Protein AF-H0EHA7-F1 (afdb_monomer)

Sequence (390 aa):
MASLGIPSERLFATWRWGNFGKKFFTFNCVYEYNNILFDTLVSSEAPSAYGAATSLERQLLSRLQGCSECDGDEEKDRKLLDEVCSRTCEKIKELVLTVGTSKMETITRNMDSPADRKLLPSWMHPKTVNLQLLTKEGQLVVIEREDLPIHDKHEPFTDSEIMNMKLPRHKVSDLEVVDGLLYRSVYKVNIDGQTLIAKLAKKGKGLIMVEEIKKLTEIKSQKSAGSSITRVAELKGLICSPDGIVGILLTYIPSIGDDLGGMIQRSEEIRDRDMEGSTGSLPLVISQTRKDKWVKQITETVQELHARNIIWGGVSLRNVLIHETTDDAWVIDFSNGHPDAPYEGWVDVSLRGTKAGDLHGLQHIATELAGNGMEDGVLKSTETPGLSKL

Solvent-accessible surface area (backbone atoms only — not comparable to full-atom values): 22349 Å² total; per-residue (Å²): 132,83,77,84,74,82,59,64,76,48,79,49,77,47,78,46,74,46,102,79,75,47,76,45,67,34,39,37,48,31,41,47,56,76,80,29,34,37,42,29,38,36,41,73,76,56,63,87,93,40,64,54,95,80,30,62,48,43,56,55,44,51,56,45,48,56,46,74,71,59,84,53,87,47,74,68,50,45,53,51,37,51,51,53,38,50,54,49,53,52,50,50,52,53,48,50,49,71,52,30,45,70,54,55,51,52,53,55,73,73,43,76,77,62,73,82,61,44,36,38,53,47,69,64,59,47,56,66,46,42,31,33,48,42,28,52,99,91,38,77,44,58,46,80,36,87,86,55,81,82,80,70,50,48,51,57,36,85,51,77,70,67,72,69,48,97,59,52,76,42,51,41,83,64,30,34,43,78,42,78,70,84,40,104,50,30,28,36,26,36,46,99,87,42,70,29,27,40,42,42,25,45,54,95,34,42,69,44,45,51,53,27,52,52,52,39,49,52,56,54,56,43,36,77,72,81,53,64,77,63,56,55,66,48,69,64,28,39,29,29,53,100,85,30,40,28,32,35,31,30,52,58,76,64,42,59,72,70,26,45,40,61,51,50,53,55,36,49,64,44,60,65,43,64,78,64,82,68,90,87,73,87,75,66,75,79,49,67,72,57,43,53,52,32,47,50,43,48,49,51,40,51,50,54,32,48,76,70,75,43,61,56,26,31,55,48,50,71,30,25,34,36,28,60,86,80,68,43,41,26,51,47,63,54,38,42,28,42,88,92,34,80,84,85,80,46,42,60,80,92,32,62,48,32,66,68,17,39,54,50,14,50,52,47,55,44,52,65,62,68,46,95,82,71,72,93,72,78,86,70,83,81,76,84,83,81,88,75,87,132

InterPro domains:
  IPR011009 Protein kinase-like domain superfamily [SSF56112] (183-338)

Mean predicted aligned error: 11.72 Å

Secondary structure (DSS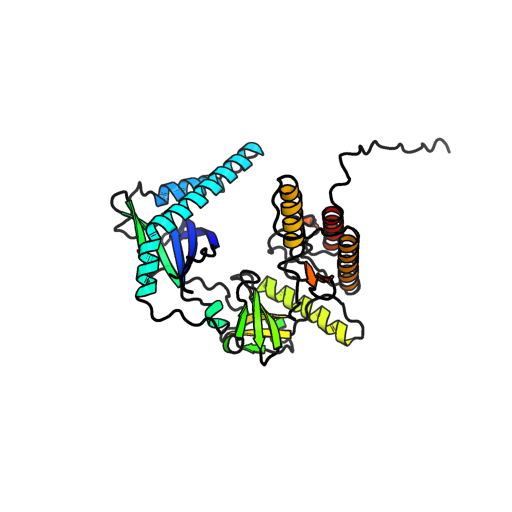P, 8-state):
----PPPPPEEEEEEEE-TTS-EEEEEEEEEEETTEEEEEEEES---TTT--TT-HHHHHHHHHHHHHS----SHHHHHHHHHHHHHHHHHHHHHHHHHHHHHHHHHHHHSSS-----BHHHHHS--EEEEEEEEETTEEEEEE-TTSPP--SS--B--HHHHHS---EEEGGG-EEEEEEEETTEEEEEETTEEEEEEEPPTT-HHHHHHHHHHHHHHHHHHTTT-PPPSB--EEEEEEETTEEEEEEEE---BSSS-HHHHHHHHHHHHHHGGG----S------HHHHHHHHHHHHHHHHHHHHTT------SGGGEEEBTTT--EEE----TTSTTSPP-SSS-GGGTTSHHHHHHHHHHHHHHHH-S-----------PPP----

Organism: Glarea lozoyensis (strain ATCC 74030 / MF5533) (NCBI:txid1104152)

Structure (mmCIF, N/CA/C/O backbone):
data_AF-H0EHA7-F1
#
_entry.id   AF-H0EHA7-F1
#
loop_
_atom_site.group_PDB
_atom_site.id
_atom_site.type_symbol
_atom_site.label_atom_id
_atom_site.label_alt_id
_atom_site.label_comp_id
_atom_site.label_asym_id
_atom_site.label_entity_id
_atom_site.label_seq_id
_atom_site.pdbx_PDB_ins_code
_atom_site.Cartn_x
_atom_site.Cartn_y
_atom_site.Cartn_z
_atom_site.occupancy
_atom_site.B_iso_or_equiv
_atom_site.auth_seq_id
_atom_site.auth_comp_id
_atom_site.auth_asym_id
_atom_site.auth_atom_id
_atom_site.pdbx_PDB_model_num
ATOM 1 N N . MET A 1 1 ? -7.874 16.966 -29.525 1.00 24.84 1 MET A N 1
ATOM 2 C CA . MET A 1 1 ? -6.490 16.849 -29.023 1.00 24.84 1 MET A CA 1
ATOM 3 C C . MET A 1 1 ? -6.589 16.330 -27.602 1.00 24.84 1 MET A C 1
ATOM 5 O O . MET A 1 1 ? -7.071 17.064 -26.752 1.00 24.84 1 MET A O 1
ATOM 9 N N . ALA A 1 2 ? -6.289 15.051 -27.374 1.00 25.88 2 ALA A N 1
ATOM 10 C CA . ALA A 1 2 ? -6.286 14.491 -26.024 1.00 25.88 2 ALA A CA 1
ATOM 11 C C . ALA A 1 2 ? -5.097 15.090 -25.263 1.00 25.88 2 ALA A C 1
ATOM 13 O O . ALA A 1 2 ? -3.983 15.081 -25.787 1.00 25.88 2 ALA A O 1
ATOM 14 N N . SER A 1 3 ? -5.337 15.673 -24.087 1.00 23.84 3 SER A N 1
ATOM 15 C CA . SER A 1 3 ? -4.255 16.177 -23.246 1.00 23.84 3 SER A CA 1
ATOM 16 C C . SER A 1 3 ? -3.355 15.010 -22.853 1.00 23.84 3 SER A C 1
ATOM 18 O O . SER A 1 3 ? -3.848 13.981 -22.394 1.00 23.84 3 SER A O 1
ATOM 20 N N . LEU A 1 4 ? -2.048 15.179 -23.052 1.00 35.94 4 LEU A N 1
ATOM 21 C CA . LEU A 1 4 ? -1.011 14.264 -22.588 1.00 35.94 4 LEU A CA 1
ATOM 22 C C . LEU A 1 4 ? -1.198 14.050 -21.079 1.00 35.94 4 LEU A C 1
ATOM 24 O O . LEU A 1 4 ? -0.942 14.957 -20.290 1.00 35.94 4 LEU A O 1
ATOM 28 N N . GLY A 1 5 ? -1.711 12.886 -20.679 1.00 33.84 5 GLY A N 1
ATOM 29 C CA . GLY A 1 5 ? -1.695 12.480 -19.278 1.00 33.84 5 GLY A CA 1
ATOM 30 C C . GLY A 1 5 ? -0.247 12.305 -18.824 1.00 33.84 5 GLY A C 1
ATOM 31 O O . GLY A 1 5 ? 0.583 11.815 -19.588 1.00 33.84 5 GLY A O 1
ATOM 32 N N . ILE A 1 6 ? 0.067 12.721 -17.598 1.00 37.78 6 ILE A N 1
ATOM 33 C CA . ILE A 1 6 ? 1.375 12.472 -16.982 1.00 37.78 6 ILE A CA 1
ATOM 34 C C . ILE A 1 6 ? 1.476 10.954 -16.738 1.00 37.78 6 ILE A C 1
ATOM 36 O O . ILE A 1 6 ? 0.617 10.417 -16.033 1.00 37.78 6 ILE A O 1
ATOM 40 N N . PRO A 1 7 ? 2.463 10.236 -17.307 1.00 41.34 7 PRO A N 1
ATOM 41 C CA . PRO A 1 7 ? 2.618 8.804 -17.068 1.00 41.34 7 PRO A CA 1
ATOM 42 C C . PRO A 1 7 ? 2.828 8.533 -15.575 1.00 41.34 7 PRO A C 1
ATOM 44 O O . PRO A 1 7 ? 3.716 9.124 -14.959 1.00 41.34 7 PRO A O 1
ATOM 47 N N . SER A 1 8 ? 2.052 7.625 -14.977 1.00 44.38 8 SER A N 1
ATOM 48 C CA . SER A 1 8 ? 2.350 7.167 -13.617 1.00 44.38 8 SER A CA 1
ATOM 49 C C . SER A 1 8 ? 3.568 6.247 -13.663 1.00 44.38 8 SER A C 1
ATOM 51 O O . SER A 1 8 ? 3.531 5.196 -14.307 1.00 44.38 8 SER A O 1
ATOM 53 N N . GLU A 1 9 ? 4.651 6.639 -13.001 1.00 52.91 9 GLU A N 1
ATOM 54 C CA . GLU A 1 9 ? 5.921 5.925 -13.062 1.00 52.91 9 GLU A CA 1
ATOM 55 C C . GLU A 1 9 ? 6.064 4.916 -11.915 1.00 52.91 9 GLU A C 1
ATOM 57 O O . GLU A 1 9 ? 5.768 5.194 -10.745 1.00 52.91 9 GLU A O 1
ATOM 62 N N . ARG A 1 10 ? 6.561 3.715 -12.233 1.00 56.94 10 ARG A N 1
ATOM 63 C CA . ARG A 1 10 ? 7.048 2.774 -11.218 1.00 56.94 10 ARG A CA 1
ATOM 64 C C . ARG A 1 10 ? 8.435 2.276 -11.609 1.00 56.94 10 ARG A C 1
ATOM 66 O O . ARG A 1 10 ? 8.589 1.581 -12.606 1.00 56.94 10 ARG A O 1
ATOM 73 N N . LEU A 1 11 ? 9.428 2.604 -10.788 1.00 52.50 11 LEU A N 1
ATOM 74 C CA . LEU A 1 11 ? 10.796 2.116 -10.944 1.00 52.50 11 LEU A CA 1
ATOM 75 C C . LEU A 1 11 ? 11.055 0.925 -10.039 1.00 52.50 11 LEU A C 1
ATOM 77 O O . LEU A 1 11 ? 10.596 0.900 -8.891 1.00 52.50 11 LEU A O 1
ATOM 81 N N . PHE A 1 12 ? 11.842 -0.018 -10.548 1.00 60.47 12 PHE A N 1
ATOM 82 C CA . PHE A 1 12 ? 12.370 -1.127 -9.768 1.00 60.47 12 PHE A CA 1
ATOM 83 C C . PHE A 1 12 ? 13.814 -1.398 -10.193 1.00 60.47 12 PHE A C 1
ATOM 85 O O . PHE A 1 12 ? 14.084 -1.649 -11.365 1.00 60.47 12 PHE A O 1
ATOM 92 N N . ALA A 1 13 ? 14.741 -1.373 -9.239 1.00 57.97 13 ALA A N 1
ATOM 93 C CA . ALA A 1 13 ? 16.113 -1.828 -9.434 1.00 57.97 13 ALA A CA 1
ATOM 94 C C . ALA A 1 13 ? 16.263 -3.197 -8.770 1.00 57.97 13 ALA A C 1
ATOM 96 O O . ALA A 1 13 ? 15.877 -3.365 -7.612 1.00 57.97 13 ALA A O 1
ATOM 97 N N . THR A 1 14 ? 16.777 -4.190 -9.496 1.00 61.75 14 THR A N 1
ATOM 98 C CA . THR A 1 14 ? 16.933 -5.544 -8.951 1.00 61.75 14 THR A CA 1
ATOM 99 C C . THR A 1 14 ? 18.177 -6.230 -9.489 1.00 61.75 14 THR A C 1
ATOM 101 O O . THR A 1 14 ? 18.573 -6.051 -10.642 1.00 61.75 14 THR A O 1
ATOM 104 N N . TRP A 1 15 ? 18.763 -7.081 -8.656 1.00 58.19 15 TRP A N 1
ATOM 105 C CA . TRP A 1 15 ? 19.765 -8.042 -9.088 1.00 58.19 15 TRP A CA 1
ATOM 106 C C . TRP A 1 15 ? 19.081 -9.289 -9.648 1.00 58.19 15 TRP A C 1
ATOM 108 O O . TRP A 1 15 ? 18.221 -9.866 -8.981 1.00 58.19 15 TRP A O 1
ATOM 118 N N . ARG A 1 16 ? 19.481 -9.730 -10.845 1.00 62.78 16 ARG A N 1
ATOM 119 C CA . ARG A 1 16 ? 18.976 -10.958 -11.477 1.00 62.78 16 ARG A CA 1
ATOM 120 C C . ARG A 1 16 ? 20.106 -11.955 -11.731 1.00 62.78 16 ARG A C 1
ATOM 122 O O . ARG A 1 16 ? 21.273 -11.581 -11.840 1.00 62.78 16 ARG A O 1
ATOM 129 N N . TRP A 1 17 ? 19.741 -13.234 -11.793 1.00 49.34 17 TRP A N 1
ATOM 130 C CA . TRP A 1 17 ? 20.636 -14.327 -12.175 1.00 49.34 17 TRP A CA 1
ATOM 131 C C . TRP A 1 17 ? 20.479 -14.616 -13.665 1.00 49.34 17 TRP A C 1
ATOM 133 O O . TRP A 1 17 ? 19.357 -14.759 -14.148 1.00 49.34 17 TRP A O 1
ATOM 143 N N . GLY A 1 18 ? 21.598 -14.706 -14.377 1.00 57.56 18 GLY A N 1
ATOM 144 C CA . GLY A 1 18 ? 21.631 -15.066 -15.791 1.00 57.56 18 GLY A CA 1
ATOM 145 C C . GLY A 1 18 ? 21.651 -16.553 -16.058 1.00 57.56 18 GLY A C 1
ATOM 146 O O . GLY A 1 18 ? 21.886 -17.366 -15.162 1.00 57.56 18 GLY A O 1
ATOM 147 N N . ASN A 1 19 ? 21.540 -16.886 -17.343 1.00 52.56 19 ASN A N 1
ATOM 148 C CA . ASN A 1 19 ? 21.548 -18.259 -17.863 1.00 52.56 19 ASN A CA 1
ATOM 149 C C . ASN A 1 19 ? 22.835 -19.051 -17.547 1.00 52.56 19 ASN A C 1
ATOM 151 O O . ASN A 1 19 ? 22.891 -20.254 -17.776 1.00 52.56 19 ASN A O 1
ATOM 155 N N . PHE A 1 20 ? 23.856 -18.400 -16.982 1.00 55.84 20 PHE A N 1
ATOM 156 C CA . PHE A 1 20 ? 25.130 -19.008 -16.585 1.00 55.84 20 PHE A CA 1
ATOM 157 C C . PHE A 1 20 ? 25.439 -18.862 -15.088 1.00 55.84 20 PHE A C 1
ATOM 159 O O . PHE A 1 20 ? 26.601 -18.935 -14.692 1.00 55.84 20 PHE A O 1
ATOM 166 N N . GLY A 1 21 ? 24.435 -18.570 -14.255 1.00 56.66 21 GLY A N 1
ATOM 167 C CA . GLY A 1 21 ? 24.635 -18.372 -12.815 1.00 56.66 21 GLY A CA 1
ATOM 168 C C . GLY A 1 21 ? 25.434 -17.111 -12.466 1.00 56.66 21 GLY A C 1
ATOM 169 O O . GLY A 1 21 ? 25.860 -16.947 -11.327 1.00 56.66 21 GLY A O 1
ATOM 170 N N . LYS A 1 22 ? 25.641 -16.198 -13.423 1.00 59.41 22 LYS A N 1
ATOM 171 C CA . LYS A 1 22 ? 26.217 -14.877 -13.153 1.00 59.41 22 LYS A CA 1
ATOM 172 C C . LYS A 1 22 ? 25.126 -13.942 -12.647 1.00 59.41 22 LYS A C 1
ATOM 174 O O . LYS A 1 22 ? 24.076 -13.824 -13.273 1.00 59.41 22 LYS A O 1
ATOM 179 N N . LYS A 1 23 ? 25.391 -13.269 -11.530 1.00 68.31 23 LYS A N 1
ATOM 180 C CA . LYS A 1 23 ? 24.539 -12.203 -11.002 1.00 68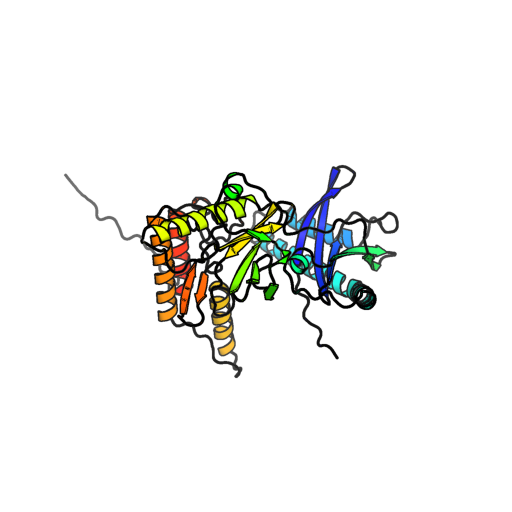.31 23 LYS A CA 1
ATOM 181 C C . LYS A 1 23 ? 24.836 -10.912 -11.768 1.00 68.31 23 LYS A C 1
ATOM 183 O O . LYS A 1 23 ? 25.998 -10.530 -11.878 1.00 68.31 23 LYS A O 1
ATOM 188 N N . PHE A 1 24 ? 23.812 -10.248 -12.291 1.00 70.38 24 PHE A N 1
ATOM 189 C CA . PHE A 1 24 ? 23.945 -8.938 -12.928 1.00 70.38 24 PHE A CA 1
ATOM 190 C C . PHE A 1 24 ? 22.871 -7.969 -12.441 1.00 70.38 24 PHE A C 1
ATOM 192 O O . PHE A 1 24 ? 21.782 -8.362 -12.012 1.00 70.38 24 PHE A O 1
ATOM 199 N N . PHE A 1 25 ? 23.216 -6.686 -12.471 1.00 76.00 25 PHE A N 1
ATOM 200 C CA . PHE A 1 25 ? 22.333 -5.603 -12.071 1.00 76.00 25 PHE A CA 1
ATOM 201 C C . PHE A 1 25 ? 21.381 -5.250 -13.219 1.00 76.00 25 PHE A C 1
ATOM 203 O O . PHE A 1 25 ? 21.807 -5.123 -14.369 1.00 76.00 25 PHE A O 1
ATOM 210 N N . THR A 1 26 ? 20.094 -5.096 -12.909 1.00 82.56 26 THR A N 1
ATOM 211 C CA . THR A 1 26 ? 19.059 -4.683 -13.865 1.00 82.56 26 THR A CA 1
ATOM 212 C C . THR A 1 26 ? 18.232 -3.539 -13.312 1.00 82.56 26 THR A C 1
ATOM 214 O O . THR A 1 26 ? 18.047 -3.410 -12.098 1.00 82.56 26 THR A O 1
ATOM 217 N N . PHE A 1 27 ? 17.689 -2.740 -14.221 1.00 83.38 27 PHE A N 1
ATOM 218 C CA . PHE A 1 27 ? 16.802 -1.636 -13.894 1.00 83.38 27 PHE A CA 1
ATOM 219 C C . PHE A 1 27 ? 15.559 -1.697 -14.783 1.00 83.38 27 PHE A C 1
ATOM 221 O O . PHE A 1 27 ? 15.679 -1.848 -15.995 1.00 83.38 27 PHE A O 1
ATOM 228 N N . ASN A 1 28 ? 14.372 -1.607 -14.190 1.00 84.81 28 ASN A N 1
ATOM 229 C CA . ASN A 1 28 ? 13.094 -1.636 -14.894 1.00 84.81 28 ASN A CA 1
ATOM 230 C C . ASN A 1 28 ? 12.417 -0.262 -14.791 1.00 84.81 28 ASN A C 1
ATOM 232 O O . ASN A 1 28 ? 12.152 0.229 -13.687 1.00 84.81 28 ASN A O 1
ATOM 236 N N . CYS A 1 29 ? 12.100 0.323 -15.946 1.00 83.88 29 CYS A N 1
ATOM 237 C CA . CYS A 1 29 ? 11.260 1.511 -16.078 1.00 83.88 29 CYS A CA 1
ATOM 238 C C . CYS A 1 29 ? 9.863 1.085 -16.526 1.00 83.88 29 CYS A C 1
ATOM 240 O O . CYS A 1 29 ? 9.699 0.644 -17.664 1.00 83.88 29 CYS A O 1
ATOM 242 N N . VAL A 1 30 ? 8.861 1.222 -15.653 1.00 82.56 30 VAL A N 1
ATOM 243 C CA . VAL A 1 30 ? 7.470 0.904 -15.994 1.00 82.56 30 VAL A CA 1
ATOM 244 C C . VAL A 1 30 ? 6.686 2.188 -16.224 1.00 82.56 30 VAL A C 1
ATOM 246 O O . VAL A 1 30 ? 6.508 2.980 -15.294 1.00 82.56 30 VAL A O 1
ATOM 249 N N . TYR A 1 31 ? 6.181 2.343 -17.446 1.00 81.88 31 TYR A N 1
ATOM 250 C CA . TYR A 1 31 ? 5.295 3.434 -17.848 1.00 81.88 31 TYR A CA 1
ATOM 251 C C . TYR A 1 31 ? 3.907 2.907 -18.181 1.00 81.88 31 TYR A C 1
ATOM 253 O O . TYR A 1 31 ? 3.753 1.782 -18.646 1.00 81.88 31 TYR A O 1
ATOM 261 N N . GLU A 1 32 ? 2.892 3.731 -17.960 1.00 78.12 32 GLU A N 1
ATOM 262 C CA . GLU A 1 32 ? 1.526 3.449 -18.380 1.00 78.12 32 GLU A CA 1
ATOM 263 C C . GLU A 1 32 ? 1.108 4.417 -19.486 1.00 78.12 32 GLU A C 1
ATOM 265 O O . GLU A 1 32 ? 1.244 5.630 -19.335 1.00 78.12 32 GLU A O 1
ATOM 270 N N . TYR A 1 33 ? 0.594 3.879 -20.592 1.00 76.31 33 TYR A N 1
ATOM 271 C CA . TYR A 1 33 ? 0.093 4.653 -21.726 1.00 76.31 33 TYR A CA 1
ATOM 272 C C . TYR A 1 33 ? -1.159 3.972 -22.297 1.00 76.31 33 TYR A C 1
ATOM 274 O O . TYR A 1 33 ? -1.122 2.788 -22.622 1.00 76.31 33 TYR A O 1
ATOM 282 N N . ASN A 1 34 ? -2.287 4.695 -22.365 1.00 74.94 34 ASN A N 1
ATOM 283 C CA . ASN A 1 34 ? -3.612 4.167 -22.741 1.00 74.94 34 ASN A CA 1
ATOM 284 C C . ASN A 1 34 ? -3.947 2.811 -22.079 1.00 74.94 34 ASN A C 1
ATOM 286 O O . ASN A 1 34 ? -4.263 1.842 -22.762 1.00 74.94 34 ASN A O 1
ATOM 290 N N . ASN A 1 35 ? -3.859 2.715 -20.747 1.00 73.94 35 ASN A N 1
ATOM 291 C CA . ASN A 1 35 ? -4.136 1.487 -19.979 1.00 73.94 35 ASN A CA 1
ATOM 292 C C . ASN A 1 35 ? -3.270 0.264 -20.352 1.00 73.94 35 ASN A C 1
ATOM 294 O O . ASN A 1 35 ? -3.591 -0.864 -19.956 1.00 73.94 35 ASN A O 1
ATOM 298 N N . ILE A 1 36 ? -2.162 0.465 -21.063 1.00 80.44 36 ILE A N 1
ATOM 299 C CA . ILE A 1 36 ? -1.143 -0.549 -21.331 1.00 80.44 36 ILE A CA 1
ATOM 300 C C . ILE A 1 36 ? 0.088 -0.197 -20.501 1.00 80.44 36 ILE A C 1
ATOM 302 O O . ILE A 1 36 ? 0.544 0.948 -20.502 1.00 80.44 36 ILE A O 1
ATOM 306 N N . LEU A 1 37 ? 0.622 -1.179 -19.778 1.00 83.94 37 LEU A N 1
ATOM 307 C CA . LEU A 1 37 ? 1.907 -1.040 -19.109 1.00 83.94 37 LEU A CA 1
ATOM 308 C C . LEU A 1 37 ? 3.033 -1.379 -20.083 1.00 83.94 37 LEU A C 1
ATOM 310 O O . LEU A 1 37 ? 2.993 -2.401 -20.759 1.00 83.94 37 LEU A O 1
ATOM 314 N N . PHE A 1 38 ? 4.062 -0.550 -20.109 1.00 87.06 38 PHE A N 1
ATOM 315 C CA . PHE A 1 38 ? 5.301 -0.784 -20.830 1.00 87.06 38 PHE A CA 1
ATOM 316 C C . PHE A 1 38 ? 6.408 -0.983 -19.800 1.00 87.06 38 PHE A C 1
ATOM 318 O O . PHE A 1 38 ? 6.834 -0.023 -19.159 1.00 87.06 38 PHE A O 1
ATOM 325 N N . ASP A 1 39 ? 6.838 -2.230 -19.612 1.00 87.75 39 ASP A N 1
ATOM 326 C CA . ASP A 1 39 ? 7.925 -2.591 -18.698 1.00 87.75 39 ASP A CA 1
ATOM 327 C C . ASP A 1 39 ? 9.233 -2.648 -19.488 1.00 87.75 39 ASP A C 1
ATOM 329 O O . ASP A 1 39 ? 9.481 -3.586 -20.246 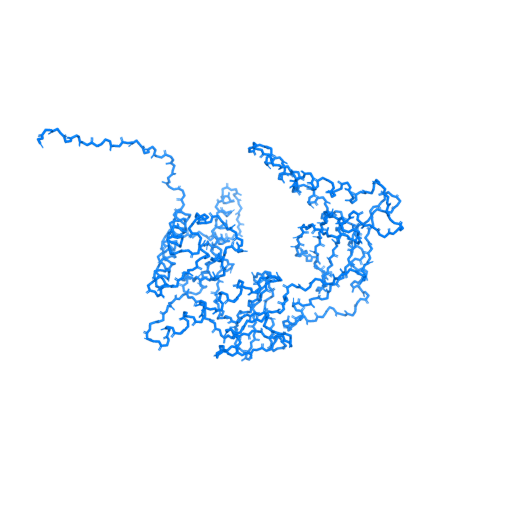1.00 87.75 39 ASP A O 1
ATOM 333 N N . THR A 1 40 ? 10.045 -1.598 -19.370 1.00 89.81 40 THR A N 1
ATOM 334 C CA . THR A 1 40 ? 11.304 -1.479 -20.107 1.00 89.81 40 THR A CA 1
ATOM 335 C C . THR A 1 40 ? 12.473 -1.929 -19.248 1.00 89.81 40 THR A C 1
ATOM 337 O O . THR A 1 40 ? 12.854 -1.258 -18.288 1.00 89.81 40 THR A O 1
ATOM 340 N N . LEU A 1 41 ? 13.080 -3.046 -19.639 1.00 90.31 41 LEU A N 1
ATOM 341 C CA . LEU A 1 41 ? 14.283 -3.590 -19.030 1.00 90.31 41 LEU A CA 1
ATOM 342 C C . LEU A 1 41 ? 15.536 -2.855 -19.526 1.00 90.31 41 LEU A C 1
ATOM 344 O O . LEU A 1 41 ? 15.784 -2.736 -20.725 1.00 90.31 41 LEU A O 1
ATOM 348 N N . VAL A 1 42 ? 16.388 -2.459 -18.590 1.00 89.69 42 VAL A N 1
ATOM 349 C CA . VAL A 1 42 ? 17.778 -2.065 -18.819 1.00 89.69 42 VAL A CA 1
ATOM 350 C C . VAL A 1 42 ? 18.648 -3.154 -18.202 1.00 89.69 42 VAL A C 1
ATOM 352 O O . VAL A 1 42 ? 18.609 -3.392 -16.992 1.00 89.69 42 VAL A O 1
ATOM 355 N N . SER A 1 43 ? 19.400 -3.862 -19.043 1.00 86.81 43 SER A N 1
ATOM 356 C CA . SER A 1 43 ? 20.226 -5.004 -18.638 1.00 86.81 43 SER A CA 1
ATOM 357 C C . SER A 1 43 ? 21.550 -5.008 -19.392 1.00 86.81 43 SER A C 1
ATOM 359 O O . SER A 1 43 ? 21.628 -4.547 -20.528 1.00 86.81 43 SER A O 1
ATOM 361 N N . SER A 1 44 ? 22.589 -5.560 -18.767 1.00 79.62 44 SER A N 1
ATOM 362 C CA . SER A 1 44 ? 23.873 -5.821 -19.420 1.00 79.62 44 SER A CA 1
ATOM 363 C C . SER A 1 44 ? 23.820 -7.030 -20.362 1.00 79.62 44 SER A C 1
ATOM 365 O O . SER A 1 44 ? 24.683 -7.167 -21.242 1.00 79.62 44 SER A O 1
ATOM 367 N N . GLU A 1 45 ? 22.809 -7.887 -20.202 1.00 81.69 45 GLU A N 1
ATOM 368 C CA . GLU A 1 45 ? 22.478 -8.950 -21.143 1.00 81.69 45 GLU A CA 1
ATOM 369 C C . GLU A 1 45 ? 21.652 -8.392 -22.301 1.00 81.69 45 GLU A C 1
ATOM 371 O O . GLU A 1 45 ? 20.571 -7.833 -22.116 1.00 81.69 45 GLU A O 1
ATOM 376 N N . ALA A 1 46 ? 22.157 -8.596 -23.511 1.00 77.88 46 ALA A N 1
ATOM 377 C CA . ALA A 1 46 ? 21.515 -8.188 -24.744 1.00 77.88 46 ALA A CA 1
ATOM 378 C C . ALA A 1 46 ? 21.408 -9.399 -25.681 1.00 77.88 46 ALA A C 1
ATOM 380 O O . ALA A 1 46 ? 22.287 -10.269 -25.645 1.00 77.88 46 ALA A O 1
ATOM 381 N N . PRO A 1 47 ? 20.381 -9.463 -26.546 1.00 79.31 47 PRO A N 1
ATOM 382 C CA . PRO A 1 47 ? 20.365 -10.422 -27.643 1.00 79.31 47 PRO A CA 1
ATOM 383 C C . PRO A 1 47 ? 21.643 -10.291 -28.485 1.00 79.31 47 PRO A C 1
ATOM 385 O O . PRO A 1 47 ? 22.223 -9.206 -28.582 1.00 79.31 47 PRO A O 1
ATOM 388 N N . SER A 1 48 ? 22.078 -11.381 -29.121 1.00 73.75 48 SER A N 1
ATOM 389 C CA . SER A 1 48 ? 23.379 -11.470 -29.811 1.00 73.75 48 SER A CA 1
ATOM 390 C C . SER A 1 48 ? 23.649 -10.344 -30.820 1.00 73.75 48 SER A C 1
ATOM 392 O O . SER A 1 48 ? 24.796 -9.942 -30.986 1.00 73.75 48 SER A O 1
ATOM 394 N N . ALA A 1 49 ? 22.606 -9.781 -31.436 1.00 72.31 49 ALA A N 1
ATOM 395 C CA . ALA A 1 49 ? 22.700 -8.672 -32.388 1.00 72.31 49 ALA A CA 1
ATOM 396 C C . ALA A 1 49 ? 23.020 -7.289 -31.768 1.00 72.31 49 ALA A C 1
ATOM 398 O O . ALA A 1 49 ? 23.264 -6.343 -32.512 1.00 72.31 49 ALA A O 1
ATOM 399 N N . TYR A 1 50 ? 23.012 -7.153 -30.437 1.00 73.81 50 TYR A N 1
ATOM 400 C CA . TYR A 1 50 ? 23.128 -5.867 -29.726 1.00 73.81 50 TYR A CA 1
ATOM 401 C C . TYR A 1 50 ? 24.264 -5.842 -28.680 1.00 73.81 50 TYR A C 1
ATOM 403 O O . TYR A 1 50 ? 24.575 -4.799 -28.112 1.00 73.81 50 TYR A O 1
ATOM 411 N N . GLY A 1 51 ? 24.908 -6.983 -28.409 1.00 63.47 51 GLY A N 1
ATOM 412 C CA . GLY A 1 51 ? 25.861 -7.160 -27.305 1.00 63.47 51 GLY A CA 1
ATOM 413 C C . GLY A 1 51 ? 27.254 -6.554 -27.522 1.00 63.47 51 GLY A C 1
ATOM 414 O O . GLY A 1 51 ? 28.234 -7.293 -27.591 1.00 63.47 51 GLY A O 1
ATOM 415 N N . ALA A 1 52 ? 27.376 -5.226 -27.575 1.00 63.16 52 ALA A N 1
ATOM 416 C CA . ALA A 1 52 ? 28.670 -4.539 -27.646 1.00 63.16 52 ALA A CA 1
ATOM 417 C C . ALA A 1 52 ? 29.313 -4.341 -26.257 1.00 63.16 52 ALA A C 1
ATOM 419 O O . ALA A 1 52 ? 28.639 -4.038 -25.272 1.00 63.16 52 ALA A O 1
ATOM 420 N N . ALA A 1 53 ? 30.643 -4.459 -26.160 1.00 63.34 53 ALA A N 1
ATOM 421 C CA . ALA A 1 53 ? 31.385 -4.225 -24.910 1.00 63.34 53 ALA A CA 1
ATOM 422 C C . ALA A 1 53 ? 31.226 -2.788 -24.365 1.00 63.34 53 ALA A C 1
ATOM 424 O O . ALA A 1 53 ? 31.303 -2.582 -23.159 1.00 63.34 53 ALA A O 1
ATOM 425 N N . THR A 1 54 ? 30.951 -1.817 -25.239 1.00 69.88 54 THR A N 1
ATOM 426 C CA . THR A 1 54 ? 30.857 -0.380 -24.932 1.00 69.88 54 THR A CA 1
ATOM 427 C C . THR A 1 54 ? 29.426 0.166 -24.953 1.00 69.88 54 THR A C 1
ATOM 429 O O . THR A 1 54 ? 29.234 1.379 -25.016 1.00 69.88 54 THR A O 1
ATOM 432 N N . SER A 1 55 ? 28.412 -0.699 -24.897 1.00 83.62 55 SER A N 1
ATOM 433 C CA . SER A 1 55 ? 27.002 -0.295 -24.959 1.00 83.62 55 SER A CA 1
ATOM 434 C C . SER A 1 55 ? 26.628 0.715 -23.861 1.00 83.62 55 SER A C 1
ATOM 436 O O . SER A 1 55 ? 27.038 0.554 -22.706 1.00 83.62 55 SER A O 1
ATOM 438 N N . LEU A 1 56 ? 25.819 1.717 -24.198 1.00 84.50 56 LEU A N 1
ATOM 439 C CA . LEU A 1 56 ? 25.419 2.808 -23.305 1.00 84.50 56 LEU A CA 1
ATOM 440 C C . LEU A 1 56 ? 24.633 2.308 -22.081 1.00 84.50 56 LEU A C 1
ATOM 442 O O . LEU A 1 56 ? 24.871 2.770 -20.968 1.00 84.50 56 LEU A O 1
ATOM 446 N N . GLU A 1 57 ? 23.769 1.306 -22.246 1.00 86.88 57 GLU A N 1
ATOM 447 C CA . GLU A 1 57 ? 23.020 0.666 -21.160 1.00 86.88 57 GLU A CA 1
ATOM 448 C C . GLU A 1 57 ? 23.939 0.014 -20.117 1.00 86.88 57 GLU A C 1
ATOM 450 O O . GLU A 1 57 ? 23.710 0.169 -18.918 1.00 86.88 57 GLU A O 1
ATOM 455 N N . ARG A 1 58 ? 25.039 -0.633 -20.533 1.00 85.69 58 ARG A N 1
ATOM 456 C CA . ARG A 1 58 ? 26.041 -1.183 -19.600 1.00 85.69 58 ARG A CA 1
ATOM 457 C C . ARG A 1 58 ? 26.762 -0.090 -18.824 1.00 85.69 58 ARG A C 1
ATOM 459 O O . ARG A 1 58 ? 27.029 -0.278 -17.642 1.00 85.69 58 ARG A O 1
ATOM 466 N N . GLN A 1 59 ? 27.062 1.042 -19.461 1.00 86.31 59 GLN A N 1
ATOM 467 C CA . GLN A 1 59 ? 27.699 2.175 -18.782 1.00 86.31 59 GLN A CA 1
ATOM 468 C C . GLN A 1 59 ? 26.769 2.774 -17.718 1.00 86.31 59 GLN A C 1
ATOM 470 O O . GLN A 1 59 ? 27.205 3.048 -16.602 1.00 86.31 59 GLN A O 1
ATOM 475 N N . LEU A 1 60 ? 25.477 2.917 -18.034 1.00 85.31 60 LEU A N 1
ATOM 476 C CA . LEU A 1 60 ? 24.457 3.379 -17.086 1.00 85.31 60 LEU A CA 1
ATOM 477 C C . LEU A 1 60 ? 24.312 2.413 -15.900 1.00 85.31 60 LEU A C 1
ATOM 479 O O . LEU A 1 60 ? 24.338 2.848 -14.750 1.00 85.31 60 LEU A O 1
ATOM 483 N N . LEU A 1 61 ? 24.238 1.103 -16.162 1.00 85.38 61 LEU A N 1
ATOM 484 C CA . LEU A 1 61 ? 24.144 0.088 -15.108 1.00 85.38 61 LEU A CA 1
ATOM 485 C C . LEU A 1 61 ? 25.412 0.002 -14.257 1.00 85.38 61 LEU A C 1
ATOM 487 O O . LEU A 1 61 ? 25.302 -0.152 -13.048 1.00 85.38 61 LEU A O 1
ATOM 491 N N . SER A 1 62 ? 26.602 0.155 -14.845 1.00 83.75 62 SER A N 1
ATOM 492 C CA . SER A 1 62 ? 27.863 0.173 -14.094 1.00 83.75 62 SER A CA 1
ATOM 493 C C . SER A 1 62 ? 27.924 1.340 -13.106 1.00 83.75 62 SER A C 1
ATOM 495 O O . SER A 1 62 ? 28.450 1.174 -12.008 1.00 83.75 62 SER A O 1
ATOM 497 N N . ARG A 1 63 ? 27.368 2.505 -13.468 1.00 82.50 63 ARG A N 1
ATOM 498 C CA . ARG A 1 63 ? 27.268 3.658 -12.560 1.00 82.50 63 ARG A CA 1
ATOM 499 C C . ARG A 1 63 ? 26.319 3.379 -11.398 1.00 82.50 63 ARG A C 1
ATOM 501 O O . ARG A 1 63 ? 26.667 3.682 -10.262 1.00 82.50 63 ARG A O 1
ATOM 508 N N . LEU A 1 64 ? 25.160 2.771 -11.664 1.00 79.56 64 LEU A N 1
ATOM 509 C CA . LEU A 1 64 ? 24.219 2.374 -10.609 1.00 79.56 64 LEU A CA 1
ATOM 510 C C . LEU A 1 64 ? 24.788 1.277 -9.703 1.00 79.56 64 LEU A C 1
ATOM 512 O O . LEU A 1 64 ? 24.645 1.358 -8.488 1.00 79.56 64 LEU A O 1
ATOM 516 N N . GLN A 1 65 ? 25.472 0.287 -10.276 1.00 77.94 65 GLN A N 1
ATOM 517 C CA . GLN A 1 65 ? 26.107 -0.787 -9.518 1.00 77.94 65 GLN A CA 1
ATOM 518 C C . GLN A 1 65 ? 27.164 -0.237 -8.555 1.00 77.94 65 GLN A C 1
ATOM 520 O O . GLN A 1 65 ? 27.136 -0.582 -7.376 1.00 77.94 65 GLN A O 1
ATOM 525 N N . GLY A 1 66 ? 28.020 0.682 -9.020 1.00 72.88 66 GLY A N 1
ATOM 526 C CA . GLY A 1 66 ? 28.993 1.360 -8.160 1.00 72.88 66 GLY A CA 1
ATOM 527 C C . GLY A 1 66 ? 28.340 2.135 -7.009 1.00 72.88 66 GLY A C 1
ATOM 528 O O . GLY A 1 66 ? 28.902 2.191 -5.924 1.00 72.88 66 GLY A O 1
ATOM 529 N N . CYS A 1 67 ? 27.121 2.655 -7.203 1.00 69.25 67 CYS A N 1
ATOM 530 C CA . CYS A 1 67 ? 26.349 3.270 -6.119 1.00 69.25 67 CYS A CA 1
ATOM 531 C C . CYS A 1 67 ? 25.806 2.254 -5.105 1.00 69.25 67 CYS A C 1
ATOM 533 O O . CYS A 1 67 ? 25.588 2.596 -3.953 1.00 69.25 67 CYS A O 1
ATOM 535 N N . SER A 1 68 ? 25.561 1.012 -5.522 1.00 63.00 68 SER A N 1
ATOM 536 C CA . SER A 1 68 ? 24.999 -0.031 -4.654 1.00 63.00 68 SER A CA 1
ATOM 537 C C . SER A 1 68 ? 26.040 -0.835 -3.867 1.00 63.00 68 SER A C 1
ATOM 539 O O . SER A 1 68 ? 25.670 -1.519 -2.920 1.00 63.00 68 SER A O 1
ATOM 541 N N . GLU A 1 69 ? 27.311 -0.787 -4.274 1.00 63.75 69 GLU A N 1
ATOM 542 C CA . GLU A 1 69 ? 28.423 -1.553 -3.680 1.00 63.75 69 GLU A CA 1
ATOM 543 C C . GLU A 1 69 ? 29.334 -0.697 -2.777 1.00 63.75 69 GLU A C 1
ATOM 545 O O . GLU A 1 69 ? 30.285 -1.213 -2.195 1.00 63.75 69 GLU A O 1
ATOM 550 N N . CYS A 1 70 ? 29.072 0.609 -2.663 1.00 58.16 70 CYS A N 1
ATOM 551 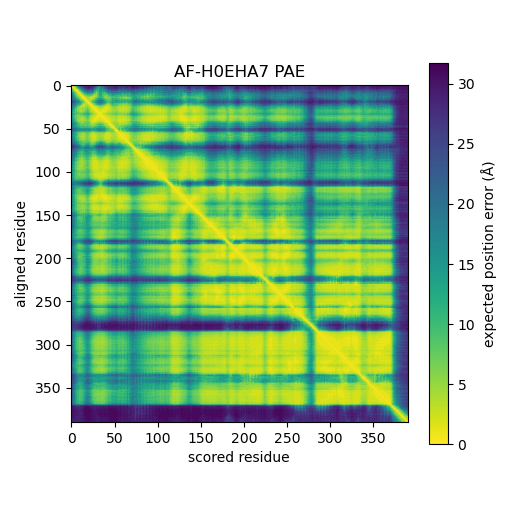C CA . CYS A 1 70 ? 29.868 1.522 -1.846 1.00 58.16 70 CYS A CA 1
ATOM 552 C C . CYS A 1 70 ? 29.328 1.616 -0.409 1.00 58.16 70 CYS A C 1
ATOM 554 O O . CYS A 1 70 ? 28.342 2.307 -0.154 1.00 58.16 70 CYS A O 1
ATOM 556 N N . ASP A 1 71 ? 30.044 1.007 0.536 1.00 54.00 71 ASP A N 1
ATOM 557 C CA . ASP A 1 71 ? 29.823 1.134 1.984 1.00 54.00 71 ASP A CA 1
ATOM 558 C C . ASP A 1 71 ? 30.494 2.411 2.531 1.00 54.00 71 ASP A C 1
ATOM 560 O O . ASP A 1 71 ? 31.402 2.356 3.355 1.00 54.00 71 ASP A O 1
ATOM 564 N N . GLY A 1 72 ? 30.121 3.585 2.013 1.00 54.81 72 GLY A N 1
ATOM 565 C CA . GLY A 1 72 ? 30.714 4.855 2.449 1.00 54.81 72 GLY A CA 1
ATOM 566 C C . GLY A 1 72 ? 30.506 5.103 3.951 1.00 54.81 72 GLY A C 1
ATOM 567 O O . GLY A 1 72 ? 29.382 5.374 4.390 1.00 54.81 72 GLY A O 1
ATOM 568 N N . ASP A 1 73 ? 31.587 5.038 4.735 1.00 55.84 73 ASP A N 1
ATOM 569 C CA . ASP A 1 73 ? 31.560 5.262 6.188 1.00 55.84 73 ASP A CA 1
ATOM 570 C C . ASP A 1 73 ? 31.201 6.721 6.536 1.00 55.84 73 ASP A C 1
ATOM 572 O O . ASP A 1 73 ? 30.525 6.988 7.538 1.00 55.84 73 ASP A O 1
ATOM 576 N N . GLU A 1 74 ? 31.559 7.677 5.670 1.00 65.50 74 GLU A N 1
ATOM 577 C CA . GLU A 1 74 ? 31.296 9.103 5.865 1.00 65.50 74 GLU A CA 1
ATOM 578 C C . GLU A 1 74 ? 29.941 9.555 5.282 1.00 65.50 74 GLU A C 1
ATOM 580 O O . GLU A 1 74 ? 29.582 9.284 4.137 1.00 65.50 74 GLU A O 1
ATOM 585 N N . GLU A 1 75 ? 29.193 10.342 6.063 1.00 62.72 75 GLU A N 1
ATOM 586 C CA . GLU A 1 75 ? 27.891 10.939 5.701 1.00 62.72 75 GLU A CA 1
ATOM 587 C C . GLU A 1 75 ? 27.919 11.704 4.365 1.00 62.72 75 GLU A C 1
ATOM 589 O O . GLU A 1 75 ? 26.935 11.748 3.623 1.00 62.72 75 GLU A O 1
ATOM 594 N N . LYS A 1 76 ? 29.063 12.314 4.047 1.00 60.62 76 LYS A N 1
ATOM 595 C CA . LYS A 1 76 ? 29.271 13.101 2.830 1.00 60.62 76 LYS A CA 1
ATOM 596 C C . LYS A 1 76 ? 29.353 12.218 1.583 1.00 60.62 76 LYS A C 1
ATOM 598 O O . LYS A 1 76 ? 28.785 12.580 0.553 1.00 60.62 76 LYS A O 1
ATOM 603 N N . ASP A 1 77 ? 29.985 11.055 1.709 1.00 61.50 77 ASP A N 1
ATOM 604 C CA . ASP A 1 77 ? 30.102 10.073 0.634 1.00 61.50 77 ASP A CA 1
ATOM 605 C C . ASP A 1 77 ? 28.751 9.415 0.360 1.00 61.50 77 ASP A C 1
ATOM 607 O O . ASP A 1 77 ? 28.367 9.283 -0.799 1.00 61.50 77 ASP A O 1
ATOM 611 N N . ARG A 1 78 ? 27.967 9.117 1.408 1.00 64.19 78 ARG A N 1
ATOM 612 C CA . ARG A 1 78 ? 26.588 8.616 1.262 1.00 64.19 78 ARG A CA 1
ATOM 613 C C . ARG A 1 78 ? 25.690 9.589 0.497 1.00 64.19 78 ARG A C 1
ATOM 615 O O . ARG A 1 78 ? 24.993 9.172 -0.423 1.00 64.19 78 ARG A O 1
ATOM 622 N N . LYS A 1 79 ? 25.733 10.886 0.829 1.00 69.25 79 LYS A N 1
ATOM 623 C CA . LYS A 1 79 ? 24.947 11.917 0.123 1.00 69.25 79 LYS A CA 1
ATOM 624 C C . LYS A 1 79 ? 25.353 12.059 -1.341 1.00 69.25 79 LYS A C 1
ATOM 626 O O . LYS A 1 79 ? 24.491 12.162 -2.208 1.00 69.25 79 LYS A O 1
ATOM 631 N N . LEU A 1 80 ? 26.655 12.037 -1.624 1.00 66.75 80 LEU A N 1
ATOM 632 C CA . LEU A 1 80 ? 27.156 12.092 -2.995 1.00 66.75 80 LEU A CA 1
ATOM 633 C C . LEU A 1 80 ? 26.731 10.853 -3.798 1.00 66.75 80 LEU A C 1
ATOM 635 O O . LEU A 1 80 ? 26.340 10.969 -4.958 1.00 66.75 80 LEU A O 1
ATOM 639 N N . LEU A 1 81 ? 26.779 9.673 -3.179 1.00 68.38 81 LEU A N 1
ATOM 640 C CA . LEU A 1 81 ? 26.370 8.409 -3.787 1.00 68.38 81 LEU A CA 1
ATOM 641 C C . LEU A 1 81 ? 24.874 8.392 -4.116 1.00 68.38 81 LEU A C 1
ATOM 643 O O . LEU A 1 81 ? 24.488 7.987 -5.213 1.00 68.38 81 LEU A O 1
ATOM 647 N N . ASP A 1 82 ? 24.048 8.888 -3.196 1.00 72.31 82 ASP A N 1
ATOM 648 C CA . ASP A 1 82 ? 22.603 9.010 -3.381 1.00 72.31 82 ASP A CA 1
ATOM 649 C C . ASP A 1 82 ? 22.253 10.006 -4.498 1.00 72.31 82 ASP A C 1
ATOM 651 O O . ASP A 1 82 ? 21.419 9.724 -5.362 1.00 72.31 82 ASP A O 1
ATOM 655 N N . GLU A 1 83 ? 22.972 11.129 -4.576 1.00 77.94 83 GLU A N 1
ATOM 656 C CA . GLU A 1 83 ? 22.816 12.107 -5.655 1.00 77.94 83 GLU A CA 1
ATOM 657 C C . GLU A 1 83 ? 23.226 11.527 -7.021 1.00 77.94 83 GLU A C 1
ATOM 659 O O . GLU A 1 83 ? 22.528 11.718 -8.023 1.00 77.94 83 GLU A O 1
ATOM 664 N N . VAL A 1 84 ? 24.338 10.785 -7.089 1.00 77.06 84 VAL A N 1
ATOM 665 C CA . VAL A 1 84 ? 24.790 10.117 -8.322 1.00 77.06 84 VAL A CA 1
ATOM 666 C C . VAL A 1 84 ? 23.807 9.026 -8.747 1.00 77.06 84 VAL A C 1
ATOM 668 O O . VAL A 1 84 ? 23.487 8.934 -9.940 1.00 77.06 84 VAL A O 1
ATOM 671 N N . CYS A 1 85 ? 23.301 8.231 -7.802 1.00 77.38 85 CYS A N 1
ATOM 672 C CA . CYS A 1 85 ? 22.285 7.210 -8.044 1.00 77.38 85 CYS A CA 1
ATOM 673 C C . CYS A 1 85 ? 21.001 7.844 -8.589 1.00 77.38 85 CYS A C 1
ATOM 675 O O . CYS A 1 85 ? 20.527 7.460 -9.660 1.00 77.38 85 CYS A O 1
ATOM 677 N N . SER A 1 86 ? 20.506 8.886 -7.919 1.00 75.62 86 SER A N 1
ATOM 678 C CA . SER A 1 86 ? 19.309 9.634 -8.309 1.00 75.62 86 SER A CA 1
ATOM 679 C C . SER A 1 86 ? 19.446 10.231 -9.708 1.00 75.62 86 SER A C 1
ATOM 681 O O . SER A 1 86 ? 18.613 9.973 -10.575 1.00 75.62 86 SER A O 1
ATOM 683 N N . ARG A 1 87 ? 20.548 10.938 -9.996 1.00 83.06 87 ARG A N 1
ATOM 684 C CA . ARG A 1 87 ? 20.816 11.503 -11.333 1.00 83.06 87 ARG A CA 1
ATOM 685 C C . ARG A 1 87 ? 20.906 10.436 -12.416 1.00 83.06 87 ARG A C 1
ATOM 687 O O . ARG A 1 87 ? 20.466 10.660 -13.542 1.00 83.06 87 ARG A O 1
ATOM 694 N N . THR A 1 88 ? 21.501 9.287 -12.103 1.00 83.19 88 THR A N 1
ATOM 695 C CA . THR A 1 88 ? 21.633 8.190 -13.069 1.00 83.19 88 THR A CA 1
ATOM 696 C C . THR A 1 88 ? 20.277 7.539 -13.338 1.00 83.19 88 THR A C 1
ATOM 698 O O . THR A 1 88 ? 19.951 7.302 -14.500 1.00 83.19 88 THR A O 1
ATOM 701 N N . CYS A 1 89 ? 19.460 7.322 -12.302 1.00 80.62 89 CYS A N 1
ATOM 702 C CA . CYS A 1 89 ? 18.077 6.870 -12.439 1.00 80.62 89 CYS A CA 1
ATOM 703 C C . CYS A 1 89 ? 17.267 7.835 -13.312 1.00 80.62 89 CYS A C 1
ATOM 705 O O . CYS A 1 89 ? 16.682 7.396 -14.299 1.00 80.62 89 CYS A O 1
ATOM 707 N N . GLU A 1 90 ? 17.298 9.139 -13.019 1.00 82.31 90 GLU A N 1
ATOM 708 C CA . GLU A 1 90 ? 16.621 10.163 -13.828 1.00 82.31 90 GLU A CA 1
ATOM 709 C C . GLU A 1 90 ? 17.087 10.151 -15.284 1.00 82.31 90 GLU A C 1
ATOM 711 O O . GLU A 1 90 ? 16.273 10.195 -16.207 1.00 82.31 90 GLU A O 1
ATOM 716 N N . LYS A 1 91 ? 18.394 9.982 -15.520 1.00 87.50 91 LYS A N 1
ATOM 717 C CA . LYS A 1 91 ? 18.905 9.898 -16.887 1.00 87.50 91 LYS A CA 1
ATOM 718 C C . LYS A 1 91 ? 18.401 8.661 -17.627 1.00 87.50 91 LYS A C 1
ATOM 720 O O . LYS A 1 91 ? 18.080 8.752 -18.810 1.00 87.50 91 LYS A O 1
ATOM 725 N N . ILE A 1 92 ? 18.323 7.510 -16.961 1.00 86.56 92 ILE A N 1
ATOM 726 C CA . ILE A 1 92 ? 17.770 6.290 -17.563 1.00 86.56 92 ILE A CA 1
ATOM 727 C C . ILE A 1 92 ? 16.305 6.508 -17.951 1.00 86.56 92 ILE A C 1
ATOM 729 O O . ILE A 1 92 ? 15.937 6.183 -19.078 1.00 86.56 92 ILE A O 1
ATOM 733 N N . LYS A 1 93 ? 15.493 7.100 -17.068 1.00 83.81 93 LYS A N 1
ATOM 734 C CA . LYS A 1 93 ? 14.085 7.419 -17.354 1.00 83.81 93 LYS A CA 1
ATOM 735 C C . LYS A 1 93 ? 13.933 8.291 -18.590 1.00 83.81 93 LYS A C 1
ATOM 737 O O . LYS A 1 93 ? 13.191 7.950 -19.508 1.00 83.81 93 LYS A O 1
ATOM 742 N N . GLU A 1 94 ? 14.676 9.397 -18.622 1.00 86.75 94 GLU A N 1
ATOM 743 C CA . GLU A 1 94 ? 14.668 10.353 -19.728 1.00 86.75 94 GLU A CA 1
ATOM 744 C C . GLU A 1 94 ? 14.993 9.649 -21.050 1.00 86.75 94 GLU A C 1
ATOM 746 O O . GLU A 1 94 ? 14.306 9.848 -22.051 1.00 86.75 94 GLU A O 1
ATOM 751 N N . LEU A 1 95 ? 16.005 8.777 -21.050 1.00 89.06 95 LEU A N 1
ATOM 752 C CA . LEU A 1 95 ? 16.408 8.017 -22.231 1.00 89.06 95 LEU A CA 1
ATOM 753 C C . LEU A 1 95 ? 15.353 6.992 -22.655 1.00 89.06 95 LEU A C 1
ATOM 755 O O . LEU A 1 95 ? 15.047 6.905 -23.844 1.00 89.06 95 LEU A O 1
ATOM 759 N N . VAL A 1 96 ? 14.771 6.242 -21.713 1.00 88.38 96 VAL A N 1
ATOM 760 C CA . VAL A 1 96 ? 13.701 5.280 -22.013 1.00 88.38 96 VAL A CA 1
ATOM 761 C C . VAL A 1 96 ? 12.496 5.990 -22.620 1.00 88.38 96 VAL A C 1
ATOM 763 O O . VAL A 1 96 ? 11.979 5.525 -23.632 1.00 88.38 96 VAL A O 1
ATOM 766 N N . LEU A 1 97 ? 12.073 7.126 -22.064 1.00 85.94 97 LEU A N 1
ATOM 767 C CA . LEU A 1 97 ? 10.974 7.910 -22.626 1.00 85.94 97 LEU A CA 1
ATOM 768 C C . LEU A 1 97 ? 11.341 8.469 -24.002 1.00 85.94 97 LEU A C 1
ATOM 770 O O . LEU A 1 97 ? 10.591 8.279 -24.958 1.00 85.94 97 LEU A O 1
ATOM 774 N N . THR A 1 98 ? 12.513 9.089 -24.139 1.00 88.00 98 THR A N 1
ATOM 775 C CA . THR A 1 98 ? 12.956 9.707 -25.400 1.00 88.00 98 THR A CA 1
ATOM 776 C C . THR A 1 98 ? 13.002 8.691 -26.541 1.00 88.00 98 THR A C 1
ATOM 778 O O . THR A 1 98 ? 12.522 8.964 -27.639 1.00 88.00 98 THR A O 1
ATOM 781 N N . VAL A 1 99 ? 13.550 7.501 -26.289 1.00 89.88 99 VAL A N 1
ATOM 782 C CA . VAL A 1 99 ? 13.730 6.465 -27.316 1.00 89.88 99 VAL A CA 1
ATOM 783 C C . VAL A 1 99 ? 12.476 5.599 -27.477 1.00 89.88 99 VAL A C 1
ATOM 785 O O . VAL A 1 99 ? 12.162 5.145 -28.576 1.00 89.88 99 VAL A O 1
ATOM 788 N N . GLY A 1 100 ? 11.750 5.354 -26.387 1.00 88.19 100 GLY A N 1
ATOM 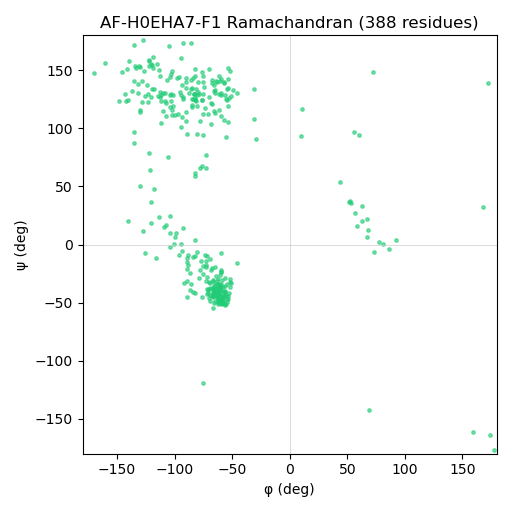789 C CA . GLY A 1 100 ? 10.628 4.423 -26.331 1.00 88.19 100 GLY A CA 1
ATOM 790 C C . GLY A 1 100 ? 9.281 5.016 -26.738 1.00 88.19 100 GLY A C 1
ATOM 791 O O . GLY A 1 100 ? 8.428 4.260 -27.195 1.00 88.19 100 GLY A O 1
ATOM 792 N N . THR A 1 101 ? 9.077 6.335 -26.633 1.00 87.88 101 THR A N 1
ATOM 793 C CA . THR A 1 101 ? 7.747 6.955 -26.826 1.00 87.88 101 THR A CA 1
ATOM 794 C C . THR A 1 101 ? 7.127 6.605 -28.178 1.00 87.88 101 THR A C 1
ATOM 796 O O . THR A 1 101 ? 6.011 6.093 -28.230 1.00 87.88 101 THR A O 1
ATOM 799 N N . SER A 1 102 ? 7.855 6.783 -29.285 1.00 87.25 102 SER A N 1
ATOM 800 C CA . SER A 1 102 ? 7.325 6.494 -30.629 1.00 87.25 102 SER A CA 1
ATOM 801 C C . SER A 1 102 ? 6.940 5.019 -30.809 1.00 87.25 102 SER A C 1
ATOM 803 O O . SER A 1 102 ? 5.950 4.696 -31.475 1.00 87.25 102 SER A O 1
ATOM 805 N N . LYS A 1 103 ? 7.693 4.112 -30.175 1.00 89.31 103 LYS A N 1
ATOM 806 C CA . LYS A 1 103 ? 7.419 2.674 -30.160 1.00 89.31 103 LYS A CA 1
ATOM 807 C C . LYS A 1 103 ? 6.165 2.370 -29.338 1.00 89.31 103 LYS A C 1
ATOM 809 O O . LYS A 1 103 ? 5.286 1.680 -29.850 1.00 89.31 103 LYS A O 1
ATOM 814 N N . MET A 1 104 ? 6.052 2.917 -28.125 1.00 88.44 104 MET A N 1
ATOM 815 C CA . MET A 1 104 ? 4.879 2.766 -27.250 1.00 88.44 104 MET A CA 1
ATOM 816 C C . MET A 1 104 ? 3.603 3.271 -27.935 1.00 88.44 104 MET A C 1
ATOM 818 O O . MET A 1 104 ? 2.586 2.577 -27.948 1.00 88.44 104 MET A O 1
ATOM 822 N N . GLU A 1 105 ? 3.669 4.432 -28.592 1.00 86.94 105 GLU A N 1
ATOM 823 C CA . GLU A 1 105 ? 2.558 4.981 -29.370 1.00 86.94 105 GLU A CA 1
ATOM 824 C C . GLU A 1 105 ? 2.158 4.070 -30.535 1.00 86.94 105 GLU A C 1
ATOM 826 O O . GLU A 1 105 ? 0.975 3.823 -30.759 1.00 86.94 105 GLU A O 1
ATOM 831 N N . THR A 1 106 ? 3.137 3.562 -31.289 1.00 88.00 106 THR A N 1
ATOM 832 C CA . THR A 1 106 ? 2.885 2.678 -32.437 1.00 88.00 106 THR A CA 1
ATOM 833 C C . THR A 1 106 ? 2.220 1.378 -31.998 1.00 88.00 106 THR A C 1
ATOM 835 O O . THR A 1 106 ? 1.232 0.967 -32.600 1.00 88.00 106 THR A O 1
ATOM 838 N N . ILE A 1 107 ? 2.720 0.761 -30.925 1.00 86.88 107 ILE A N 1
ATOM 839 C CA . ILE A 1 107 ? 2.137 -0.454 -30.346 1.00 86.88 107 ILE A CA 1
ATOM 840 C C . ILE A 1 107 ? 0.696 -0.185 -29.915 1.00 86.88 107 ILE A C 1
ATOM 842 O O . ILE A 1 107 ? -0.207 -0.934 -30.271 1.00 86.88 107 ILE A O 1
ATOM 846 N N . THR A 1 108 ? 0.469 0.927 -29.222 1.00 84.06 108 THR A N 1
ATOM 847 C CA . THR A 1 108 ? -0.857 1.301 -28.728 1.00 84.06 108 THR A CA 1
ATOM 848 C C . THR A 1 108 ? -1.859 1.545 -29.854 1.00 84.06 108 THR A C 1
ATOM 850 O O . THR A 1 108 ? -2.994 1.097 -29.747 1.00 84.06 108 THR A O 1
ATOM 853 N N . ARG A 1 109 ? -1.462 2.215 -30.947 1.00 84.62 109 ARG A N 1
ATOM 854 C CA . ARG A 1 109 ? -2.335 2.442 -32.118 1.00 84.62 109 ARG A CA 1
ATOM 855 C C . ARG A 1 109 ? -2.751 1.143 -32.809 1.00 84.62 109 ARG A C 1
ATOM 857 O O . ARG A 1 109 ? -3.824 1.096 -33.398 1.00 84.62 109 ARG A O 1
ATOM 864 N N . ASN A 1 110 ? -1.889 0.129 -32.765 1.00 79.94 110 ASN A N 1
ATOM 865 C CA . ASN A 1 110 ? -2.117 -1.163 -33.409 1.00 79.94 110 ASN A CA 1
ATOM 866 C C . ASN A 1 110 ? -2.860 -2.159 -32.509 1.00 79.94 110 ASN A C 1
ATOM 868 O O . ASN A 1 110 ? -3.231 -3.234 -32.974 1.00 79.94 110 ASN A O 1
ATOM 872 N N . MET A 1 111 ? -3.046 -1.840 -31.228 1.00 74.12 111 MET A N 1
ATOM 873 C CA . MET A 1 111 ? -3.852 -2.647 -30.323 1.00 74.12 111 MET A CA 1
ATOM 874 C C . MET A 1 111 ? -5.323 -2.241 -30.426 1.00 74.12 111 MET A C 1
ATOM 876 O O . MET A 1 111 ? -5.638 -1.055 -30.524 1.00 74.12 111 MET A O 1
ATOM 880 N N . ASP A 1 112 ? -6.222 -3.227 -30.358 1.00 63.94 112 ASP A N 1
ATOM 881 C CA . ASP A 1 112 ? -7.649 -2.969 -30.155 1.00 63.94 112 ASP A CA 1
ATOM 882 C C . ASP A 1 112 ? -7.852 -2.062 -28.930 1.00 63.94 112 ASP A C 1
ATOM 884 O O . ASP A 1 112 ? -7.044 -2.101 -27.994 1.00 63.94 112 ASP A O 1
ATOM 888 N N . SER A 1 113 ? -8.917 -1.246 -28.971 1.00 57.88 113 SER A N 1
ATOM 889 C CA . SER A 1 113 ? -9.286 -0.238 -27.961 1.00 57.88 113 SER A CA 1
ATOM 890 C C . SER A 1 113 ? -8.868 -0.642 -26.543 1.00 57.88 113 SER A C 1
ATOM 892 O O . SER A 1 113 ? -9.129 -1.785 -26.150 1.00 57.88 113 SER A O 1
ATOM 894 N N . PRO A 1 114 ? -8.251 0.267 -25.759 1.00 57.03 114 PRO A N 1
ATOM 895 C CA . PRO A 1 114 ? -7.741 -0.062 -24.436 1.00 57.03 114 PRO A CA 1
ATOM 896 C C . PRO A 1 114 ? -8.820 -0.757 -23.614 1.00 57.03 114 PRO A C 1
ATOM 898 O O . PRO A 1 114 ? -9.947 -0.272 -23.531 1.00 57.03 114 PRO A O 1
ATOM 901 N N . ALA A 1 115 ? -8.474 -1.921 -23.059 1.00 56.44 115 ALA A N 1
ATOM 902 C CA . ALA A 1 115 ? -9.412 -2.729 -22.298 1.00 56.44 115 ALA A CA 1
ATOM 903 C C . ALA A 1 115 ? -10.015 -1.873 -21.182 1.00 56.44 115 ALA A C 1
ATOM 905 O O . ALA A 1 115 ? -9.274 -1.307 -20.370 1.00 56.44 115 ALA A O 1
ATOM 906 N N . ASP A 1 116 ? -11.345 -1.789 -21.142 1.00 64.69 116 ASP A N 1
ATOM 907 C CA . ASP A 1 116 ? -12.053 -1.178 -20.026 1.00 64.69 116 ASP A CA 1
ATOM 908 C C . ASP A 1 116 ? -11.643 -1.919 -18.754 1.00 64.69 116 ASP A C 1
ATOM 910 O O . ASP A 1 116 ? -12.020 -3.072 -18.510 1.00 64.69 116 ASP A O 1
ATOM 914 N N . ARG A 1 117 ? -10.827 -1.263 -17.925 1.00 72.88 117 ARG A N 1
ATOM 915 C CA . ARG A 1 117 ? -10.433 -1.787 -16.619 1.00 72.88 117 ARG A CA 1
ATOM 916 C C . ARG A 1 117 ? -11.575 -1.577 -15.634 1.00 72.88 117 ARG A C 1
ATOM 918 O O . ARG A 1 117 ? -11.471 -0.806 -14.688 1.00 72.88 117 ARG A O 1
ATOM 925 N N . LYS A 1 118 ? -12.694 -2.254 -15.873 1.00 83.62 118 LYS A N 1
ATOM 926 C CA . LYS A 1 118 ? -13.851 -2.192 -14.982 1.00 83.62 118 LYS A CA 1
ATOM 927 C C . LYS A 1 118 ? -13.713 -3.166 -13.818 1.00 83.62 118 LYS A C 1
ATOM 929 O O . LYS A 1 118 ? -14.032 -2.824 -12.690 1.00 83.62 118 LYS A O 1
ATOM 934 N N . LEU A 1 119 ? -13.219 -4.372 -14.081 1.00 89.69 119 LEU A N 1
ATOM 935 C CA . LEU A 1 119 ? -13.113 -5.431 -13.078 1.00 89.69 119 LEU A CA 1
ATOM 936 C C . LEU A 1 119 ? -11.683 -5.568 -12.557 1.00 89.69 119 LEU A C 1
ATOM 938 O O . LEU A 1 119 ? -10.719 -5.363 -13.297 1.00 89.69 119 LEU A O 1
ATOM 942 N N . LEU A 1 120 ? -11.551 -5.981 -11.297 1.00 89.19 120 LEU A N 1
ATOM 943 C CA . LEU A 1 120 ? -10.270 -6.157 -10.613 1.00 89.19 120 LEU A CA 1
ATOM 944 C C . LEU A 1 120 ? -9.236 -7.024 -11.367 1.00 89.19 120 LEU A C 1
ATOM 946 O O . LEU A 1 120 ? -8.063 -6.651 -11.336 1.00 89.19 120 LEU A O 1
ATOM 950 N N . PRO A 1 121 ? -9.582 -8.110 -12.096 1.00 88.81 121 PRO A N 1
ATOM 951 C CA . PRO A 1 121 ? -8.588 -8.914 -12.809 1.00 88.81 121 PRO A CA 1
ATOM 952 C C . PRO A 1 121 ? -7.809 -8.099 -13.848 1.00 88.81 121 PRO A C 1
ATOM 954 O O . PRO A 1 121 ? -6.598 -8.265 -13.973 1.00 88.81 121 PRO A O 1
ATOM 957 N N . SER A 1 122 ? -8.472 -7.156 -14.526 1.00 84.06 122 SER A N 1
ATOM 958 C CA . SER A 1 122 ? -7.842 -6.255 -15.500 1.00 84.06 122 SER A CA 1
ATOM 959 C C . SER A 1 122 ? -6.875 -5.258 -14.851 1.00 84.06 122 SER A C 1
ATOM 961 O O . SER A 1 122 ? -5.995 -4.724 -15.525 1.00 84.06 122 SER A O 1
ATOM 963 N N . TRP A 1 123 ? -7.028 -4.998 -13.549 1.00 83.19 123 TRP A N 1
ATOM 964 C CA . TRP A 1 123 ? -6.109 -4.182 -12.751 1.00 83.19 123 TRP A CA 1
ATOM 965 C C . TRP A 1 123 ? -4.971 -4.994 -12.129 1.00 83.19 123 TRP A C 1
ATOM 967 O O . TRP A 1 123 ? -3.877 -4.459 -11.951 1.00 83.19 123 TRP A O 1
ATOM 977 N N . MET A 1 124 ? -5.219 -6.264 -11.796 1.00 82.44 124 MET A N 1
ATOM 978 C CA . MET A 1 124 ? -4.205 -7.189 -11.280 1.00 82.44 124 MET A CA 1
ATOM 979 C C . MET A 1 124 ? -3.223 -7.616 -12.368 1.00 82.44 124 MET A C 1
ATOM 981 O O . MET A 1 124 ? -2.013 -7.638 -12.146 1.00 82.44 124 MET A O 1
ATOM 985 N N . HIS A 1 125 ? -3.757 -7.905 -13.554 1.00 80.25 125 HIS A N 1
ATOM 986 C CA . HIS A 1 125 ? -3.011 -8.352 -14.723 1.00 80.25 125 HIS A CA 1
ATOM 987 C C . HIS A 1 125 ? -3.251 -7.378 -15.880 1.00 80.25 125 HIS A C 1
ATOM 989 O O . HIS A 1 125 ? -3.862 -7.738 -16.890 1.00 80.25 125 HIS A O 1
ATOM 995 N N . PRO A 1 126 ? -2.814 -6.112 -15.736 1.00 79.38 126 PRO A N 1
ATOM 996 C CA . PRO A 1 126 ? -2.938 -5.154 -16.814 1.00 79.38 126 PRO A CA 1
ATOM 997 C C . PRO A 1 126 ? -2.132 -5.650 -18.010 1.00 79.38 126 PRO A C 1
ATOM 999 O O . PRO A 1 126 ? -1.053 -6.238 -17.860 1.00 79.38 126 PRO A O 1
ATOM 1002 N N . LYS A 1 127 ? -2.641 -5.373 -19.211 1.00 82.25 127 LYS A N 1
ATOM 1003 C CA . LYS A 1 127 ? -1.914 -5.665 -20.444 1.00 82.25 127 LYS A CA 1
ATOM 1004 C C . LYS A 1 127 ? -0.536 -5.016 -20.356 1.00 82.25 127 LYS A C 1
ATOM 1006 O O . LYS A 1 127 ? -0.438 -3.802 -20.185 1.00 82.25 127 LYS A O 1
ATOM 1011 N N . THR A 1 128 ? 0.502 -5.842 -20.414 1.00 84.19 128 THR A N 1
ATOM 1012 C CA . THR A 1 128 ? 1.888 -5.415 -20.237 1.00 84.19 128 THR A CA 1
ATOM 1013 C C . THR A 1 128 ? 2.685 -5.807 -21.468 1.00 84.19 128 THR A C 1
ATOM 1015 O O . THR A 1 128 ? 2.621 -6.952 -21.907 1.00 84.19 128 THR A O 1
ATOM 1018 N N . VAL A 1 129 ? 3.419 -4.849 -22.019 1.00 88.62 129 VAL A N 1
ATOM 1019 C CA . VAL A 1 129 ? 4.364 -5.043 -23.112 1.00 88.62 129 VAL A CA 1
ATOM 1020 C C . VAL A 1 129 ? 5.763 -4.927 -22.536 1.00 88.62 129 VAL A C 1
ATOM 1022 O O . VAL A 1 129 ? 6.128 -3.903 -21.956 1.00 88.62 129 VAL A O 1
ATOM 1025 N N . ASN A 1 130 ? 6.544 -5.986 -22.704 1.00 91.25 130 ASN A N 1
ATOM 1026 C CA . ASN A 1 130 ? 7.928 -6.014 -22.271 1.00 91.25 130 ASN A CA 1
ATOM 1027 C C . ASN A 1 130 ? 8.812 -5.392 -23.348 1.00 91.25 130 ASN A C 1
ATOM 1029 O O . ASN A 1 130 ? 8.801 -5.798 -24.512 1.00 91.25 130 ASN A O 1
ATOM 1033 N N . LEU A 1 131 ? 9.590 -4.401 -22.939 1.00 92.19 131 LEU A N 1
ATOM 1034 C CA . LEU A 1 131 ? 10.539 -3.689 -23.772 1.00 92.19 131 LEU A CA 1
ATOM 1035 C C . LEU A 1 131 ? 11.953 -3.869 -23.216 1.00 92.19 131 LEU A C 1
ATOM 1037 O O . LEU A 1 131 ? 12.146 -4.189 -22.043 1.00 92.19 131 LEU A O 1
ATOM 1041 N N . GLN A 1 132 ? 12.965 -3.625 -24.040 1.00 92.69 132 GLN A N 1
ATOM 1042 C CA . GLN A 1 132 ? 14.346 -3.525 -23.580 1.00 92.69 132 GLN A CA 1
ATOM 1043 C C . GLN A 1 132 ? 15.066 -2.359 -24.247 1.00 92.69 132 GLN A C 1
ATOM 1045 O O . GLN A 1 132 ? 15.018 -2.223 -25.470 1.00 92.69 132 GLN A O 1
ATOM 1050 N N . LEU A 1 133 ? 15.756 -1.553 -23.437 1.00 92.31 133 LEU A N 1
ATOM 1051 C CA . LEU A 1 133 ? 16.667 -0.512 -23.902 1.00 92.31 133 LEU A CA 1
ATOM 1052 C C . LEU A 1 133 ? 18.033 -1.129 -24.233 1.00 92.31 133 LEU A C 1
ATOM 1054 O O . LEU A 1 133 ? 18.642 -1.779 -23.382 1.00 92.31 133 LEU A O 1
ATOM 1058 N N . LEU A 1 134 ? 18.506 -0.914 -25.459 1.00 91.69 134 LEU A N 1
ATOM 1059 C CA . LEU A 1 134 ? 19.739 -1.493 -25.993 1.00 91.69 134 LEU A CA 1
ATOM 1060 C C . LEU A 1 134 ? 20.518 -0.481 -26.830 1.00 91.69 134 LEU A C 1
ATOM 1062 O O . LEU A 1 134 ? 19.935 0.436 -27.401 1.00 91.69 134 LEU A O 1
ATOM 1066 N N . THR A 1 135 ? 21.821 -0.697 -26.990 1.00 90.75 135 THR A N 1
ATOM 1067 C CA . THR A 1 135 ? 22.633 0.033 -27.971 1.00 90.75 135 THR A CA 1
ATOM 1068 C C . THR A 1 135 ? 22.707 -0.739 -29.285 1.00 90.75 135 THR A C 1
ATOM 1070 O O . THR A 1 135 ? 23.141 -1.889 -29.323 1.00 90.75 135 THR A O 1
ATOM 1073 N N . LYS A 1 136 ? 22.360 -0.085 -30.395 1.00 87.62 136 LYS A N 1
ATOM 1074 C CA . LYS A 1 136 ? 22.602 -0.560 -31.760 1.00 87.62 136 LYS A CA 1
ATOM 1075 C C . LYS A 1 136 ? 23.413 0.491 -32.509 1.00 87.62 136 LYS A C 1
ATOM 1077 O O . LYS A 1 136 ? 22.996 1.638 -32.592 1.00 87.62 136 LYS A O 1
ATOM 1082 N N . GLU A 1 137 ? 24.581 0.105 -33.025 1.00 85.25 137 GLU A N 1
ATOM 1083 C CA . GLU A 1 137 ? 25.447 0.997 -33.823 1.00 85.25 137 GLU A CA 1
ATOM 1084 C C . GLU A 1 137 ? 25.781 2.330 -33.113 1.00 85.25 137 GLU A C 1
ATOM 1086 O O . GLU A 1 137 ? 25.870 3.388 -33.726 1.00 85.25 137 GLU A O 1
ATOM 1091 N N . GLY A 1 138 ? 25.956 2.287 -31.786 1.00 83.25 138 GLY A N 1
ATOM 1092 C CA . GLY A 1 138 ? 26.270 3.462 -30.963 1.00 83.25 138 GLY A CA 1
ATOM 1093 C C . GLY A 1 138 ? 25.067 4.334 -30.586 1.00 83.25 138 GLY A C 1
ATOM 1094 O O . GLY A 1 138 ? 25.244 5.316 -29.870 1.00 83.25 138 GLY A O 1
ATOM 1095 N N . GLN A 1 139 ? 23.854 3.974 -31.012 1.00 87.75 139 GLN A N 1
ATOM 1096 C CA . GLN A 1 139 ? 22.618 4.671 -30.658 1.00 87.75 139 GLN A CA 1
ATOM 1097 C C . GLN A 1 139 ? 21.719 3.801 -29.783 1.00 87.75 139 GLN A C 1
ATOM 1099 O O . GLN A 1 139 ? 21.658 2.584 -29.947 1.00 87.75 139 GLN A O 1
ATOM 1104 N N . LEU A 1 140 ? 21.004 4.430 -28.850 1.00 89.88 140 LEU A N 1
ATOM 1105 C CA . LEU A 1 140 ? 20.010 3.737 -28.040 1.00 89.88 140 LEU A CA 1
ATOM 1106 C C . LEU A 1 140 ? 18.755 3.448 -28.861 1.00 89.88 140 LEU A C 1
ATOM 1108 O O . LEU A 1 140 ? 18.234 4.316 -29.558 1.00 89.88 140 LEU A O 1
ATOM 1112 N N . VAL A 1 141 ? 18.254 2.228 -28.727 1.00 91.44 141 VAL A N 1
ATOM 1113 C CA . VAL A 1 141 ? 17.005 1.749 -29.313 1.00 91.44 141 VAL A CA 1
ATOM 1114 C C . VAL A 1 141 ? 16.209 0.989 -28.260 1.00 91.44 141 VAL A C 1
ATOM 1116 O O . VAL A 1 141 ? 16.774 0.413 -27.332 1.00 91.44 141 VAL A O 1
ATOM 1119 N N . VAL A 1 142 ? 14.888 0.967 -28.417 1.00 92.44 142 VAL A N 1
ATOM 1120 C CA . VAL A 1 142 ? 14.000 0.141 -27.599 1.00 92.44 142 VAL A CA 1
ATOM 1121 C C . VAL A 1 142 ? 13.375 -0.933 -28.478 1.00 92.44 142 VAL A C 1
ATOM 1123 O O . VAL A 1 142 ? 12.788 -0.635 -29.522 1.00 92.44 142 VAL A O 1
ATOM 1126 N N . ILE A 1 143 ? 13.506 -2.188 -28.057 1.00 91.94 143 ILE A N 1
ATOM 1127 C CA . ILE A 1 143 ? 12.925 -3.343 -28.748 1.00 91.94 143 ILE A CA 1
ATOM 1128 C C . ILE A 1 143 ? 11.866 -4.015 -27.883 1.00 91.94 143 ILE A C 1
ATOM 1130 O O . ILE A 1 143 ? 11.909 -3.917 -26.661 1.00 91.94 143 ILE A O 1
ATOM 1134 N N . GLU A 1 144 ? 10.930 -4.708 -28.522 1.00 92.69 144 GLU A N 1
ATOM 1135 C CA . GLU A 1 144 ? 9.946 -5.552 -27.842 1.00 92.69 144 GLU A CA 1
ATOM 1136 C C . GLU A 1 144 ? 10.552 -6.920 -27.517 1.00 92.69 144 GLU A C 1
ATOM 1138 O O . GLU A 1 144 ? 11.396 -7.428 -28.262 1.00 92.69 144 GLU A O 1
ATOM 1143 N N . ARG A 1 145 ? 10.157 -7.488 -26.378 1.00 90.25 145 ARG A N 1
ATOM 1144 C CA . ARG A 1 145 ? 10.701 -8.735 -25.837 1.00 90.25 145 ARG A CA 1
ATOM 1145 C C . ARG A 1 145 ? 9.580 -9.639 -25.335 1.00 90.25 145 ARG A C 1
ATOM 1147 O O . ARG A 1 145 ? 9.246 -9.633 -24.154 1.00 90.25 145 ARG A O 1
ATOM 1154 N N . GLU A 1 146 ? 9.025 -10.446 -26.232 1.00 87.94 146 GLU A N 1
ATOM 1155 C CA . GLU A 1 146 ? 7.994 -11.441 -25.893 1.00 87.94 146 GLU A CA 1
ATOM 1156 C C . GLU A 1 146 ? 8.525 -12.583 -25.010 1.00 87.94 146 GLU A C 1
ATOM 1158 O O . GLU A 1 146 ? 7.762 -13.254 -24.324 1.00 87.94 146 GLU A O 1
ATOM 1163 N N . ASP A 1 147 ? 9.841 -12.795 -25.004 1.00 85.25 147 ASP A N 1
ATOM 1164 C CA . ASP A 1 147 ? 10.513 -13.836 -24.228 1.00 85.25 147 ASP A CA 1
ATOM 1165 C C . ASP A 1 147 ? 10.776 -13.441 -22.764 1.00 85.25 147 ASP A C 1
ATOM 1167 O O . ASP A 1 147 ? 11.164 -14.285 -21.954 1.00 85.25 147 ASP A O 1
ATOM 1171 N N . LEU A 1 148 ? 10.567 -12.170 -22.401 1.00 82.06 148 LEU A N 1
ATOM 1172 C CA . LEU A 1 148 ? 10.646 -11.736 -21.009 1.00 82.06 148 LEU A CA 1
ATOM 1173 C C . LEU A 1 148 ? 9.351 -12.097 -20.263 1.00 82.06 148 LEU A C 1
ATOM 1175 O O . LEU A 1 148 ? 8.258 -11.916 -20.801 1.00 82.06 148 LEU A O 1
ATOM 1179 N N . PRO A 1 149 ? 9.439 -12.561 -19.003 1.00 73.88 149 PRO A N 1
ATOM 1180 C CA . PRO A 1 149 ? 8.257 -12.912 -18.229 1.00 73.88 149 PRO A CA 1
ATOM 1181 C C . PRO A 1 149 ? 7.427 -11.667 -17.903 1.00 73.88 149 PRO A C 1
ATOM 1183 O O . PRO A 1 149 ? 7.970 -10.618 -17.555 1.00 73.88 149 PRO A O 1
ATOM 1186 N N . ILE A 1 150 ? 6.102 -11.797 -17.943 1.00 69.69 150 ILE A N 1
ATOM 1187 C CA . ILE A 1 150 ? 5.204 -10.788 -17.375 1.00 69.69 150 ILE A CA 1
ATOM 1188 C C . ILE A 1 150 ? 5.217 -10.958 -15.855 1.00 69.69 150 ILE A C 1
ATOM 1190 O O . ILE A 1 150 ? 4.975 -12.044 -15.324 1.00 69.69 150 ILE A O 1
ATOM 1194 N N . HIS A 1 151 ? 5.534 -9.884 -15.140 1.00 67.50 151 HIS A N 1
ATOM 1195 C CA . HIS A 1 151 ? 5.606 -9.912 -13.687 1.00 67.50 151 HIS A CA 1
ATOM 1196 C C . HIS A 1 151 ? 4.208 -9.852 -13.063 1.00 67.50 151 HIS A C 1
ATOM 1198 O O . HIS A 1 151 ? 3.596 -8.786 -13.004 1.00 67.50 151 HIS A O 1
ATOM 1204 N N . ASP A 1 152 ? 3.736 -10.983 -12.531 1.00 72.75 152 ASP A N 1
ATOM 1205 C CA . ASP A 1 152 ? 2.577 -10.985 -11.640 1.00 72.75 152 ASP A CA 1
ATOM 1206 C C . ASP A 1 152 ? 2.930 -10.293 -10.313 1.00 72.75 152 ASP A C 1
ATOM 1208 O O . ASP A 1 152 ? 3.882 -10.668 -9.621 1.00 72.75 152 ASP A O 1
ATOM 1212 N N . LYS A 1 153 ? 2.177 -9.243 -9.978 1.00 76.00 153 LYS A N 1
ATOM 1213 C CA . LYS A 1 153 ? 2.363 -8.439 -8.763 1.00 76.00 153 LYS A CA 1
ATOM 1214 C C . LYS A 1 153 ? 1.572 -8.986 -7.575 1.00 76.00 153 LYS A C 1
ATOM 1216 O O . LYS A 1 153 ? 1.871 -8.584 -6.448 1.00 76.00 153 LYS A O 1
ATOM 1221 N N . HIS A 1 154 ? 0.614 -9.878 -7.821 1.00 82.75 154 HIS A N 1
ATOM 1222 C CA . HIS A 1 154 ? -0.389 -10.340 -6.862 1.00 82.75 154 HIS A CA 1
ATOM 1223 C C . HIS A 1 154 ? -0.465 -11.865 -6.821 1.00 82.75 154 HIS A C 1
ATOM 1225 O O . HIS A 1 154 ? -1.542 -12.449 -6.915 1.00 82.75 154 HIS A O 1
ATOM 1231 N N . GLU A 1 155 ? 0.703 -12.491 -6.664 1.00 83.44 155 GLU A N 1
ATOM 1232 C CA . GLU A 1 155 ? 0.830 -13.943 -6.568 1.00 83.44 155 GLU A CA 1
ATOM 1233 C C . GLU A 1 155 ? -0.110 -14.508 -5.484 1.00 83.44 155 GLU A C 1
ATOM 1235 O O . GLU A 1 155 ? -0.065 -14.045 -4.334 1.00 83.44 155 GLU A O 1
ATOM 1240 N N . PRO A 1 156 ? -0.960 -15.492 -5.829 1.00 89.56 156 PRO A N 1
ATOM 1241 C CA . PRO A 1 156 ? -1.835 -16.145 -4.871 1.00 89.56 156 PRO A CA 1
ATOM 1242 C C . PRO A 1 156 ? -1.040 -16.808 -3.746 1.00 89.56 156 PRO A C 1
ATOM 1244 O O . PRO A 1 156 ? 0.012 -17.405 -3.964 1.00 89.56 156 PRO A O 1
ATOM 1247 N N . PHE A 1 157 ? -1.574 -16.746 -2.533 1.00 90.00 157 PHE A N 1
ATOM 1248 C CA . PHE A 1 157 ? -1.035 -17.442 -1.375 1.00 90.00 157 PHE A CA 1
ATOM 1249 C C . PHE A 1 157 ? -2.089 -18.363 -0.765 1.00 90.00 157 PHE A C 1
ATOM 1251 O O . PHE A 1 157 ? -3.301 -18.194 -0.940 1.00 90.00 157 PHE A O 1
ATOM 1258 N N . THR A 1 158 ? -1.610 -19.362 -0.034 1.00 87.00 158 THR A N 1
ATOM 1259 C CA . THR A 1 158 ? -2.448 -20.289 0.721 1.00 87.00 158 THR A CA 1
ATOM 1260 C C . THR A 1 158 ? -1.906 -20.412 2.135 1.00 87.00 158 THR A C 1
ATOM 1262 O O . THR A 1 158 ? -0.699 -20.469 2.351 1.00 87.00 158 THR A O 1
ATOM 1265 N N . ASP A 1 159 ? -2.814 -20.417 3.103 1.00 90.44 159 ASP A N 1
ATOM 1266 C CA . ASP A 1 159 ? -2.506 -20.634 4.511 1.00 90.44 159 ASP A CA 1
ATOM 1267 C C . ASP A 1 159 ? -3.643 -21.449 5.128 1.00 90.44 159 ASP A C 1
ATOM 1269 O O . ASP A 1 159 ? -4.822 -21.133 4.943 1.00 90.44 159 ASP A O 1
ATOM 1273 N N . SER A 1 160 ? -3.296 -22.535 5.819 1.00 88.50 160 SER A N 1
ATOM 1274 C CA . SER A 1 160 ? -4.289 -23.484 6.331 1.00 88.50 160 SER A CA 1
ATOM 1275 C C . SER A 1 160 ? -5.209 -22.876 7.394 1.00 88.50 160 SER A C 1
ATOM 1277 O O . SER A 1 160 ? -6.395 -23.205 7.429 1.00 88.50 160 SER A O 1
ATOM 1279 N N . GLU A 1 161 ? -4.710 -21.956 8.223 1.00 89.50 161 GLU A N 1
ATOM 1280 C CA . GLU A 1 161 ? -5.519 -21.289 9.242 1.00 89.50 161 GLU A CA 1
ATOM 1281 C C . GLU A 1 161 ? -6.508 -20.336 8.577 1.00 89.50 161 GLU A C 1
ATOM 1283 O O . GLU A 1 161 ? -7.703 -20.390 8.871 1.00 89.50 161 GLU A O 1
ATOM 1288 N N . ILE A 1 162 ? -6.037 -19.531 7.618 1.00 91.38 162 ILE A N 1
ATOM 1289 C CA . ILE A 1 162 ? -6.892 -18.598 6.874 1.00 91.38 162 ILE A CA 1
ATOM 1290 C C . ILE A 1 162 ? -7.967 -19.346 6.078 1.00 91.38 162 ILE A C 1
ATOM 1292 O O . ILE A 1 162 ? -9.131 -18.941 6.069 1.00 91.38 162 ILE A O 1
ATOM 1296 N N . MET A 1 163 ? -7.620 -20.470 5.447 1.00 87.12 163 MET A N 1
ATOM 1297 C CA . MET A 1 163 ? -8.584 -21.287 4.702 1.00 87.12 163 MET A CA 1
ATOM 1298 C C . MET A 1 163 ? -9.694 -21.855 5.595 1.00 87.12 163 MET A C 1
ATOM 1300 O O . MET A 1 163 ? -10.826 -22.011 5.134 1.00 87.12 163 MET A O 1
ATOM 1304 N N . ASN A 1 164 ? -9.410 -22.095 6.875 1.00 89.50 164 ASN A N 1
ATOM 1305 C CA . ASN A 1 164 ? -10.391 -22.573 7.849 1.00 89.50 164 ASN A CA 1
ATOM 1306 C C . ASN A 1 164 ? -11.240 -21.449 8.470 1.00 89.50 164 ASN A C 1
ATOM 1308 O O . ASN A 1 164 ? -12.248 -21.731 9.127 1.00 89.50 164 ASN A O 1
ATOM 1312 N N . MET A 1 165 ? -10.890 -20.175 8.258 1.00 90.75 165 MET A N 1
ATOM 1313 C CA . MET A 1 165 ? -11.681 -19.051 8.759 1.00 90.75 165 MET A CA 1
ATOM 1314 C C . MET A 1 165 ? -13.039 -18.957 8.051 1.00 90.75 165 MET A C 1
ATOM 1316 O O . MET A 1 165 ? -13.164 -19.080 6.829 1.00 90.75 165 MET A O 1
ATOM 1320 N N . LYS A 1 166 ? -14.087 -18.669 8.832 1.00 90.44 166 LYS A N 1
ATOM 1321 C CA . LYS A 1 166 ? -15.457 -18.445 8.338 1.00 90.44 166 LYS A CA 1
ATOM 1322 C C . LYS A 1 166 ? -15.635 -17.006 7.843 1.00 90.44 166 LYS A C 1
ATOM 1324 O O . LYS A 1 166 ? -16.424 -16.244 8.397 1.00 90.44 166 LYS A O 1
ATOM 1329 N N . LEU A 1 167 ? -14.874 -16.629 6.820 1.00 91.75 167 LEU A N 1
ATOM 1330 C CA . LEU A 1 167 ? -14.977 -15.327 6.160 1.00 91.75 167 LEU A CA 1
ATOM 1331 C C . LEU A 1 167 ? -15.695 -15.459 4.806 1.00 91.75 167 LEU A C 1
ATOM 1333 O O . LEU A 1 167 ? -15.500 -16.467 4.118 1.00 91.75 167 LEU A O 1
ATOM 1337 N N . PRO A 1 168 ? -16.503 -14.459 4.399 1.00 95.06 168 PRO A N 1
ATOM 1338 C CA . PRO A 1 168 ? -17.006 -14.366 3.032 1.00 95.06 168 PRO A CA 1
ATOM 1339 C C . PRO A 1 168 ? -15.859 -14.417 2.021 1.00 95.06 168 PRO A C 1
ATOM 1341 O O . PRO A 1 168 ? -14.785 -13.864 2.267 1.00 95.06 168 PRO A O 1
ATOM 1344 N N . ARG A 1 169 ? -16.084 -15.089 0.892 1.00 95.38 169 ARG A N 1
ATOM 1345 C CA . ARG A 1 169 ? -15.109 -15.229 -0.194 1.00 95.38 169 ARG A CA 1
ATOM 1346 C C . ARG A 1 169 ? -15.699 -14.635 -1.458 1.00 95.38 169 ARG A C 1
ATOM 1348 O O . ARG A 1 169 ? -16.795 -15.024 -1.852 1.00 95.38 169 ARG A O 1
ATOM 1355 N N . HIS A 1 170 ? -14.960 -13.731 -2.081 1.00 96.12 170 HIS A N 1
ATOM 1356 C CA . HIS A 1 170 ? -15.368 -13.054 -3.304 1.00 96.12 170 HIS A CA 1
ATOM 1357 C C . HIS A 1 170 ? -14.361 -13.372 -4.401 1.00 96.12 170 HIS A C 1
ATOM 1359 O O . HIS A 1 170 ? -13.150 -13.334 -4.161 1.00 96.12 170 HIS A O 1
ATOM 1365 N N . LYS A 1 171 ? -14.839 -13.718 -5.599 1.00 95.44 171 LYS A N 1
ATOM 1366 C CA . LYS A 1 171 ? -13.934 -13.958 -6.723 1.00 95.44 171 LYS A CA 1
ATOM 1367 C C . LYS A 1 171 ? -13.444 -12.622 -7.240 1.00 95.44 171 LYS A C 1
ATOM 1369 O O . LYS A 1 171 ? -14.220 -11.678 -7.313 1.00 95.44 171 LYS A O 1
ATOM 1374 N N . VAL A 1 172 ? -12.194 -12.559 -7.687 1.00 93.56 172 VAL A N 1
ATOM 1375 C CA . VAL A 1 172 ? -11.642 -11.353 -8.332 1.00 93.56 172 VAL A CA 1
ATOM 1376 C C . VAL A 1 172 ? -12.538 -10.822 -9.460 1.00 93.56 172 VAL A C 1
ATOM 1378 O O . VAL A 1 172 ? -12.643 -9.614 -9.624 1.00 93.56 172 VAL A O 1
ATOM 1381 N N . SER A 1 173 ? -13.235 -11.701 -10.189 1.00 92.06 173 SER A N 1
ATOM 1382 C CA . SER A 1 173 ? -14.174 -11.353 -11.265 1.00 92.06 173 SER A CA 1
ATOM 1383 C C . SER A 1 173 ? -15.409 -10.571 -10.821 1.00 92.06 173 SER A C 1
ATOM 1385 O O . SER A 1 173 ? -16.052 -9.953 -11.662 1.00 92.06 173 SER A O 1
ATOM 1387 N N . ASP A 1 174 ? -15.743 -10.604 -9.532 1.00 92.12 174 ASP A N 1
ATOM 1388 C CA . ASP A 1 174 ? -16.982 -10.033 -8.997 1.00 92.12 174 ASP A CA 1
ATOM 1389 C C . ASP A 1 174 ? -16.769 -8.590 -8.501 1.00 92.12 174 ASP A C 1
ATOM 1391 O O . ASP A 1 174 ? -17.710 -7.925 -8.077 1.00 92.12 174 ASP A O 1
ATOM 1395 N N . LEU A 1 175 ? -15.521 -8.106 -8.516 1.00 93.88 175 LEU A N 1
ATOM 1396 C CA . LEU A 1 175 ? -15.134 -6.810 -7.965 1.00 93.88 175 LEU A CA 1
ATOM 1397 C C . LEU A 1 175 ? -15.009 -5.777 -9.085 1.00 93.88 175 LEU A C 1
ATOM 1399 O O . LEU A 1 175 ? -14.071 -5.826 -9.885 1.00 93.88 175 LEU A O 1
ATOM 1403 N N . GLU A 1 176 ? -15.920 -4.805 -9.100 1.00 94.00 176 GLU A N 1
ATOM 1404 C CA . GLU A 1 176 ? -15.828 -3.623 -9.956 1.00 94.00 176 GLU A CA 1
ATOM 1405 C C . GLU A 1 176 ? -14.922 -2.581 -9.300 1.00 94.00 176 GLU A C 1
ATOM 1407 O O . GLU A 1 176 ? -15.145 -2.195 -8.158 1.00 94.00 176 GLU A O 1
ATOM 1412 N N . VAL A 1 177 ? -13.894 -2.112 -9.999 1.00 91.06 177 VAL A N 1
ATOM 1413 C CA . VAL A 1 177 ? -12.997 -1.067 -9.503 1.00 91.06 177 VAL A CA 1
ATOM 1414 C C . VAL A 1 177 ? -13.605 0.296 -9.807 1.00 91.06 177 VAL A C 1
ATOM 1416 O O . VAL A 1 177 ? -13.806 0.658 -10.962 1.00 91.06 177 VAL A O 1
ATOM 1419 N N . VAL A 1 178 ? -13.878 1.050 -8.745 1.00 88.31 178 VAL A N 1
ATOM 1420 C CA . VAL A 1 178 ? -14.383 2.428 -8.798 1.00 88.31 178 VAL A CA 1
ATOM 1421 C C . VAL A 1 178 ? -13.225 3.415 -8.909 1.00 88.31 178 VAL A C 1
ATOM 1423 O O . VAL A 1 178 ? -13.318 4.402 -9.628 1.00 88.31 178 VAL A O 1
ATOM 1426 N N . ASP A 1 179 ? -12.134 3.139 -8.193 1.00 78.81 179 ASP A N 1
ATOM 1427 C CA . ASP A 1 179 ? -10.897 3.916 -8.237 1.00 78.81 179 ASP A CA 1
ATOM 1428 C C . ASP A 1 179 ? -9.702 2.984 -7.991 1.00 78.81 179 ASP A C 1
ATOM 1430 O O . ASP A 1 179 ? -9.656 2.245 -7.000 1.00 78.81 179 ASP A O 1
ATOM 1434 N N . GLY A 1 180 ? -8.762 2.974 -8.936 1.00 60.03 180 GLY A N 1
ATOM 1435 C CA . GLY A 1 180 ? -7.676 2.002 -9.001 1.00 60.03 180 GLY A CA 1
ATOM 1436 C C . GLY A 1 180 ? -6.331 2.471 -8.454 1.00 60.03 180 GLY A C 1
ATOM 1437 O O . GLY A 1 180 ? -5.344 1.754 -8.630 1.00 60.03 180 GLY A O 1
ATOM 1438 N N . LEU A 1 181 ? -6.253 3.654 -7.834 1.00 56.81 181 LEU A N 1
ATOM 1439 C CA . LEU A 1 181 ? -4.961 4.288 -7.545 1.00 56.81 181 LEU A CA 1
ATOM 1440 C C . LEU A 1 181 ? -4.737 4.724 -6.093 1.00 56.81 181 LEU A C 1
ATOM 1442 O O . LEU A 1 181 ? -3.723 5.369 -5.842 1.00 56.81 181 LEU A O 1
ATOM 1446 N N . LEU A 1 182 ? -5.581 4.312 -5.136 1.00 54.84 182 LEU A N 1
ATOM 1447 C CA . LEU A 1 182 ? -5.432 4.728 -3.731 1.00 54.84 182 LEU A CA 1
ATOM 1448 C C . LEU A 1 182 ? -4.026 4.429 -3.186 1.00 54.84 182 LEU A C 1
ATOM 1450 O O . LEU A 1 182 ? -3.424 5.299 -2.582 1.00 54.84 182 LEU A O 1
ATOM 1454 N N . TYR A 1 183 ? -3.474 3.242 -3.463 1.00 56.78 183 TYR 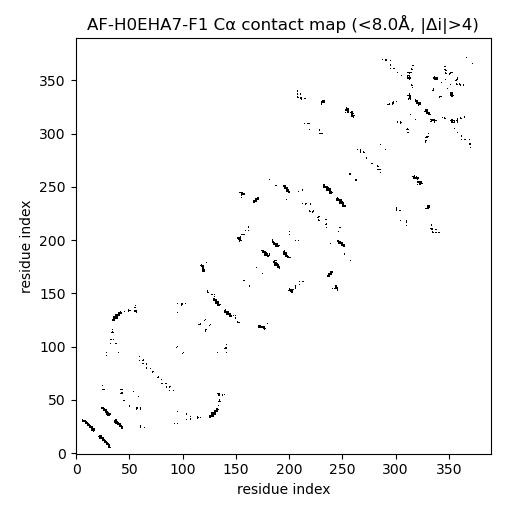A N 1
ATOM 1455 C CA . TYR A 1 183 ? -2.060 2.879 -3.271 1.00 56.78 183 TYR A CA 1
ATOM 1456 C C . TYR A 1 183 ? -1.750 1.649 -4.149 1.00 56.78 183 TYR A C 1
ATOM 1458 O O . TYR A 1 183 ? -2.661 0.899 -4.466 1.00 56.78 183 TYR A O 1
ATOM 1466 N N . ARG A 1 184 ? -0.489 1.383 -4.549 1.00 67.44 184 ARG A N 1
ATOM 1467 C CA . ARG A 1 184 ? -0.085 0.400 -5.607 1.00 67.44 184 ARG A CA 1
ATOM 1468 C C . ARG A 1 184 ? -0.735 -1.009 -5.601 1.00 67.44 184 ARG A C 1
ATOM 1470 O O . ARG A 1 184 ? -0.560 -1.720 -6.591 1.00 67.44 184 ARG A O 1
ATOM 1477 N N . SER A 1 185 ? -1.377 -1.427 -4.512 1.00 81.44 185 SER A N 1
ATOM 1478 C CA . SER A 1 185 ? -2.039 -2.728 -4.315 1.00 81.44 185 SER A CA 1
ATOM 1479 C C . SER A 1 185 ? -3.371 -2.600 -3.550 1.00 81.44 185 SER A C 1
ATOM 1481 O O . SER A 1 185 ? -3.824 -3.564 -2.941 1.00 81.44 185 SER A O 1
ATOM 1483 N N . VAL A 1 186 ? -3.961 -1.403 -3.523 1.00 88.06 186 VAL A N 1
ATOM 1484 C CA . VAL A 1 186 ? -5.184 -1.061 -2.791 1.00 88.06 186 VAL A CA 1
ATOM 1485 C C . VAL A 1 186 ? -6.151 -0.391 -3.760 1.00 88.06 186 VAL A C 1
ATOM 1487 O O . VAL A 1 186 ? -5.821 0.632 -4.356 1.00 88.06 186 VAL A O 1
ATOM 1490 N N . TYR A 1 187 ? -7.340 -0.965 -3.901 1.00 90.38 187 TYR A N 1
ATOM 1491 C CA . TYR A 1 187 ? -8.347 -0.560 -4.875 1.00 90.38 187 TYR A CA 1
ATOM 1492 C C . TYR A 1 187 ? -9.651 -0.225 -4.160 1.00 90.38 187 TYR A C 1
ATOM 1494 O O . TYR A 1 187 ? -10.088 -0.971 -3.281 1.00 90.38 187 TYR A O 1
ATOM 1502 N N . LYS A 1 188 ? -10.308 0.861 -4.563 1.00 92.50 188 LYS A N 1
ATOM 1503 C CA . LYS A 1 188 ? -11.698 1.115 -4.188 1.00 92.50 188 LYS A CA 1
ATOM 1504 C C . LYS A 1 188 ? -12.581 0.288 -5.102 1.00 92.50 188 LYS A C 1
ATOM 1506 O O . LYS A 1 188 ? -12.546 0.466 -6.320 1.00 92.50 188 LYS A O 1
ATOM 1511 N N . VAL A 1 189 ? -13.362 -0.612 -4.521 1.00 94.50 189 VAL A N 1
ATOM 1512 C CA . VAL A 1 189 ? -14.209 -1.538 -5.272 1.00 94.50 189 VAL A CA 1
ATOM 1513 C C . VAL A 1 189 ? -15.673 -1.395 -4.892 1.00 94.50 189 VAL A C 1
ATOM 1515 O O . VAL A 1 189 ? -16.005 -0.994 -3.777 1.00 94.50 189 VAL A O 1
ATOM 1518 N N . ASN A 1 190 ? -16.545 -1.736 -5.828 1.00 93.75 190 ASN A N 1
ATOM 1519 C CA . ASN A 1 190 ? -17.969 -1.899 -5.628 1.00 93.75 190 ASN A CA 1
ATOM 1520 C C . ASN A 1 190 ? -18.315 -3.387 -5.745 1.00 93.75 190 ASN A C 1
ATOM 1522 O O . ASN A 1 190 ? -17.909 -4.051 -6.701 1.00 93.75 190 ASN A O 1
ATOM 1526 N N . ILE A 1 191 ? -19.054 -3.895 -4.763 1.00 92.56 191 ILE A N 1
ATOM 1527 C CA . ILE A 1 191 ? -19.625 -5.241 -4.759 1.00 92.56 191 ILE A CA 1
ATOM 1528 C C . ILE A 1 191 ? -21.101 -5.083 -4.407 1.00 92.56 191 ILE A C 1
ATOM 1530 O O . ILE A 1 191 ? -21.424 -4.633 -3.309 1.00 92.56 191 ILE A O 1
ATOM 1534 N N . ASP A 1 192 ? -21.992 -5.403 -5.346 1.00 88.12 192 ASP A N 1
ATOM 1535 C CA . ASP A 1 192 ? -23.451 -5.346 -5.163 1.00 88.12 192 ASP A CA 1
ATOM 1536 C C . ASP A 1 192 ? -23.980 -4.004 -4.605 1.00 88.12 192 ASP A C 1
ATOM 1538 O O . ASP A 1 192 ? -24.910 -3.957 -3.800 1.00 88.12 192 ASP A O 1
ATOM 1542 N N . GLY A 1 193 ? -23.378 -2.882 -5.016 1.00 89.12 193 GLY A N 1
ATOM 1543 C CA . GLY A 1 193 ? -23.744 -1.535 -4.557 1.00 89.12 193 GLY A CA 1
ATOM 1544 C C . GLY A 1 193 ? -23.058 -1.099 -3.257 1.00 89.12 193 GLY A C 1
ATOM 1545 O O . GLY A 1 193 ? -23.219 0.047 -2.836 1.00 89.12 193 GLY A O 1
ATOM 1546 N N . GLN A 1 194 ? -22.269 -1.971 -2.626 1.00 92.75 194 GLN A N 1
ATOM 1547 C CA . GLN A 1 194 ? -21.461 -1.641 -1.461 1.00 92.75 194 GLN A CA 1
ATOM 1548 C C . GLN A 1 194 ? -20.046 -1.227 -1.874 1.00 92.75 194 GLN A C 1
ATOM 1550 O O . GLN A 1 194 ? -19.314 -1.984 -2.508 1.00 92.75 194 GLN A O 1
ATOM 1555 N N . THR A 1 195 ? -19.624 -0.039 -1.437 1.00 94.75 195 THR A N 1
ATOM 1556 C CA . THR A 1 195 ? -18.241 0.425 -1.612 1.00 94.75 195 THR A CA 1
ATOM 1557 C C . THR A 1 195 ? -17.337 -0.156 -0.527 1.00 94.75 195 THR A C 1
ATOM 1559 O O . THR A 1 195 ? -17.597 0.020 0.665 1.00 94.75 195 THR A O 1
ATOM 1562 N N . LEU A 1 196 ? -16.260 -0.817 -0.944 1.00 95.56 196 LEU A N 1
ATOM 1563 C CA . LEU A 1 196 ? -15.263 -1.465 -0.095 1.00 95.56 196 LEU A CA 1
ATOM 1564 C C . LEU A 1 196 ? -13.846 -1.146 -0.585 1.00 95.56 196 LEU A C 1
ATOM 1566 O O . LEU A 1 196 ? -13.646 -0.583 -1.662 1.00 95.56 196 LEU A O 1
ATOM 1570 N N . ILE A 1 197 ? -12.852 -1.537 0.207 1.00 94.75 197 ILE A N 1
ATOM 1571 C CA . ILE A 1 197 ? -11.442 -1.501 -0.176 1.00 94.75 197 ILE A CA 1
ATOM 1572 C C . ILE A 1 197 ? -10.943 -2.922 -0.410 1.00 94.75 197 ILE A C 1
ATOM 1574 O O . ILE A 1 197 ? -11.003 -3.757 0.487 1.00 94.75 197 ILE A O 1
ATOM 1578 N N . ALA A 1 198 ? -10.412 -3.185 -1.600 1.00 94.94 198 ALA A N 1
ATOM 1579 C CA . ALA A 1 198 ? -9.671 -4.394 -1.918 1.00 94.94 198 ALA A CA 1
ATOM 1580 C C . ALA A 1 198 ? -8.172 -4.143 -1.718 1.00 94.94 198 ALA A C 1
ATOM 1582 O O . ALA A 1 198 ? -7.555 -3.411 -2.490 1.00 94.94 198 ALA A O 1
ATOM 1583 N N . LYS A 1 199 ? -7.579 -4.755 -0.689 1.00 93.44 199 LYS A N 1
ATOM 1584 C CA . LYS A 1 199 ? -6.129 -4.736 -0.438 1.00 93.44 199 LYS A CA 1
ATOM 1585 C C . LYS A 1 199 ? -5.545 -6.072 -0.882 1.00 93.44 199 LYS A C 1
ATOM 1587 O O . LYS A 1 199 ? -5.892 -7.114 -0.332 1.00 93.44 199 LYS A O 1
ATOM 1592 N N . LEU A 1 200 ? -4.684 -6.041 -1.891 1.00 92.06 200 LEU A N 1
ATOM 1593 C CA . LEU A 1 200 ? -4.057 -7.230 -2.457 1.00 92.06 200 LEU A CA 1
ATOM 1594 C C . LEU A 1 200 ? -2.673 -7.466 -1.862 1.00 92.06 200 LEU A C 1
ATOM 1596 O O . LEU A 1 200 ? -1.912 -6.524 -1.617 1.00 92.06 200 LEU A O 1
ATOM 1600 N N . ALA A 1 201 ? -2.329 -8.739 -1.686 1.00 89.44 201 ALA A N 1
ATOM 1601 C CA . ALA A 1 201 ? -0.982 -9.135 -1.324 1.00 89.44 201 ALA A CA 1
ATOM 1602 C C . ALA A 1 201 ? -0.012 -8.742 -2.446 1.00 89.44 201 ALA A C 1
ATOM 1604 O O . ALA A 1 201 ? -0.314 -8.852 -3.638 1.00 89.44 201 ALA A O 1
ATOM 1605 N N . LYS A 1 202 ? 1.169 -8.261 -2.060 1.00 83.69 202 LYS A N 1
ATOM 1606 C CA . LYS A 1 202 ? 2.280 -8.058 -2.995 1.00 83.69 202 LYS A CA 1
ATOM 1607 C C . LYS A 1 202 ? 3.007 -9.385 -3.194 1.00 83.69 202 LYS A C 1
ATOM 1609 O O . LYS A 1 202 ? 3.076 -10.193 -2.266 1.00 83.69 202 LYS A O 1
ATOM 1614 N N . LYS A 1 203 ? 3.606 -9.577 -4.370 1.00 81.94 203 LYS A N 1
ATOM 1615 C CA . LYS A 1 203 ? 4.442 -10.745 -4.678 1.00 81.94 203 LYS A CA 1
ATOM 1616 C C . LYS A 1 203 ? 5.432 -11.054 -3.549 1.00 81.94 203 LYS A C 1
ATOM 1618 O O . LYS A 1 203 ? 6.135 -10.161 -3.075 1.00 81.94 203 LYS A O 1
ATOM 1623 N N . GLY A 1 204 ? 5.477 -12.318 -3.123 1.00 80.88 204 GLY A N 1
ATOM 1624 C CA . GLY A 1 204 ? 6.350 -12.787 -2.041 1.00 80.88 204 GLY A CA 1
ATOM 1625 C C . GLY A 1 204 ? 6.011 -12.245 -0.644 1.00 80.88 204 GLY A C 1
ATOM 1626 O O . GLY A 1 204 ? 6.764 -12.485 0.294 1.00 80.88 204 GLY A O 1
ATOM 1627 N N . LYS A 1 205 ? 4.903 -11.509 -0.476 1.00 82.31 205 LYS A N 1
ATOM 1628 C CA . LYS A 1 205 ? 4.465 -10.921 0.804 1.00 82.31 205 LYS A CA 1
ATOM 1629 C C . LYS A 1 205 ? 3.155 -11.532 1.323 1.00 82.31 205 LYS A C 1
ATOM 1631 O O . LYS A 1 205 ? 2.472 -10.915 2.134 1.00 82.31 205 LYS A O 1
ATOM 1636 N N . GLY A 1 206 ? 2.823 -12.756 0.902 1.00 83.75 206 GLY A N 1
ATOM 1637 C CA . GLY A 1 206 ? 1.641 -13.487 1.378 1.00 83.75 206 GLY A CA 1
ATOM 1638 C C . GLY A 1 206 ? 1.608 -13.658 2.903 1.00 83.75 206 GLY A C 1
ATOM 1639 O O . GLY A 1 206 ? 0.576 -13.417 3.515 1.00 83.75 206 GLY A O 1
ATOM 1640 N N . LEU A 1 207 ? 2.749 -13.953 3.539 1.00 86.00 207 LEU A N 1
ATOM 1641 C CA . LEU A 1 207 ? 2.838 -14.093 5.004 1.00 86.00 207 LEU A CA 1
ATOM 1642 C C . LEU A 1 207 ? 2.487 -12.798 5.754 1.00 86.00 207 LEU A C 1
ATOM 1644 O O . LEU A 1 207 ? 1.794 -12.833 6.765 1.00 86.00 207 LEU A O 1
ATOM 1648 N N . ILE A 1 208 ? 2.889 -11.643 5.216 1.00 87.12 208 ILE A N 1
ATOM 1649 C CA . ILE A 1 208 ? 2.525 -10.334 5.777 1.00 87.12 208 ILE A CA 1
ATOM 1650 C C . ILE A 1 208 ? 1.001 -10.126 5.713 1.00 87.12 208 ILE A C 1
ATOM 1652 O O . ILE A 1 208 ? 0.400 -9.605 6.651 1.00 87.12 208 ILE A O 1
ATOM 1656 N N . MET A 1 209 ? 0.363 -10.574 4.626 1.00 90.88 209 MET A N 1
ATOM 1657 C CA . MET A 1 209 ? -1.093 -10.517 4.488 1.00 90.88 209 MET A CA 1
ATOM 1658 C C . MET A 1 209 ? -1.805 -11.478 5.448 1.00 90.88 209 MET A C 1
ATOM 1660 O O . MET A 1 209 ? -2.839 -11.116 6.003 1.00 90.88 209 MET A O 1
ATOM 1664 N N . VAL A 1 210 ? -1.251 -12.673 5.681 1.00 91.56 210 VAL A N 1
ATOM 1665 C CA . VAL A 1 210 ? -1.772 -13.637 6.666 1.00 91.56 210 VAL A CA 1
ATOM 1666 C C . VAL A 1 210 ? -1.816 -13.016 8.065 1.00 91.56 210 VAL A C 1
ATOM 1668 O O . VAL A 1 210 ? -2.857 -13.073 8.718 1.00 91.56 210 VAL A O 1
ATOM 1671 N N . GLU A 1 211 ? -0.738 -12.362 8.501 1.00 89.62 211 GLU A N 1
ATOM 1672 C CA . GLU A 1 211 ? -0.688 -11.678 9.801 1.00 89.62 211 GLU A CA 1
ATOM 1673 C C . GLU A 1 211 ? -1.735 -10.561 9.921 1.00 89.62 211 GLU A C 1
ATOM 1675 O O . GLU A 1 211 ? -2.426 -10.449 10.937 1.00 89.62 211 GLU A O 1
ATOM 1680 N N . GLU A 1 212 ? -1.916 -9.759 8.869 1.00 92.50 212 GLU A N 1
ATOM 1681 C CA . GLU A 1 212 ? -2.952 -8.723 8.848 1.00 92.50 212 GLU A CA 1
ATOM 1682 C C . GLU A 1 212 ? -4.369 -9.323 8.913 1.00 92.50 212 GLU A C 1
ATOM 1684 O O . GLU A 1 212 ? -5.207 -8.828 9.671 1.00 92.50 212 GLU A O 1
ATOM 1689 N N . ILE A 1 213 ? -4.634 -10.429 8.202 1.00 94.38 213 ILE A N 1
ATOM 1690 C CA . ILE A 1 213 ? -5.917 -11.148 8.281 1.00 94.38 213 ILE A CA 1
ATOM 1691 C C . ILE A 1 213 ? -6.183 -11.634 9.707 1.00 94.38 213 ILE A C 1
ATOM 1693 O O . ILE A 1 213 ? -7.300 -11.460 10.206 1.00 94.38 213 ILE A O 1
ATOM 1697 N N . LYS A 1 214 ? -5.183 -12.228 10.371 1.00 92.25 214 LYS A N 1
ATOM 1698 C CA . LYS A 1 214 ? -5.317 -12.738 11.745 1.00 92.25 214 LYS A CA 1
ATOM 1699 C C . LYS A 1 214 ? -5.691 -11.615 12.712 1.00 92.25 214 LYS A C 1
ATOM 1701 O O . LYS A 1 214 ? -6.713 -11.722 13.390 1.00 92.25 214 LYS A O 1
ATOM 1706 N N . LYS A 1 215 ? -4.950 -10.503 12.696 1.00 92.06 215 LYS A N 1
ATOM 1707 C CA . LYS A 1 215 ? -5.216 -9.343 13.565 1.00 92.06 215 LYS A CA 1
ATOM 1708 C C . LYS A 1 215 ? -6.594 -8.738 13.323 1.00 92.06 215 LYS A C 1
ATOM 1710 O O . LYS A 1 215 ? -7.350 -8.520 14.265 1.00 92.06 215 LYS A O 1
ATOM 1715 N N . LEU A 1 216 ? -6.968 -8.500 12.066 1.00 93.94 216 LEU A N 1
ATOM 1716 C CA . LEU A 1 216 ? -8.277 -7.921 11.749 1.00 93.94 216 LEU A CA 1
ATOM 1717 C C . LEU A 1 216 ? -9.436 -8.867 12.097 1.00 93.94 216 LEU A C 1
ATOM 1719 O O . LEU A 1 216 ? -10.518 -8.415 12.480 1.00 93.94 216 LEU A O 1
ATOM 1723 N N . THR A 1 217 ? -9.217 -10.180 11.995 1.00 92.25 217 THR A N 1
ATOM 1724 C CA . THR A 1 217 ? -10.182 -11.189 12.449 1.00 92.25 217 THR A CA 1
ATOM 1725 C C . THR A 1 217 ? -10.337 -11.152 13.968 1.00 92.25 217 THR A C 1
ATOM 1727 O O . THR A 1 217 ? -11.465 -11.191 14.462 1.00 92.25 217 THR A O 1
ATOM 1730 N N . GLU A 1 218 ? -9.238 -11.009 14.712 1.00 90.38 218 GLU A N 1
ATOM 1731 C CA . GLU A 1 218 ? -9.258 -10.868 16.170 1.00 90.38 218 GLU A CA 1
ATOM 1732 C C . GLU A 1 218 ? -10.030 -9.611 16.604 1.00 90.38 218 GLU A C 1
ATOM 1734 O O . GLU A 1 218 ? -10.981 -9.723 17.383 1.00 90.38 218 GLU A O 1
ATOM 1739 N N . ILE A 1 219 ? -9.731 -8.452 16.001 1.00 90.44 219 ILE A N 1
ATOM 1740 C CA . ILE A 1 219 ? -10.456 -7.183 16.218 1.00 90.44 219 ILE A CA 1
ATOM 1741 C C . ILE A 1 219 ? -11.963 -7.376 15.988 1.00 90.44 219 ILE A C 1
ATOM 1743 O O . ILE A 1 219 ? -12.796 -6.975 16.808 1.00 90.44 219 ILE A O 1
ATOM 1747 N N . LYS A 1 220 ? -12.335 -8.040 14.887 1.00 87.94 220 LYS A N 1
ATOM 1748 C CA . LYS A 1 220 ? -13.737 -8.307 14.542 1.00 87.94 220 LYS A CA 1
ATOM 1749 C C . LYS A 1 220 ? -14.416 -9.266 15.525 1.00 87.94 220 LYS A C 1
ATOM 1751 O O . LYS A 1 220 ? -15.594 -9.085 15.836 1.00 87.94 220 LYS A O 1
ATOM 1756 N N . SER A 1 221 ? -13.710 -10.283 16.017 1.00 82.31 221 SER A N 1
ATOM 1757 C CA . SER A 1 221 ? -14.274 -11.268 16.948 1.00 82.31 221 SER A CA 1
ATOM 1758 C C . SER A 1 221 ? -14.683 -10.628 18.279 1.00 82.31 221 SER A C 1
ATOM 1760 O O . SER A 1 221 ? -15.759 -10.913 18.805 1.00 82.31 221 SER A O 1
ATOM 1762 N N . GLN A 1 222 ? -13.893 -9.672 18.768 1.00 72.56 222 GLN A N 1
ATOM 1763 C CA . GLN A 1 222 ? -14.125 -9.002 20.047 1.00 72.56 222 GLN A CA 1
ATOM 1764 C C . GLN A 1 222 ? -15.264 -7.977 19.984 1.00 72.56 222 GLN A C 1
ATOM 1766 O O . GLN A 1 222 ? -15.968 -7.777 20.974 1.00 72.56 222 GLN A O 1
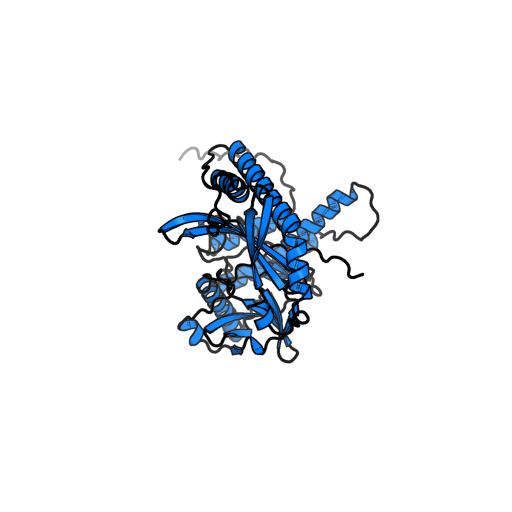ATOM 1771 N N . LYS A 1 223 ? -15.555 -7.428 18.795 1.00 66.69 223 LYS A N 1
ATOM 1772 C CA . LYS A 1 223 ? -16.773 -6.637 18.553 1.00 66.69 223 LYS A CA 1
ATOM 1773 C C . LYS A 1 223 ? -18.049 -7.417 18.888 1.00 66.69 223 LYS A C 1
ATOM 1775 O O . LYS A 1 223 ? -19.003 -6.848 19.415 1.00 66.69 223 LYS A O 1
ATOM 1780 N N . SER A 1 224 ? -18.055 -8.725 18.632 1.00 59.31 224 SER A N 1
ATOM 1781 C CA . SER A 1 224 ? -19.204 -9.597 18.917 1.00 59.31 224 SER A CA 1
ATOM 1782 C C . SER A 1 224 ? -19.392 -9.869 20.418 1.00 59.31 224 SER A C 1
ATOM 1784 O O . SER A 1 224 ? -20.463 -10.310 20.823 1.00 59.31 224 SER A O 1
ATOM 1786 N N . ALA A 1 225 ? -18.387 -9.566 21.249 1.00 61.16 225 ALA A N 1
ATOM 1787 C CA . ALA A 1 225 ? -18.406 -9.739 22.703 1.00 61.16 225 ALA A CA 1
ATOM 1788 C C . ALA A 1 225 ? -18.874 -8.480 23.473 1.00 61.16 225 ALA A C 1
ATOM 1790 O O . ALA A 1 225 ? -18.698 -8.399 24.686 1.00 61.16 225 ALA A O 1
ATOM 1791 N N . GLY A 1 226 ? -19.469 -7.493 22.788 1.00 57.09 226 GLY A N 1
ATOM 1792 C CA . GLY A 1 226 ? -20.071 -6.303 23.410 1.00 57.09 226 GLY A CA 1
ATOM 1793 C C . GLY A 1 226 ? -19.145 -5.090 23.550 1.00 57.09 226 GLY A C 1
ATOM 1794 O O . GLY A 1 226 ? -19.566 -4.069 24.086 1.00 57.09 226 GLY A O 1
ATOM 1795 N N . SER A 1 227 ? -17.909 -5.159 23.043 1.00 65.25 227 SER A N 1
ATOM 1796 C CA . SER A 1 227 ? -16.956 -4.044 23.061 1.00 65.25 227 SER A CA 1
ATOM 1797 C C . SER A 1 227 ? -16.258 -3.906 21.704 1.00 65.25 227 SER A C 1
ATOM 1799 O O . SER A 1 227 ? -15.299 -4.617 21.409 1.00 65.25 227 SER A O 1
ATOM 1801 N N . SER A 1 228 ? -16.761 -3.007 20.851 1.00 73.06 228 SER A N 1
ATOM 1802 C CA . SER A 1 228 ? -16.149 -2.711 19.548 1.00 73.06 228 SER A CA 1
ATOM 1803 C C . SER A 1 228 ? -14.959 -1.783 19.733 1.00 73.06 228 SER A C 1
ATOM 1805 O O . SER A 1 228 ? -15.121 -0.717 20.318 1.00 73.06 228 SER A O 1
ATOM 1807 N N . ILE A 1 229 ? -13.807 -2.142 19.164 1.00 78.69 229 ILE A N 1
ATOM 1808 C CA . ILE A 1 229 ? -12.767 -1.147 18.887 1.00 78.69 229 ILE A CA 1
ATOM 1809 C C . ILE A 1 229 ? -13.346 -0.188 17.845 1.00 78.69 229 ILE A C 1
ATOM 1811 O O . ILE A 1 229 ? -13.951 -0.633 16.859 1.00 78.69 229 ILE A O 1
ATOM 1815 N N . THR A 1 230 ? -13.248 1.112 18.096 1.00 85.00 230 THR A N 1
ATOM 1816 C CA . THR A 1 230 ? -13.719 2.137 17.155 1.00 85.00 230 THR A CA 1
ATOM 1817 C C . THR A 1 230 ? -12.571 2.609 16.265 1.00 85.00 230 THR A C 1
ATOM 1819 O O . THR A 1 230 ? -11.408 2.405 16.588 1.00 85.00 230 THR A O 1
ATOM 1822 N N . ARG A 1 231 ? -12.888 3.223 15.118 1.00 93.62 231 ARG A N 1
ATOM 1823 C CA . ARG A 1 231 ? -11.900 3.876 14.235 1.00 93.62 231 ARG A CA 1
ATOM 1824 C C . ARG A 1 231 ? -10.832 2.949 13.630 1.00 93.62 231 ARG A C 1
ATOM 1826 O O . ARG A 1 231 ? -9.711 3.369 13.354 1.00 93.62 231 ARG A O 1
ATOM 1833 N N . VAL A 1 232 ? -11.217 1.700 13.361 1.00 93.81 232 VAL A N 1
ATOM 1834 C CA . VAL A 1 232 ? -10.431 0.706 12.614 1.00 93.81 232 VAL A CA 1
ATOM 1835 C C . VAL A 1 232 ? -11.286 0.116 11.489 1.00 93.81 232 VAL A C 1
ATOM 1837 O O . VAL A 1 232 ? -12.478 -0.137 11.675 1.00 93.81 232 VAL A O 1
ATOM 1840 N N . ALA A 1 233 ? -10.692 -0.116 10.315 1.00 92.50 233 ALA A N 1
ATOM 1841 C CA . ALA A 1 233 ? -11.381 -0.763 9.198 1.00 92.50 233 ALA A CA 1
ATOM 1842 C C . ALA A 1 233 ? -11.743 -2.225 9.522 1.00 92.50 233 ALA A C 1
ATOM 1844 O O . ALA A 1 233 ? -10.934 -2.980 10.058 1.00 92.50 233 ALA A O 1
ATOM 1845 N N . GLU A 1 234 ? -12.950 -2.663 9.159 1.00 92.88 234 GLU A N 1
ATOM 1846 C CA . GLU A 1 234 ? -13.375 -4.043 9.413 1.00 92.88 234 GLU A CA 1
ATOM 1847 C C . GLU A 1 234 ? -13.013 -4.966 8.254 1.00 92.88 234 GLU A C 1
ATOM 1849 O O . GLU A 1 234 ? -13.253 -4.630 7.094 1.00 92.88 234 GLU A O 1
ATOM 1854 N N . LEU A 1 235 ? -12.568 -6.184 8.573 1.00 95.06 235 LEU A N 1
ATOM 1855 C CA . LEU A 1 235 ? -12.428 -7.261 7.597 1.00 95.06 235 LEU A CA 1
ATOM 1856 C C . LEU A 1 235 ? -13.803 -7.774 7.147 1.00 95.06 235 LEU A C 1
ATOM 1858 O O . LEU A 1 235 ? -14.557 -8.390 7.916 1.00 95.06 235 LEU A O 1
ATOM 1862 N N . LYS A 1 236 ? -14.129 -7.532 5.878 1.00 95.38 236 LYS A N 1
ATOM 1863 C CA . LYS A 1 236 ? -15.389 -7.939 5.246 1.00 95.38 236 LYS A CA 1
ATOM 1864 C C . LYS A 1 236 ? -15.303 -9.304 4.576 1.00 95.38 236 LYS A C 1
ATOM 1866 O O . LYS A 1 236 ? -16.276 -10.046 4.646 1.00 95.38 236 LYS A O 1
ATOM 1871 N N . GLY A 1 237 ? -14.150 -9.675 4.028 1.00 95.75 237 GLY A N 1
ATOM 1872 C CA . GLY A 1 237 ? -13.977 -10.970 3.373 1.00 95.75 237 GLY A CA 1
ATOM 1873 C C . GLY A 1 237 ? -12.593 -11.168 2.768 1.00 95.75 237 GLY A C 1
ATOM 1874 O O . GLY A 1 237 ? -11.713 -10.318 2.899 1.00 95.75 237 GLY A O 1
ATOM 1875 N N . LEU A 1 238 ? -12.425 -12.306 2.104 1.00 96.81 238 LEU A N 1
ATOM 1876 C CA . LEU A 1 238 ? -11.234 -12.680 1.348 1.00 96.81 238 LEU A CA 1
ATOM 1877 C C . LEU A 1 238 ? -11.488 -12.510 -0.151 1.00 96.81 238 LEU A C 1
ATOM 1879 O O . LEU A 1 238 ? -12.601 -12.746 -0.631 1.00 96.81 238 LEU A O 1
ATOM 1883 N N . ILE A 1 239 ? -10.438 -12.145 -0.881 1.00 96.25 239 ILE A N 1
ATOM 1884 C CA . ILE A 1 239 ? -10.441 -12.054 -2.341 1.00 96.25 239 ILE A CA 1
ATOM 1885 C C . ILE A 1 239 ? -9.714 -13.278 -2.887 1.00 96.25 239 ILE A C 1
ATOM 1887 O O . ILE A 1 239 ? -8.554 -13.523 -2.542 1.00 96.25 239 ILE A O 1
ATOM 1891 N N . CYS A 1 240 ? -10.393 -14.043 -3.736 1.00 94.56 240 CYS A N 1
ATOM 1892 C CA . CYS A 1 240 ? -9.898 -15.310 -4.259 1.00 94.56 240 CYS A CA 1
ATOM 1893 C C . CYS A 1 240 ? -9.735 -15.264 -5.783 1.00 94.56 240 CYS A C 1
ATOM 1895 O O . CYS A 1 240 ? -10.639 -14.835 -6.509 1.00 94.56 240 CYS A O 1
ATOM 1897 N N . SER A 1 241 ? -8.594 -15.754 -6.261 1.00 91.00 241 SER A N 1
ATOM 1898 C CA . SER A 1 241 ? -8.401 -16.205 -7.639 1.00 91.00 241 SER A CA 1
ATOM 1899 C C . SER A 1 241 ? -8.686 -17.718 -7.729 1.00 91.00 241 SER A C 1
ATOM 1901 O O . SER A 1 241 ? -8.902 -18.360 -6.696 1.00 91.00 241 SER A O 1
ATOM 1903 N N . PRO A 1 242 ? -8.707 -18.320 -8.933 1.00 88.56 242 PRO A N 1
ATOM 1904 C CA . PRO A 1 242 ? -8.803 -19.775 -9.075 1.00 88.56 242 PRO A CA 1
ATOM 1905 C C . PRO A 1 242 ? -7.693 -20.545 -8.342 1.00 88.56 242 PRO A C 1
ATOM 1907 O O . PRO A 1 242 ? -7.931 -21.660 -7.885 1.00 88.56 242 PRO A O 1
ATOM 1910 N N . ASP A 1 243 ? -6.515 -19.934 -8.196 1.00 87.75 243 ASP A N 1
ATOM 1911 C CA . ASP A 1 243 ? -5.308 -20.579 -7.669 1.00 87.75 243 ASP A CA 1
ATOM 1912 C C . ASP A 1 243 ? -5.079 -20.330 -6.167 1.00 87.75 243 ASP A C 1
ATOM 1914 O O . ASP A 1 243 ? -4.204 -20.948 -5.562 1.00 87.75 243 ASP A O 1
ATOM 1918 N N . GLY A 1 244 ? -5.845 -19.434 -5.533 1.00 90.56 244 GLY A N 1
ATOM 1919 C CA . GLY A 1 244 ? -5.707 -19.167 -4.101 1.00 90.56 244 GLY A CA 1
ATOM 1920 C C . GLY A 1 244 ? -6.256 -17.821 -3.637 1.00 90.56 244 GLY A C 1
ATOM 1921 O O . GLY A 1 244 ? -7.083 -17.183 -4.292 1.00 90.56 244 GLY A O 1
ATOM 1922 N N . ILE A 1 245 ? -5.804 -17.386 -2.461 1.00 93.81 245 ILE A N 1
ATOM 1923 C CA . ILE A 1 245 ? -6.152 -16.078 -1.899 1.00 93.81 245 ILE A CA 1
ATOM 1924 C C . ILE A 1 245 ? -5.183 -15.047 -2.471 1.00 93.81 245 ILE A C 1
ATOM 1926 O O . ILE A 1 245 ? -3.978 -15.265 -2.478 1.00 93.81 245 ILE A O 1
ATOM 1930 N N . VAL A 1 246 ? -5.701 -13.908 -2.921 1.00 94.00 246 VAL A N 1
ATOM 1931 C CA . VAL A 1 246 ? -4.885 -12.808 -3.464 1.00 94.00 246 VAL A CA 1
ATOM 1932 C C . VAL A 1 246 ? -4.977 -11.535 -2.624 1.00 94.00 246 VAL A C 1
ATOM 1934 O O . VAL A 1 246 ? -4.186 -10.613 -2.809 1.00 94.00 246 VAL A O 1
ATOM 1937 N N . GLY A 1 247 ? -5.915 -11.464 -1.675 1.00 94.88 247 GLY A N 1
ATOM 1938 C CA . GLY A 1 247 ? -6.075 -10.294 -0.819 1.00 94.88 247 GLY A CA 1
ATOM 1939 C C . GLY A 1 247 ? -7.293 -10.339 0.094 1.00 94.88 247 GLY A C 1
ATOM 1940 O O . GLY A 1 247 ? -7.915 -11.385 0.295 1.00 94.88 247 GLY A O 1
ATOM 1941 N N . ILE A 1 248 ? -7.635 -9.170 0.628 1.00 96.06 248 ILE A N 1
ATOM 1942 C CA . ILE A 1 248 ? -8.709 -8.960 1.600 1.00 96.06 248 ILE A CA 1
ATOM 1943 C C . ILE A 1 248 ? -9.624 -7.804 1.204 1.00 96.06 248 ILE A C 1
ATOM 1945 O O . ILE A 1 248 ? -9.202 -6.853 0.544 1.00 96.06 248 ILE A O 1
ATOM 1949 N N . LEU A 1 249 ? -10.872 -7.875 1.666 1.00 96.88 249 LEU A N 1
ATOM 1950 C CA . LEU A 1 249 ? -11.849 -6.794 1.588 1.00 96.88 249 LEU A CA 1
ATOM 1951 C C . LEU A 1 249 ? -12.004 -6.111 2.941 1.00 96.88 249 LEU A C 1
ATOM 1953 O O . LEU A 1 249 ? -12.263 -6.769 3.950 1.00 96.88 249 LEU A O 1
ATOM 1957 N N . LEU A 1 250 ? -11.906 -4.788 2.940 1.00 95.88 250 LEU A N 1
ATOM 1958 C CA . LEU A 1 250 ? -12.015 -3.929 4.111 1.00 95.88 250 LEU A CA 1
ATOM 1959 C C . LEU A 1 250 ? -13.163 -2.931 3.948 1.00 95.88 250 LEU A C 1
ATOM 1961 O O . LEU A 1 250 ? -13.533 -2.567 2.829 1.00 95.88 250 LEU A O 1
ATOM 1965 N N . THR A 1 251 ? -13.709 -2.455 5.067 1.00 94.38 251 THR A N 1
ATOM 1966 C CA . THR A 1 251 ? -14.600 -1.285 5.064 1.00 94.38 251 THR A CA 1
ATOM 1967 C C . THR A 1 251 ? -13.912 -0.096 4.391 1.00 94.38 251 THR A C 1
ATOM 1969 O O . THR A 1 251 ? -12.764 0.213 4.707 1.00 94.38 251 THR A O 1
ATOM 1972 N N . TYR A 1 252 ? -14.626 0.597 3.505 1.00 94.00 252 TYR A N 1
ATOM 1973 C CA . TYR A 1 252 ? -14.182 1.885 2.985 1.00 94.00 252 TYR A CA 1
ATOM 1974 C C . TYR A 1 252 ? -14.373 2.990 4.026 1.00 94.00 252 TYR A C 1
ATOM 1976 O O . TYR A 1 252 ? -15.457 3.133 4.589 1.00 94.00 252 TYR A O 1
ATOM 1984 N N . ILE A 1 253 ? -13.315 3.766 4.262 1.00 93.25 253 ILE A N 1
ATOM 1985 C CA . ILE A 1 253 ? -13.318 4.944 5.130 1.00 93.25 253 ILE A CA 1
ATOM 1986 C C . ILE A 1 253 ? -13.244 6.170 4.209 1.00 93.25 253 ILE A C 1
ATOM 1988 O O . ILE A 1 253 ? -12.207 6.364 3.574 1.00 93.25 253 ILE A O 1
ATOM 1992 N N . PRO A 1 254 ? -14.312 6.977 4.090 1.00 91.75 254 PRO A N 1
ATOM 1993 C CA . PRO A 1 254 ? -14.273 8.216 3.317 1.00 91.75 254 PRO A CA 1
ATOM 1994 C C . PRO A 1 254 ? -13.305 9.210 3.968 1.00 91.75 254 PRO A C 1
ATOM 1996 O O . PRO A 1 254 ? -13.550 9.649 5.092 1.00 91.75 254 PRO A O 1
ATOM 1999 N N . SER A 1 255 ? -12.194 9.532 3.303 1.00 89.06 255 SER A N 1
ATOM 2000 C CA . SER A 1 255 ? -11.087 10.309 3.875 1.00 89.06 255 SER A CA 1
ATOM 2001 C C . SER A 1 255 ? -10.817 11.627 3.148 1.00 89.06 255 SER A C 1
ATOM 2003 O O . SER A 1 255 ? -11.056 11.760 1.949 1.00 89.06 255 SER A O 1
ATOM 2005 N N . ILE A 1 256 ? -10.278 12.610 3.877 1.00 81.75 256 ILE A N 1
ATOM 2006 C CA . ILE A 1 256 ? -9.833 13.897 3.325 1.00 81.75 256 ILE A CA 1
ATOM 2007 C C . ILE A 1 256 ? -8.504 13.703 2.584 1.00 81.75 256 ILE A C 1
ATOM 2009 O O . ILE A 1 256 ? -7.430 13.798 3.173 1.00 81.75 256 ILE A O 1
ATOM 2013 N N . GLY A 1 257 ? -8.568 13.484 1.272 1.00 76.38 257 GLY A N 1
ATOM 2014 C CA . GLY A 1 257 ? -7.374 13.220 0.464 1.00 76.38 257 GLY A CA 1
ATOM 2015 C C . GLY A 1 257 ? -6.754 11.858 0.791 1.00 76.38 257 GLY A C 1
ATOM 2016 O O . GLY A 1 257 ? -7.488 10.895 1.013 1.00 76.38 257 GLY A O 1
ATOM 2017 N N . ASP A 1 258 ? -5.419 11.801 0.793 1.00 77.31 258 ASP A N 1
ATOM 2018 C CA . ASP A 1 258 ? -4.638 10.578 1.023 1.00 77.31 258 ASP A CA 1
ATOM 2019 C C . ASP A 1 258 ? -4.632 10.179 2.520 1.00 77.31 258 ASP A C 1
ATOM 2021 O O . ASP A 1 258 ? -5.675 9.926 3.122 1.00 77.31 258 ASP A O 1
ATOM 2025 N N . ASP A 1 259 ? -3.457 10.140 3.145 1.00 89.25 259 ASP A N 1
ATOM 2026 C CA . ASP A 1 259 ? -3.244 9.917 4.575 1.00 89.25 259 ASP A CA 1
ATOM 2027 C C . ASP A 1 259 ? -2.861 11.205 5.320 1.00 89.25 259 ASP A C 1
ATOM 2029 O O . ASP A 1 259 ? -2.574 12.249 4.724 1.00 89.25 259 ASP A O 1
ATOM 2033 N N . LEU A 1 260 ? -2.843 11.126 6.653 1.00 90.88 260 LEU A N 1
ATOM 2034 C CA . LEU A 1 260 ? -2.511 12.252 7.519 1.00 90.88 260 LEU A CA 1
ATOM 2035 C C . LEU A 1 260 ? -1.102 12.804 7.249 1.00 90.88 260 LEU A C 1
ATOM 2037 O O . LEU A 1 260 ? -0.916 14.016 7.319 1.00 90.88 260 LEU A O 1
ATOM 2041 N N . GLY A 1 261 ? -0.130 11.962 6.887 1.00 88.25 261 GLY A N 1
ATOM 2042 C CA . GLY A 1 261 ? 1.219 12.409 6.526 1.00 88.25 261 GLY A CA 1
ATOM 2043 C C . GLY A 1 261 ? 1.200 13.319 5.299 1.00 88.25 261 GLY A C 1
ATOM 2044 O O . GLY A 1 261 ? 1.681 14.451 5.355 1.00 88.25 261 GLY A O 1
ATOM 2045 N N . GLY A 1 262 ? 0.545 12.873 4.224 1.00 84.31 262 GLY A N 1
ATOM 2046 C CA . GLY A 1 262 ? 0.352 13.684 3.019 1.00 84.31 262 GLY A CA 1
ATOM 2047 C C . GLY A 1 262 ? -0.457 14.964 3.272 1.00 84.31 262 GLY A C 1
ATOM 2048 O O . GLY A 1 262 ? -0.195 15.998 2.657 1.00 84.31 262 GLY A O 1
ATOM 2049 N N . MET A 1 263 ? -1.426 14.932 4.195 1.00 86.44 263 MET A N 1
ATOM 2050 C CA . MET A 1 263 ? -2.175 16.128 4.600 1.00 86.44 263 MET A CA 1
ATOM 2051 C C . MET A 1 263 ? -1.300 17.162 5.319 1.00 86.44 263 MET A C 1
ATOM 2053 O O . MET A 1 263 ? -1.423 18.353 5.027 1.00 86.44 263 MET A O 1
ATOM 2057 N N . ILE A 1 264 ? -0.443 16.727 6.248 1.00 86.44 264 ILE A N 1
ATOM 2058 C CA . ILE A 1 264 ? 0.460 17.616 6.992 1.00 86.44 264 ILE A CA 1
ATOM 2059 C C . ILE A 1 264 ? 1.481 18.238 6.043 1.00 86.44 264 ILE A C 1
ATOM 2061 O O . ILE A 1 264 ? 1.551 19.465 5.980 1.00 86.44 264 ILE A O 1
ATOM 2065 N N . GLN A 1 265 ? 2.147 17.423 5.220 1.00 83.12 265 GLN A N 1
ATOM 2066 C CA . GLN A 1 265 ? 3.117 17.895 4.232 1.00 83.12 265 GLN A CA 1
ATOM 2067 C C . GLN A 1 265 ? 2.513 18.960 3.303 1.00 83.12 265 GLN A C 1
ATOM 2069 O O . GLN A 1 265 ? 3.057 20.053 3.160 1.00 83.12 265 GLN A O 1
ATOM 2074 N N . ARG A 1 266 ? 1.328 18.698 2.729 1.00 78.56 266 ARG A N 1
ATOM 2075 C CA . ARG A 1 266 ? 0.638 19.678 1.872 1.00 78.56 266 ARG A CA 1
ATOM 2076 C C . ARG A 1 266 ? 0.294 20.970 2.610 1.00 78.56 266 ARG A C 1
ATOM 2078 O O . ARG A 1 266 ? 0.295 22.035 2.001 1.00 78.56 266 ARG A O 1
ATOM 2085 N N . SER A 1 267 ? -0.035 20.893 3.899 1.00 76.69 267 SER A N 1
ATOM 2086 C CA . SER A 1 267 ? -0.334 22.087 4.697 1.00 76.69 267 SER A CA 1
ATOM 2087 C C . SER A 1 267 ? 0.907 22.952 4.946 1.00 76.69 267 SER A C 1
ATOM 2089 O O . SER A 1 267 ? 0.790 24.175 4.985 1.00 76.69 267 SER A O 1
ATOM 2091 N N . GLU A 1 268 ? 2.084 22.338 5.070 1.00 73.06 268 GLU A N 1
ATOM 2092 C CA . GLU A 1 268 ? 3.369 23.020 5.272 1.00 73.06 268 GLU A CA 1
ATOM 2093 C C . GLU A 1 268 ? 3.879 23.649 3.970 1.00 73.06 268 GLU A C 1
ATOM 2095 O O . GLU A 1 268 ? 4.179 24.839 3.947 1.00 73.06 268 GLU A O 1
ATOM 2100 N N . GLU A 1 269 ? 3.813 22.923 2.850 1.00 68.69 269 GLU A N 1
ATOM 2101 C CA . GLU A 1 269 ? 4.160 23.437 1.511 1.00 68.69 269 GLU A CA 1
ATOM 2102 C C . GLU A 1 269 ? 3.308 24.646 1.071 1.00 68.69 269 GLU A C 1
ATOM 2104 O O . GLU A 1 269 ? 3.688 25.406 0.174 1.00 68.69 269 GLU A O 1
ATOM 2109 N N . ILE A 1 270 ? 2.109 24.807 1.640 1.00 63.09 270 ILE A N 1
ATOM 2110 C CA . ILE A 1 270 ? 1.261 25.986 1.421 1.00 63.09 270 ILE A CA 1
ATOM 2111 C C . ILE A 1 270 ? 1.701 27.145 2.324 1.00 63.09 270 ILE A C 1
ATOM 2113 O O . ILE A 1 270 ? 1.784 28.271 1.841 1.00 63.09 270 ILE A O 1
ATOM 2117 N N . ARG A 1 271 ? 2.041 26.884 3.597 1.00 59.50 271 ARG A N 1
ATOM 2118 C CA . ARG A 1 271 ? 2.552 27.920 4.516 1.00 59.50 271 ARG A CA 1
ATOM 2119 C C . ARG A 1 271 ? 3.810 28.594 3.971 1.00 59.50 271 ARG A C 1
ATOM 2121 O O . ARG A 1 271 ? 3.914 29.814 4.060 1.00 59.50 271 ARG A O 1
ATOM 2128 N N . ASP A 1 272 ? 4.711 27.823 3.368 1.00 57.72 272 ASP A N 1
ATOM 2129 C CA . ASP A 1 272 ? 5.940 28.360 2.777 1.00 57.72 272 ASP A CA 1
ATOM 2130 C C . ASP A 1 272 ? 5.667 29.194 1.513 1.00 57.72 272 ASP A C 1
ATOM 2132 O O . ASP A 1 272 ? 6.346 30.190 1.268 1.00 57.72 272 ASP A O 1
ATOM 2136 N N . ARG A 1 273 ? 4.628 28.852 0.733 1.00 56.12 273 ARG A N 1
ATOM 2137 C CA . ARG A 1 273 ? 4.227 29.597 -0.478 1.00 56.12 273 ARG A CA 1
ATOM 2138 C C . ARG A 1 273 ? 3.438 30.873 -0.201 1.00 56.12 273 ARG A C 1
ATOM 2140 O O . ARG A 1 273 ? 3.540 31.815 -0.982 1.00 56.12 273 ARG A O 1
ATOM 2147 N N . ASP A 1 274 ? 2.694 30.945 0.899 1.00 50.75 274 ASP A N 1
ATOM 2148 C CA . ASP A 1 274 ? 1.967 32.163 1.292 1.00 50.75 274 ASP A CA 1
ATOM 2149 C C . ASP A 1 274 ? 2.915 33.301 1.738 1.00 50.75 274 ASP A C 1
ATOM 2151 O O . ASP A 1 274 ? 2.508 34.464 1.790 1.00 50.75 274 ASP A O 1
ATOM 2155 N N . MET A 1 275 ? 4.203 33.005 1.966 1.00 51.69 275 MET A N 1
ATOM 2156 C CA . MET A 1 275 ? 5.269 34.010 2.105 1.00 51.69 275 MET A CA 1
ATOM 2157 C C . MET A 1 275 ? 5.723 34.598 0.750 1.00 51.69 275 MET A C 1
ATOM 2159 O O . MET A 1 275 ? 6.347 35.658 0.723 1.00 51.69 275 MET A O 1
ATOM 2163 N N . GLU A 1 276 ? 5.348 33.975 -0.375 1.00 46.94 276 GLU A N 1
ATOM 2164 C CA . GLU A 1 276 ? 5.616 34.410 -1.754 1.00 46.94 276 GLU A CA 1
ATOM 2165 C C . GLU A 1 276 ? 4.314 34.711 -2.535 1.00 46.94 276 GLU A C 1
ATOM 2167 O O . GLU A 1 276 ? 4.114 34.301 -3.675 1.00 46.94 276 GLU A O 1
ATOM 2172 N N . GLY A 1 277 ? 3.399 35.471 -1.929 1.00 47.72 277 GLY A N 1
ATOM 2173 C CA . GLY A 1 277 ? 2.513 36.401 -2.647 1.00 47.72 277 GLY A CA 1
ATOM 2174 C C . GLY A 1 277 ? 1.680 35.887 -3.837 1.00 47.72 277 GLY A C 1
ATOM 2175 O O . GLY A 1 277 ? 1.485 36.651 -4.783 1.00 47.72 277 GLY A O 1
ATOM 2176 N N . SER A 1 278 ? 1.141 34.662 -3.818 1.00 44.47 278 SER A N 1
ATOM 2177 C CA . SER A 1 278 ? 0.172 34.208 -4.834 1.00 44.47 278 SER A CA 1
ATOM 2178 C C . SER A 1 278 ? -1.217 33.933 -4.265 1.00 44.47 278 SER A C 1
ATOM 2180 O O . SER A 1 278 ? -1.411 33.186 -3.315 1.00 44.47 278 SER A O 1
ATOM 2182 N N . THR A 1 279 ? -2.212 34.548 -4.901 1.00 48.84 279 THR A N 1
ATOM 2183 C CA . THR A 1 279 ? -3.639 34.451 -4.588 1.00 48.84 279 THR A CA 1
ATOM 2184 C C . THR A 1 279 ? -4.254 33.292 -5.371 1.00 48.84 279 THR A C 1
ATOM 2186 O O . THR A 1 279 ? -4.318 33.351 -6.597 1.00 48.84 279 THR A O 1
ATOM 2189 N N . GLY A 1 280 ? -4.725 32.229 -4.701 1.00 42.34 280 GLY A N 1
ATOM 2190 C CA . GLY A 1 280 ? -5.428 31.178 -5.449 1.00 42.34 280 GLY A CA 1
ATOM 2191 C C . GLY A 1 280 ? -5.739 29.825 -4.807 1.00 42.34 280 GLY A C 1
ATOM 2192 O O . GLY A 1 280 ? -5.747 28.847 -5.540 1.00 42.34 280 GLY A O 1
ATOM 2193 N N . SER A 1 281 ? -5.995 29.722 -3.501 1.00 45.09 281 SER A N 1
ATOM 2194 C CA . SER A 1 281 ? -6.897 28.737 -2.852 1.00 45.09 281 SER A CA 1
ATOM 2195 C C . SER A 1 281 ? -6.736 28.864 -1.341 1.00 45.09 281 SER A C 1
ATOM 2197 O O . SER A 1 281 ? -5.626 29.067 -0.865 1.00 45.09 281 SER A O 1
ATOM 2199 N N . LEU A 1 282 ? -7.835 28.790 -0.583 1.00 45.16 282 LEU A N 1
ATOM 2200 C CA . LEU A 1 282 ? -7.797 28.929 0.876 1.00 45.16 282 LEU A CA 1
ATOM 2201 C C . LEU A 1 282 ? -6.836 27.887 1.483 1.00 45.16 282 LEU A C 1
ATOM 2203 O O . LEU A 1 282 ? -6.982 26.699 1.178 1.00 45.16 282 LEU A O 1
ATOM 2207 N N . PRO A 1 283 ? -5.877 28.294 2.332 1.00 48.94 283 PRO A N 1
ATOM 2208 C CA . PRO A 1 283 ? -4.901 27.375 2.891 1.00 48.94 283 PRO A CA 1
ATOM 2209 C C . PRO A 1 283 ? -5.609 26.362 3.792 1.00 48.94 283 PRO A C 1
ATOM 2211 O O . PRO A 1 283 ? -6.427 26.730 4.641 1.00 48.94 283 PRO A O 1
ATOM 2214 N N . LEU A 1 284 ? -5.286 25.073 3.640 1.00 59.88 284 LEU A N 1
ATOM 2215 C CA . LEU A 1 284 ? -5.691 24.040 4.594 1.00 59.88 284 LEU A CA 1
ATOM 2216 C C . LEU A 1 284 ? -4.852 24.213 5.872 1.00 59.88 284 LEU A C 1
ATOM 2218 O O . LEU A 1 284 ? -4.010 23.382 6.197 1.00 59.88 284 LEU A O 1
ATOM 2222 N N . VAL A 1 285 ? -5.033 25.325 6.590 1.00 69.69 285 VAL A N 1
ATOM 2223 C CA . VAL A 1 285 ? -4.393 25.528 7.889 1.00 69.69 285 VAL A CA 1
ATOM 2224 C C . VAL A 1 285 ? -5.021 24.535 8.854 1.00 69.69 285 VAL A C 1
ATOM 2226 O O . VAL A 1 285 ? -6.155 24.692 9.311 1.00 69.69 285 VAL A O 1
ATOM 2229 N N . ILE A 1 286 ? -4.281 23.475 9.157 1.00 85.56 286 ILE A N 1
ATOM 2230 C CA . ILE A 1 286 ? -4.674 22.512 10.175 1.00 85.56 286 ILE A CA 1
ATOM 2231 C C . ILE A 1 286 ? -4.416 23.165 11.538 1.00 85.56 286 ILE A C 1
ATOM 2233 O O . ILE A 1 286 ? -3.270 23.439 11.900 1.00 85.56 286 ILE A O 1
ATOM 2237 N N . SER A 1 287 ? -5.489 23.462 12.275 1.00 89.19 287 SER A N 1
ATOM 2238 C CA . SER A 1 287 ? -5.402 24.084 13.599 1.00 89.19 287 SER A CA 1
ATOM 2239 C C . SER A 1 287 ? -4.835 23.118 14.637 1.00 89.19 287 SER A C 1
ATOM 2241 O O . SER A 1 287 ? -5.057 21.909 14.550 1.00 89.19 287 SER A O 1
ATOM 2243 N N . GLN A 1 288 ? -4.167 23.652 15.664 1.00 89.69 288 GLN A N 1
ATOM 2244 C CA . GLN A 1 288 ? -3.630 22.832 16.755 1.00 89.69 288 GLN A CA 1
ATOM 2245 C C . GLN A 1 288 ? -4.724 21.989 17.424 1.00 89.69 288 GLN A C 1
ATOM 2247 O O . GLN A 1 288 ? -4.539 20.802 17.643 1.00 89.69 288 GLN A O 1
ATOM 2252 N N . THR A 1 289 ? -5.921 22.550 17.615 1.00 93.25 289 THR A N 1
ATOM 2253 C CA . THR A 1 289 ? -7.071 21.819 18.170 1.00 93.25 289 THR A CA 1
ATOM 2254 C C . THR A 1 289 ? -7.455 20.582 17.350 1.00 93.25 289 THR A C 1
ATOM 2256 O O . THR A 1 289 ? -7.836 19.565 17.929 1.00 93.25 289 THR A O 1
ATOM 2259 N N . ARG A 1 290 ? -7.358 20.634 16.011 1.00 93.88 290 ARG A N 1
ATOM 2260 C CA . ARG A 1 290 ? -7.605 19.456 15.158 1.00 93.88 290 ARG A CA 1
ATOM 2261 C C . ARG A 1 290 ? -6.504 18.418 15.332 1.00 93.88 290 ARG A C 1
ATOM 2263 O O . ARG A 1 290 ? -6.805 17.241 15.499 1.00 93.88 290 ARG A O 1
ATOM 2270 N N . LYS A 1 291 ? -5.246 18.858 15.374 1.00 94.44 291 LYS A N 1
ATOM 2271 C CA . LYS A 1 291 ? -4.103 17.973 15.616 1.00 94.44 291 LYS A CA 1
ATOM 2272 C C . LYS A 1 291 ? -4.203 17.269 16.974 1.00 94.44 291 LYS A C 1
ATOM 2274 O O . LYS A 1 291 ? -4.092 16.048 17.026 1.00 94.44 291 LYS A O 1
ATOM 2279 N N . ASP A 1 292 ? -4.529 18.003 18.038 1.00 95.12 292 ASP A N 1
ATOM 2280 C CA . ASP A 1 292 ? -4.726 17.458 19.388 1.00 95.12 292 ASP A CA 1
ATOM 2281 C C . ASP A 1 292 ? -5.875 16.437 19.422 1.00 95.12 292 ASP A C 1
ATOM 2283 O O . ASP A 1 292 ? -5.758 15.374 20.041 1.00 95.12 292 ASP A O 1
ATOM 2287 N N . LYS A 1 293 ? -6.980 16.723 18.713 1.00 96.31 293 LYS A N 1
ATOM 2288 C CA . LYS A 1 293 ? -8.093 15.777 18.536 1.00 96.31 293 LYS A CA 1
ATOM 2289 C C . LYS A 1 293 ? -7.604 14.480 17.889 1.00 96.31 293 LYS A C 1
ATOM 2291 O O . LYS A 1 293 ? -7.924 13.402 18.391 1.00 96.31 293 LYS A O 1
ATOM 2296 N N . TRP A 1 294 ? -6.846 14.565 16.798 1.00 97.06 294 TRP A N 1
ATOM 2297 C CA . TRP A 1 294 ? -6.364 13.386 16.080 1.00 97.06 294 TRP A CA 1
ATOM 2298 C C . TRP A 1 294 ? -5.374 12.573 16.911 1.00 97.06 294 TRP A C 1
ATOM 2300 O O . TRP A 1 294 ? -5.557 11.365 17.030 1.00 97.06 294 TRP A O 1
ATOM 2310 N N . VAL A 1 295 ? -4.402 13.216 17.570 1.00 97.38 295 VAL A N 1
ATOM 2311 C CA . VAL A 1 295 ? -3.468 12.545 18.497 1.00 97.38 295 VAL A CA 1
ATOM 2312 C C . VAL A 1 295 ? -4.234 11.780 19.572 1.00 97.38 295 VAL A C 1
ATOM 2314 O O . VAL A 1 295 ? -3.953 10.604 19.817 1.00 97.38 295 VAL A O 1
ATOM 2317 N N . LYS A 1 296 ? -5.239 12.420 20.183 1.00 97.25 296 LYS A N 1
ATOM 2318 C CA . LYS A 1 296 ? -6.089 11.786 21.191 1.00 97.25 296 LYS A CA 1
ATOM 2319 C C . LYS A 1 296 ? -6.801 10.553 20.631 1.00 97.25 296 LYS A C 1
ATOM 2321 O O . LYS A 1 296 ? -6.722 9.491 21.237 1.00 97.25 296 LYS A O 1
ATOM 2326 N N . GLN A 1 297 ? -7.443 10.659 19.469 1.00 97.88 297 GLN A N 1
ATOM 2327 C CA . GLN A 1 297 ? -8.191 9.547 18.869 1.00 97.88 297 GLN A CA 1
ATOM 2328 C C . GLN A 1 297 ? -7.298 8.378 18.437 1.00 97.88 297 GLN A C 1
ATOM 2330 O O . GLN A 1 297 ? -7.671 7.222 18.646 1.00 97.88 297 GLN A O 1
ATOM 2335 N N . ILE A 1 298 ? -6.120 8.657 17.871 1.00 97.69 298 ILE A N 1
ATOM 2336 C CA . ILE A 1 298 ? -5.132 7.627 17.523 1.00 97.69 298 ILE A CA 1
ATOM 2337 C C . ILE A 1 298 ? -4.679 6.915 18.804 1.00 97.69 298 ILE A C 1
ATOM 2339 O O . ILE A 1 298 ? -4.692 5.687 18.868 1.00 97.69 298 ILE A O 1
ATOM 2343 N N . THR A 1 299 ? -4.356 7.679 19.852 1.00 96.88 299 THR A N 1
ATOM 2344 C CA . THR A 1 299 ? -3.912 7.141 21.145 1.00 96.88 299 THR A CA 1
ATOM 2345 C C . THR A 1 299 ? -4.986 6.269 21.795 1.00 96.88 299 THR A C 1
ATOM 2347 O O . THR A 1 299 ? -4.689 5.147 22.195 1.00 96.88 299 THR A O 1
ATOM 2350 N N . GLU A 1 300 ? -6.235 6.738 21.856 1.00 96.56 300 GLU A N 1
ATOM 2351 C CA . GLU A 1 300 ? -7.375 5.970 22.378 1.00 96.56 300 GLU A CA 1
ATOM 2352 C C . GLU A 1 300 ? -7.559 4.656 21.607 1.00 96.56 300 GLU A C 1
ATOM 2354 O O . GLU A 1 300 ? -7.687 3.594 22.214 1.00 96.56 300 GLU A O 1
ATOM 2359 N N . THR A 1 301 ? -7.488 4.704 20.274 1.00 96.44 301 THR A N 1
ATOM 2360 C CA . THR A 1 301 ? -7.633 3.518 19.414 1.00 96.44 301 THR A CA 1
ATOM 2361 C C . THR A 1 301 ? -6.522 2.496 19.674 1.00 96.44 301 THR A C 1
ATOM 2363 O O . THR A 1 301 ? -6.785 1.300 19.808 1.00 96.44 301 THR A O 1
ATOM 2366 N N . VAL A 1 302 ? -5.270 2.944 19.802 1.00 96.06 302 VAL A N 1
ATOM 2367 C CA . VAL A 1 302 ? -4.130 2.055 20.079 1.00 96.06 302 VAL A CA 1
ATOM 2368 C C . VAL A 1 302 ? -4.179 1.494 21.501 1.00 96.06 302 VAL A C 1
ATOM 2370 O O . VAL A 1 302 ? -3.909 0.311 21.702 1.00 96.06 302 VAL A O 1
ATOM 2373 N N . GLN A 1 303 ? -4.594 2.287 22.488 1.00 95.06 303 GLN A N 1
ATOM 2374 C CA . GLN A 1 303 ? -4.819 1.800 23.851 1.00 95.06 303 GLN A CA 1
ATOM 2375 C C . GLN A 1 303 ? -5.931 0.746 23.898 1.00 95.06 303 GLN A C 1
ATOM 2377 O O . GLN A 1 303 ? -5.782 -0.277 24.571 1.00 95.06 303 GLN A O 1
ATOM 2382 N N . GLU A 1 304 ? -7.016 0.944 23.144 1.00 93.62 304 GLU A N 1
ATOM 2383 C CA . GLU A 1 304 ? -8.076 -0.051 22.983 1.00 93.62 304 GLU A CA 1
ATOM 2384 C C . GLU A 1 304 ? -7.544 -1.355 22.371 1.00 93.62 304 GLU A C 1
ATOM 2386 O O . GLU A 1 304 ? -7.872 -2.433 22.878 1.00 93.62 304 GLU A O 1
ATOM 2391 N N . LEU A 1 305 ? -6.706 -1.282 21.332 1.00 94.00 305 LEU A N 1
ATOM 2392 C CA . LEU A 1 305 ? -6.037 -2.452 20.747 1.00 94.00 305 LEU A CA 1
ATOM 2393 C C . LEU A 1 305 ? -5.156 -3.165 21.785 1.00 94.00 305 LEU A C 1
ATOM 2395 O O . LEU A 1 305 ? -5.266 -4.377 21.988 1.00 94.00 305 LEU A O 1
ATOM 2399 N N . HIS A 1 306 ? -4.334 -2.414 22.519 1.00 94.81 306 HIS A N 1
ATOM 2400 C CA . HIS A 1 306 ? -3.406 -2.963 23.510 1.00 94.81 306 HIS A CA 1
ATOM 2401 C C . HIS A 1 306 ? -4.107 -3.617 24.695 1.00 94.81 306 HIS A C 1
ATOM 2403 O O . HIS A 1 306 ? -3.620 -4.643 25.184 1.00 94.81 306 HIS A O 1
ATOM 2409 N N . ALA A 1 307 ? -5.244 -3.072 25.137 1.00 92.69 307 ALA A N 1
ATOM 2410 C CA . ALA A 1 307 ? -6.084 -3.665 26.180 1.00 92.69 307 ALA A CA 1
ATOM 2411 C C . ALA A 1 307 ? -6.588 -5.067 25.796 1.00 92.69 307 ALA A C 1
ATOM 2413 O O . ALA A 1 307 ? -6.908 -5.877 26.662 1.00 92.69 307 ALA A O 1
ATOM 2414 N N . ARG A 1 308 ? -6.608 -5.366 24.494 1.00 90.19 308 ARG A N 1
ATOM 2415 C CA . ARG A 1 308 ? -7.014 -6.645 23.905 1.00 90.19 308 ARG A CA 1
ATOM 2416 C C . ARG A 1 308 ? -5.838 -7.502 23.436 1.00 90.19 308 ARG A C 1
ATOM 2418 O O . ARG A 1 308 ? -6.056 -8.505 22.777 1.00 90.19 308 ARG A O 1
ATOM 2425 N N . ASN A 1 309 ? -4.605 -7.122 23.787 1.00 91.81 309 ASN A N 1
ATOM 2426 C CA . ASN A 1 309 ? -3.358 -7.749 23.327 1.00 91.81 309 ASN A CA 1
ATOM 2427 C C . ASN A 1 309 ? -3.101 -7.676 21.814 1.00 91.81 309 ASN A C 1
ATOM 2429 O O . ASN A 1 309 ? -2.237 -8.387 21.310 1.00 91.81 309 ASN A O 1
ATOM 2433 N N . ILE A 1 310 ? -3.754 -6.751 21.116 1.00 92.19 310 ILE A N 1
ATOM 2434 C CA . ILE A 1 310 ? -3.548 -6.532 19.687 1.00 92.19 310 ILE A CA 1
ATOM 2435 C C . ILE A 1 310 ? -2.520 -5.416 19.514 1.00 92.19 310 ILE A C 1
ATOM 2437 O O . ILE A 1 310 ? -2.644 -4.348 20.109 1.00 92.19 310 ILE A O 1
ATOM 2441 N N . ILE A 1 311 ? -1.488 -5.673 18.715 1.00 93.62 311 ILE A N 1
ATOM 2442 C CA . ILE A 1 311 ? -0.418 -4.717 18.404 1.00 93.62 311 ILE A CA 1
ATOM 2443 C C . ILE A 1 311 ? -0.699 -4.127 17.023 1.00 93.62 311 ILE A C 1
ATOM 2445 O O . ILE A 1 311 ? -0.900 -4.880 16.063 1.00 93.62 311 ILE A O 1
ATOM 2449 N N . TRP A 1 312 ? -0.689 -2.797 16.912 1.00 93.75 312 TRP A N 1
ATOM 2450 C CA . TRP A 1 312 ? -0.845 -2.114 15.628 1.00 93.75 312 TRP A CA 1
ATOM 2451 C C . TRP A 1 312 ? 0.368 -2.411 14.741 1.00 93.75 312 TRP A C 1
ATOM 2453 O O . TRP A 1 312 ? 0.224 -2.968 13.652 1.00 93.75 312 TRP A O 1
ATOM 2463 N N . GLY A 1 313 ? 1.577 -2.142 15.241 1.00 89.00 313 GLY A N 1
ATOM 2464 C CA . GLY A 1 313 ? 2.852 -2.519 14.628 1.00 89.00 313 GLY A CA 1
ATOM 2465 C C . GLY A 1 313 ? 3.239 -1.715 13.384 1.00 89.00 313 GLY A C 1
ATOM 2466 O O . GLY A 1 313 ? 4.350 -1.879 12.891 1.00 89.00 313 GLY A O 1
ATOM 2467 N N . GLY A 1 314 ? 2.352 -0.856 12.884 1.00 86.75 314 GLY A N 1
ATOM 2468 C CA . GLY A 1 314 ? 2.559 0.006 11.722 1.00 86.75 314 GLY A CA 1
ATOM 2469 C C . GLY A 1 314 ? 2.431 1.487 12.045 1.00 86.75 314 GLY A C 1
ATOM 2470 O O . GLY A 1 314 ? 1.882 2.224 11.234 1.00 86.75 314 GLY A O 1
ATOM 2471 N N . VAL A 1 315 ? 2.879 1.926 13.222 1.00 91.75 315 VAL A N 1
ATOM 2472 C CA . VAL A 1 315 ? 2.703 3.318 13.658 1.00 91.75 315 VAL A CA 1
ATOM 2473 C C . VAL A 1 315 ? 3.407 4.277 12.710 1.00 91.75 315 VAL A C 1
ATOM 2475 O O . VAL A 1 315 ? 4.622 4.219 12.567 1.00 91.75 315 VAL A O 1
ATOM 2478 N N . SER A 1 316 ? 2.629 5.126 12.045 1.00 90.81 316 SER A N 1
ATOM 2479 C CA . SER A 1 316 ? 3.094 6.116 11.073 1.00 90.81 316 SER A CA 1
ATOM 2480 C C . SER A 1 316 ? 1.936 7.044 10.720 1.00 90.81 316 SER A C 1
ATOM 2482 O O . SER A 1 316 ? 0.788 6.591 10.664 1.00 90.81 316 SER A O 1
ATOM 2484 N N . LEU A 1 317 ? 2.214 8.317 10.418 1.00 91.44 317 LEU A N 1
ATOM 2485 C CA . LEU A 1 317 ? 1.193 9.236 9.889 1.00 91.44 317 LEU A CA 1
ATOM 2486 C C . LEU A 1 317 ? 0.594 8.739 8.563 1.00 91.44 317 LEU A C 1
ATOM 2488 O O . LEU A 1 317 ? -0.547 9.066 8.246 1.00 91.44 317 LEU A O 1
ATOM 2492 N N . ARG A 1 318 ? 1.323 7.893 7.821 1.00 89.25 318 ARG A N 1
ATOM 2493 C CA . ARG A 1 318 ? 0.850 7.293 6.564 1.00 89.25 318 ARG A CA 1
ATOM 2494 C C . ARG A 1 318 ? -0.205 6.206 6.754 1.00 89.25 318 ARG A C 1
ATOM 2496 O O . ARG A 1 318 ? -0.924 5.872 5.818 1.00 89.25 318 ARG A O 1
ATOM 2503 N N . ASN A 1 319 ? -0.312 5.675 7.970 1.00 92.94 319 ASN A N 1
ATOM 2504 C CA . ASN A 1 319 ? -1.277 4.643 8.340 1.00 92.94 319 ASN A CA 1
ATOM 2505 C C . ASN A 1 319 ? -2.446 5.223 9.154 1.00 92.94 319 ASN A C 1
ATOM 2507 O O . ASN A 1 319 ? -3.114 4.506 9.903 1.00 92.94 319 ASN A O 1
ATOM 2511 N N . VAL A 1 320 ? -2.705 6.525 8.990 1.00 95.12 320 VAL A N 1
ATOM 2512 C CA . VAL A 1 320 ? -3.842 7.231 9.582 1.00 95.12 320 VAL A CA 1
ATOM 2513 C C . VAL A 1 320 ? -4.624 7.954 8.490 1.00 95.12 320 VAL A C 1
ATOM 2515 O O . VAL A 1 320 ? -4.062 8.737 7.729 1.00 95.12 320 VAL A O 1
ATOM 2518 N N . LEU A 1 321 ? -5.935 7.725 8.442 1.00 94.81 321 LEU A N 1
ATOM 2519 C CA . LEU A 1 321 ? -6.867 8.448 7.573 1.00 94.81 321 LEU A CA 1
ATOM 2520 C C . LEU A 1 321 ? -7.704 9.424 8.402 1.00 94.81 321 LEU A C 1
ATOM 2522 O O . LEU A 1 321 ? -8.138 9.078 9.500 1.00 94.81 321 LEU A O 1
ATOM 2526 N N . ILE A 1 322 ? -7.988 10.615 7.873 1.00 95.38 322 ILE A N 1
ATOM 2527 C CA . ILE A 1 322 ? -8.923 11.561 8.500 1.00 95.38 322 ILE A CA 1
ATOM 2528 C C . ILE A 1 322 ? -10.263 11.482 7.784 1.00 95.38 322 ILE A C 1
ATOM 2530 O O . ILE A 1 322 ? -10.331 11.752 6.588 1.00 95.38 322 ILE A O 1
ATOM 2534 N N . HIS A 1 323 ? -11.326 11.118 8.501 1.00 95.06 323 HIS A N 1
ATOM 2535 C CA . HIS A 1 323 ? -12.652 10.949 7.917 1.00 95.06 323 HIS A CA 1
ATOM 2536 C C . HIS A 1 323 ? -13.213 12.284 7.403 1.00 95.06 323 HIS A C 1
ATOM 2538 O O . HIS A 1 323 ? -13.252 13.266 8.141 1.00 95.06 323 HIS A O 1
ATOM 2544 N N . GLU A 1 324 ? -13.741 12.312 6.177 1.00 92.25 324 GLU A N 1
ATOM 2545 C CA . GLU A 1 324 ? -14.125 13.560 5.496 1.00 92.25 324 GLU A CA 1
ATOM 2546 C C . GLU A 1 324 ? -15.246 14.348 6.180 1.00 92.25 324 GLU A C 1
ATOM 2548 O O . GLU A 1 324 ? -15.190 15.572 6.253 1.00 92.25 324 GLU A O 1
ATOM 2553 N N . THR A 1 325 ? -16.249 13.657 6.724 1.00 92.00 325 THR A N 1
ATOM 2554 C CA . THR A 1 325 ? -17.378 14.306 7.405 1.00 92.00 325 THR A CA 1
ATOM 2555 C C . THR A 1 325 ? -17.155 14.529 8.900 1.00 92.00 325 THR A C 1
ATOM 2557 O O . THR A 1 325 ? -17.484 15.595 9.411 1.00 92.00 325 THR A O 1
ATOM 2560 N N . THR A 1 326 ? -16.649 13.529 9.633 1.00 95.31 326 THR A N 1
ATOM 2561 C CA . THR A 1 326 ? -16.532 13.611 11.101 1.00 95.31 326 THR A CA 1
ATOM 2562 C C . THR A 1 326 ? -15.213 14.219 11.573 1.00 95.31 326 THR A C 1
ATOM 2564 O O . THR A 1 326 ? -15.077 14.541 12.756 1.00 95.31 326 THR A O 1
ATOM 2567 N N . ASP A 1 327 ? -14.244 14.388 10.667 1.00 94.31 327 ASP A N 1
ATOM 2568 C CA . ASP A 1 327 ? -12.881 14.835 10.970 1.00 94.31 327 ASP A CA 1
ATOM 2569 C C . ASP A 1 327 ? -12.186 13.933 12.006 1.00 94.31 327 ASP A C 1
ATOM 2571 O O . ASP A 1 327 ? -11.379 14.402 12.811 1.00 94.31 327 ASP A O 1
ATOM 2575 N N . ASP A 1 328 ? -12.577 12.657 12.079 1.00 96.56 328 ASP A N 1
ATOM 2576 C CA . ASP A 1 328 ? -12.018 11.689 13.024 1.00 96.56 328 ASP A CA 1
ATOM 2577 C C . ASP A 1 328 ? -10.816 10.959 12.430 1.00 96.56 328 ASP A C 1
ATOM 2579 O O . ASP A 1 328 ? -10.825 10.609 11.251 1.00 96.56 328 ASP A O 1
ATOM 2583 N N . ALA A 1 329 ? -9.814 10.672 13.259 1.00 97.00 329 ALA A N 1
ATOM 2584 C CA . ALA A 1 329 ? -8.640 9.902 12.870 1.00 97.00 329 ALA A CA 1
ATOM 2585 C C . ALA A 1 329 ? -8.906 8.391 12.960 1.00 97.00 329 ALA A C 1
ATOM 2587 O O . ALA A 1 329 ? -9.293 7.880 14.011 1.00 97.00 329 ALA A O 1
ATOM 2588 N N . TRP A 1 330 ? -8.679 7.682 11.856 1.00 97.25 330 TRP A N 1
ATOM 2589 C CA . TRP A 1 330 ? -8.828 6.235 11.721 1.00 97.25 330 TRP A CA 1
ATOM 2590 C C . TRP A 1 330 ? -7.476 5.571 11.517 1.00 97.25 330 TRP A C 1
ATOM 2592 O O . TRP A 1 330 ? -6.709 5.976 10.647 1.00 97.25 330 TRP A O 1
ATOM 2602 N N . VAL A 1 331 ? -7.220 4.516 12.284 1.00 95.69 331 VAL A N 1
ATOM 2603 C CA . VAL A 1 331 ? -6.001 3.715 12.181 1.00 95.69 331 VAL A CA 1
ATOM 2604 C C . VAL A 1 331 ? -6.197 2.608 11.145 1.00 95.69 331 VAL A C 1
ATOM 2606 O O . VAL A 1 331 ? -7.187 1.868 11.178 1.00 95.69 331 VAL A O 1
ATOM 2609 N N . ILE A 1 332 ? -5.241 2.486 10.226 1.00 93.06 332 ILE A N 1
ATOM 2610 C CA . ILE A 1 332 ? -5.216 1.462 9.177 1.00 93.06 332 ILE A CA 1
ATOM 2611 C C . ILE A 1 332 ? -3.881 0.702 9.179 1.00 93.06 332 ILE A C 1
A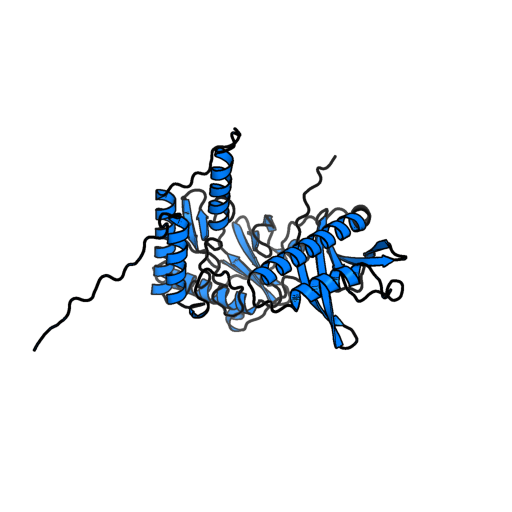TOM 2613 O O . ILE A 1 332 ? -2.973 1.012 9.941 1.00 93.06 332 ILE A O 1
ATOM 2617 N N . ASP A 1 333 ? -3.790 -0.303 8.309 1.00 88.69 333 ASP A N 1
ATOM 2618 C CA . ASP A 1 333 ? -2.596 -1.114 8.036 1.00 88.69 333 ASP A CA 1
ATOM 2619 C C . ASP A 1 333 ? -1.970 -1.816 9.260 1.00 88.69 333 ASP A C 1
ATOM 2621 O O . ASP A 1 333 ? -1.140 -1.274 9.988 1.00 88.69 333 ASP A O 1
ATOM 2625 N N . PHE A 1 334 ? -2.325 -3.090 9.447 1.00 89.62 334 PHE A N 1
ATOM 2626 C CA . PHE A 1 334 ? -1.837 -3.923 10.561 1.00 89.62 334 PHE A CA 1
ATOM 2627 C C . PHE A 1 334 ? -0.678 -4.846 10.158 1.00 89.62 334 PHE A C 1
ATOM 2629 O O . PHE A 1 334 ? -0.284 -5.747 10.912 1.00 89.62 334 PHE A O 1
ATOM 2636 N N . SER A 1 335 ? -0.134 -4.634 8.958 1.00 77.69 335 SER A N 1
ATOM 2637 C CA . SER A 1 335 ? 0.818 -5.537 8.315 1.00 77.69 335 SER A CA 1
ATOM 2638 C C . SER A 1 335 ? 2.288 -5.236 8.652 1.00 77.69 335 SER A C 1
ATOM 2640 O O . SER A 1 335 ? 3.141 -6.123 8.603 1.00 77.69 335 SER A O 1
ATOM 2642 N N . ASN A 1 336 ? 2.588 -4.009 9.090 1.00 68.38 336 ASN A N 1
ATOM 2643 C CA . ASN A 1 336 ? 3.961 -3.510 9.251 1.00 68.38 336 ASN A CA 1
ATOM 2644 C C . ASN A 1 336 ? 4.681 -3.939 10.544 1.00 68.38 336 ASN A C 1
ATOM 2646 O O . ASN A 1 336 ? 5.889 -3.723 10.684 1.00 68.38 336 ASN A O 1
ATOM 2650 N N . GLY A 1 337 ? 3.972 -4.612 11.456 1.00 59.09 337 GLY A N 1
ATOM 2651 C CA . GLY A 1 337 ? 4.571 -5.199 12.659 1.00 59.09 337 GLY A CA 1
ATOM 2652 C C . GLY A 1 337 ? 5.431 -6.440 12.388 1.00 59.09 337 GLY A C 1
ATOM 2653 O O . GLY A 1 337 ? 6.108 -6.909 13.296 1.00 59.09 337 GLY A O 1
ATOM 2654 N N . HIS A 1 338 ? 5.402 -6.980 11.165 1.00 64.25 338 HIS A N 1
ATOM 2655 C CA . HIS A 1 338 ? 6.206 -8.138 10.782 1.00 64.25 338 HIS A CA 1
ATOM 2656 C C . HIS A 1 338 ? 7.684 -7.742 10.571 1.00 64.25 338 HIS A C 1
ATOM 2658 O O . HIS A 1 338 ? 7.935 -6.710 9.942 1.00 64.25 338 HIS A O 1
ATOM 2664 N N . PRO A 1 339 ? 8.674 -8.551 11.002 1.00 60.09 339 PRO A N 1
ATOM 2665 C CA . PRO A 1 339 ? 10.098 -8.239 10.823 1.00 60.09 339 PRO A CA 1
ATOM 2666 C C . PRO A 1 339 ? 10.485 -7.911 9.369 1.00 60.09 339 PRO A C 1
ATOM 2668 O O . PRO A 1 339 ? 11.178 -6.926 9.117 1.00 60.09 339 PRO A O 1
ATOM 2671 N N . ASP A 1 340 ? 9.938 -8.668 8.412 1.00 63.38 340 ASP A N 1
ATOM 2672 C CA . ASP A 1 340 ? 10.187 -8.503 6.967 1.00 63.38 340 ASP A CA 1
ATOM 2673 C C . ASP A 1 340 ? 9.345 -7.409 6.275 1.00 63.38 340 ASP A C 1
ATOM 2675 O O . ASP A 1 340 ? 9.368 -7.284 5.037 1.00 63.38 340 ASP A O 1
ATOM 2679 N N . ALA A 1 341 ? 8.541 -6.656 7.032 1.00 62.62 341 ALA A N 1
ATOM 2680 C CA . ALA A 1 341 ? 7.868 -5.472 6.511 1.00 62.62 341 ALA A CA 1
ATOM 2681 C C . ALA A 1 341 ? 8.868 -4.305 6.390 1.00 62.62 341 ALA A C 1
ATOM 2683 O O . ALA A 1 341 ? 9.792 -4.224 7.208 1.00 62.62 341 ALA A O 1
ATOM 2684 N N . PRO A 1 342 ? 8.703 -3.398 5.407 1.00 62.31 342 PRO A N 1
ATOM 2685 C CA . PRO A 1 342 ? 9.556 -2.220 5.273 1.00 62.31 342 PRO A CA 1
ATOM 2686 C C . PRO A 1 342 ? 9.596 -1.418 6.578 1.00 62.31 342 PRO A C 1
ATOM 2688 O O . PRO A 1 342 ? 8.564 -1.199 7.209 1.00 62.31 342 PRO A O 1
ATOM 2691 N N . TYR A 1 343 ? 10.790 -0.999 6.989 1.00 63.62 343 TYR A N 1
ATOM 2692 C CA . TYR A 1 343 ? 10.963 -0.153 8.162 1.00 63.62 343 TYR A CA 1
ATOM 2693 C C . TYR A 1 343 ? 10.764 1.312 7.772 1.00 63.62 343 TYR A C 1
ATOM 2695 O O . TYR A 1 343 ? 11.488 1.821 6.922 1.00 63.62 343 TYR A O 1
ATOM 2703 N N . GLU A 1 344 ? 9.786 1.978 8.385 1.00 68.94 344 GLU A N 1
ATOM 2704 C CA . GLU A 1 344 ? 9.458 3.375 8.069 1.00 68.94 344 GLU A CA 1
ATOM 2705 C C . GLU A 1 344 ? 10.156 4.397 8.987 1.00 68.94 344 GLU A C 1
ATOM 2707 O O . GLU A 1 344 ? 9.942 5.591 8.827 1.00 68.94 344 GLU A O 1
ATOM 2712 N N . GLY A 1 345 ? 10.974 3.967 9.957 1.00 75.69 345 GLY A N 1
ATOM 2713 C CA . GLY A 1 345 ? 11.720 4.886 10.835 1.00 75.69 345 GLY A CA 1
ATOM 2714 C C . GLY A 1 345 ? 10.917 5.537 11.968 1.00 75.69 345 GLY A C 1
ATOM 2715 O O . GLY A 1 345 ? 11.474 6.308 12.739 1.00 75.69 345 GLY A O 1
ATOM 2716 N N . TRP A 1 346 ? 9.632 5.209 12.114 1.00 83.31 346 TRP A N 1
ATOM 2717 C CA . TRP A 1 346 ? 8.754 5.806 13.131 1.00 83.31 346 TRP A CA 1
ATOM 2718 C C . TRP A 1 346 ? 8.936 5.249 14.546 1.00 83.31 346 TRP A C 1
ATOM 2720 O O . TRP A 1 346 ? 8.566 5.898 15.523 1.00 83.31 346 TRP A O 1
ATOM 2730 N N . VAL A 1 347 ? 9.483 4.042 14.668 1.00 85.38 347 VAL A N 1
ATOM 2731 C CA . VAL A 1 347 ? 9.624 3.296 15.924 1.00 85.38 347 VAL A CA 1
ATOM 2732 C C . VAL A 1 347 ? 11.025 2.722 15.976 1.00 85.38 347 VAL A C 1
ATOM 2734 O O . VAL A 1 347 ? 11.462 2.233 14.949 1.00 85.38 347 VAL A O 1
ATOM 2737 N N . ASP A 1 348 ? 11.696 2.707 17.130 1.00 83.62 348 ASP A N 1
ATOM 2738 C CA . ASP A 1 348 ? 12.994 2.032 17.271 1.00 83.62 348 ASP A CA 1
ATOM 2739 C C . ASP A 1 348 ? 12.938 0.594 16.716 1.00 83.62 348 ASP A C 1
ATOM 2741 O O . ASP A 1 348 ? 12.013 -0.174 17.007 1.00 83.62 348 ASP A O 1
ATOM 2745 N N . VAL A 1 349 ? 13.939 0.223 15.912 1.00 83.00 349 VAL A N 1
ATOM 2746 C CA . VAL A 1 349 ? 14.020 -1.089 15.258 1.00 83.00 349 VAL A CA 1
ATOM 2747 C C . VAL A 1 349 ? 13.909 -2.254 16.252 1.00 83.00 349 VAL A C 1
ATOM 2749 O O . VAL A 1 349 ? 13.296 -3.272 15.931 1.00 83.00 349 VAL A O 1
ATOM 2752 N N . SER A 1 350 ? 14.436 -2.092 17.468 1.00 87.38 350 SER A N 1
ATOM 2753 C CA . SER A 1 350 ? 14.396 -3.092 18.541 1.00 87.38 350 SER A CA 1
ATOM 2754 C C . SER A 1 350 ? 13.010 -3.262 19.169 1.00 87.38 350 SER A C 1
ATOM 2756 O O . SER A 1 350 ? 12.729 -4.295 19.775 1.00 87.38 350 SER A O 1
ATOM 2758 N N . LEU A 1 351 ? 12.122 -2.279 18.997 1.00 88.94 351 LEU A N 1
ATOM 2759 C CA . LEU A 1 351 ? 10.771 -2.270 19.555 1.00 88.94 351 LEU A CA 1
ATOM 2760 C C . LEU A 1 351 ? 9.696 -2.668 18.531 1.00 88.94 351 LEU A C 1
ATOM 2762 O O . LEU A 1 351 ? 8.507 -2.692 18.868 1.00 88.94 351 LEU A O 1
ATOM 2766 N N . ARG A 1 352 ? 10.074 -2.982 17.286 1.00 86.75 352 ARG A N 1
ATOM 2767 C CA . ARG A 1 352 ? 9.127 -3.320 16.212 1.00 86.75 352 ARG A CA 1
ATOM 2768 C C . ARG A 1 352 ? 8.224 -4.491 16.580 1.00 86.75 352 ARG A C 1
ATOM 2770 O O . ARG A 1 352 ? 8.664 -5.491 17.137 1.00 86.75 352 ARG A O 1
ATOM 2777 N N . GLY A 1 353 ? 6.947 -4.365 16.220 1.00 86.69 353 GLY A N 1
ATOM 2778 C CA . GLY A 1 353 ? 5.962 -5.417 16.466 1.00 86.69 353 GLY A CA 1
ATOM 2779 C C . GLY A 1 353 ? 5.663 -5.640 17.951 1.00 86.69 353 GLY A C 1
ATOM 2780 O O . GLY A 1 353 ? 5.185 -6.711 18.308 1.00 86.69 353 GLY A O 1
ATOM 2781 N N . THR A 1 354 ? 5.917 -4.649 18.815 1.00 92.81 354 THR A N 1
ATOM 2782 C CA . THR A 1 354 ? 5.605 -4.706 20.251 1.00 92.81 354 THR A CA 1
ATOM 2783 C C . THR A 1 354 ? 4.679 -3.564 20.675 1.00 92.81 354 THR A C 1
ATOM 2785 O O . THR A 1 354 ? 4.639 -2.511 20.039 1.00 92.81 354 THR A O 1
ATOM 2788 N N . LYS A 1 355 ? 3.980 -3.728 21.808 1.00 95.62 355 LYS A N 1
ATOM 2789 C CA . LYS A 1 355 ? 3.196 -2.637 22.418 1.00 95.62 355 LYS A CA 1
ATOM 2790 C C . LYS A 1 355 ? 4.069 -1.437 22.796 1.00 95.62 355 LYS A C 1
ATOM 2792 O O . LYS A 1 355 ? 3.644 -0.299 22.644 1.00 95.62 355 LYS A O 1
ATOM 2797 N N . ALA A 1 356 ? 5.290 -1.688 23.275 1.00 95.69 356 ALA A N 1
ATOM 2798 C CA . ALA A 1 356 ? 6.243 -0.628 23.597 1.00 95.69 356 ALA A CA 1
ATOM 2799 C C . ALA A 1 356 ? 6.633 0.168 22.343 1.00 95.69 356 ALA A C 1
ATOM 2801 O O . ALA A 1 356 ? 6.695 1.392 22.393 1.00 95.69 356 ALA A O 1
ATOM 2802 N N . GLY A 1 357 ? 6.812 -0.521 21.213 1.00 94.12 357 GLY A N 1
ATOM 2803 C CA . GLY A 1 357 ? 7.041 0.112 19.919 1.00 94.12 357 GLY A CA 1
ATOM 2804 C C . GLY A 1 357 ? 5.874 0.981 19.471 1.00 94.12 357 GLY A C 1
ATOM 2805 O O . GLY A 1 357 ? 6.088 2.114 19.050 1.00 94.12 357 GLY A O 1
ATOM 2806 N N . ASP A 1 358 ? 4.641 0.499 19.636 1.00 95.81 358 ASP A N 1
ATOM 2807 C CA . ASP A 1 358 ? 3.457 1.301 19.327 1.00 95.81 358 ASP A CA 1
ATOM 2808 C C . ASP A 1 358 ? 3.399 2.585 20.174 1.00 95.81 358 ASP A C 1
ATOM 2810 O O . ASP A 1 358 ? 3.185 3.669 19.637 1.00 95.81 358 ASP A O 1
ATOM 2814 N N . LEU A 1 359 ? 3.641 2.486 21.488 1.00 96.12 359 LEU A N 1
ATOM 2815 C CA . LEU A 1 359 ? 3.651 3.643 22.394 1.00 96.12 359 LEU A CA 1
ATOM 2816 C C . LEU A 1 359 ? 4.765 4.642 22.056 1.00 96.12 359 LEU A C 1
ATOM 2818 O O . LEU A 1 359 ? 4.535 5.849 22.093 1.00 96.12 359 LEU A O 1
ATOM 2822 N N . HIS A 1 360 ? 5.951 4.149 21.697 1.00 94.38 360 HIS A N 1
ATOM 2823 C CA . HIS A 1 360 ? 7.052 4.984 21.224 1.00 94.38 360 HIS A CA 1
ATOM 2824 C C . HIS A 1 360 ? 6.677 5.723 19.929 1.00 94.38 360 HIS A C 1
ATOM 2826 O O . HIS A 1 360 ? 6.857 6.934 19.825 1.00 94.38 360 HIS A O 1
ATOM 2832 N N . GLY A 1 361 ? 6.069 5.029 18.963 1.00 93.44 361 GLY A N 1
ATOM 2833 C CA . GLY A 1 361 ? 5.590 5.654 17.729 1.00 93.44 361 GLY A CA 1
ATOM 2834 C C . GLY A 1 361 ? 4.489 6.698 17.958 1.00 93.44 361 GLY A C 1
ATOM 2835 O O . GLY A 1 361 ? 4.452 7.707 17.259 1.00 93.44 361 GLY A O 1
ATOM 2836 N N . LEU A 1 362 ? 3.612 6.508 18.954 1.00 95.44 362 LEU A N 1
ATOM 2837 C CA . LEU A 1 362 ? 2.601 7.511 19.319 1.00 95.44 362 LEU A CA 1
ATOM 2838 C C . LEU A 1 362 ? 3.232 8.808 19.831 1.00 95.44 362 LEU A C 1
ATOM 2840 O O . LEU A 1 362 ? 2.739 9.886 19.506 1.00 95.44 362 LEU A O 1
ATOM 2844 N N . GLN A 1 363 ? 4.319 8.716 20.607 1.00 94.06 363 GLN A N 1
ATOM 2845 C CA . GLN A 1 363 ? 5.070 9.898 21.045 1.00 94.06 363 GLN A CA 1
ATOM 2846 C C . GLN A 1 363 ? 5.635 10.650 19.841 1.00 94.06 363 GLN A C 1
ATOM 2848 O O . GLN A 1 363 ? 5.506 11.866 19.768 1.00 94.06 363 GLN A O 1
ATOM 2853 N N . HIS A 1 364 ? 6.176 9.921 18.864 1.00 92.44 364 HIS A N 1
ATOM 2854 C CA . HIS A 1 364 ? 6.681 10.506 17.627 1.00 92.44 364 HIS A CA 1
ATOM 2855 C C . HIS A 1 364 ? 5.570 11.218 16.833 1.00 92.44 364 HIS A C 1
ATOM 2857 O O . HIS A 1 364 ? 5.719 12.389 16.499 1.00 92.44 364 HIS A O 1
ATOM 2863 N N . ILE A 1 365 ? 4.417 10.568 16.619 1.00 93.38 365 ILE A N 1
ATOM 2864 C CA . ILE A 1 365 ? 3.240 11.187 15.977 1.00 93.38 365 ILE A CA 1
ATOM 2865 C C . ILE A 1 365 ? 2.804 12.462 16.713 1.00 93.38 365 ILE A C 1
ATOM 2867 O O . ILE A 1 365 ? 2.486 13.463 16.073 1.00 93.38 365 ILE A O 1
ATOM 2871 N N . ALA A 1 366 ? 2.771 12.438 18.048 1.00 93.81 366 ALA A N 1
ATOM 2872 C CA . ALA A 1 366 ? 2.379 13.597 18.841 1.00 93.81 366 ALA A CA 1
ATOM 2873 C C . ALA A 1 366 ? 3.363 14.767 18.679 1.00 93.81 366 ALA A C 1
ATOM 2875 O O . ALA A 1 366 ? 2.919 15.901 18.515 1.00 93.81 366 ALA A O 1
ATOM 2876 N N . THR A 1 367 ? 4.671 14.493 18.677 1.00 91.81 367 THR A N 1
ATOM 2877 C CA . THR A 1 367 ? 5.721 15.498 18.449 1.00 91.81 367 THR A CA 1
ATOM 2878 C C . THR A 1 367 ? 5.606 16.125 17.061 1.00 91.81 367 THR A C 1
ATOM 2880 O O . THR A 1 367 ? 5.544 17.349 16.953 1.00 91.81 367 THR A O 1
ATOM 2883 N N . GLU A 1 368 ? 5.491 15.305 16.014 1.00 89.62 368 GLU A N 1
ATOM 2884 C CA . GLU A 1 368 ? 5.326 15.772 14.628 1.00 89.62 368 GLU A CA 1
ATOM 2885 C C . GLU A 1 368 ? 4.089 16.666 14.479 1.00 89.62 368 GLU A C 1
ATOM 2887 O O . GLU A 1 368 ? 4.126 17.746 13.889 1.00 89.62 368 GLU A O 1
ATOM 2892 N N . LEU A 1 369 ? 2.968 16.262 15.081 1.00 88.75 369 LEU A N 1
ATOM 2893 C CA . LEU A 1 369 ? 1.738 17.041 15.010 1.00 88.75 369 LEU A CA 1
ATOM 2894 C C . LEU A 1 369 ? 1.792 18.312 15.872 1.00 88.75 369 LEU A C 1
ATOM 2896 O O . LEU A 1 369 ? 1.213 19.322 15.477 1.00 88.75 369 LEU A O 1
ATOM 2900 N N . ALA A 1 370 ? 2.508 18.335 16.994 1.00 84.81 370 ALA A N 1
ATOM 2901 C CA . ALA A 1 370 ? 2.686 19.556 17.783 1.00 84.81 370 ALA A CA 1
ATOM 2902 C C . ALA A 1 370 ? 3.452 20.658 17.019 1.00 84.81 370 ALA A C 1
ATOM 2904 O O . ALA A 1 370 ? 3.200 21.841 17.250 1.00 84.81 370 ALA A O 1
ATOM 2905 N N . GLY A 1 371 ? 4.315 20.282 16.063 1.00 65.81 371 GLY A N 1
ATOM 2906 C CA . GLY A 1 371 ? 5.228 21.192 15.368 1.00 65.81 371 GLY A CA 1
ATOM 2907 C C . GLY A 1 371 ? 6.379 21.641 16.277 1.00 65.81 371 GLY A C 1
ATOM 2908 O O . GLY A 1 371 ? 6.212 21.751 17.491 1.00 65.81 371 GLY A O 1
ATOM 2909 N N . ASN A 1 372 ? 7.561 21.892 15.704 1.00 46.41 372 ASN A N 1
ATOM 2910 C CA . ASN A 1 372 ? 8.767 22.302 16.435 1.00 46.41 372 ASN A CA 1
ATOM 2911 C C . ASN A 1 372 ? 8.543 23.561 17.297 1.00 46.41 372 ASN A C 1
ATOM 2913 O O . ASN A 1 372 ? 8.720 24.691 16.852 1.00 46.41 372 ASN A O 1
ATOM 2917 N N . GLY A 1 373 ? 8.187 23.332 18.561 1.00 34.91 373 GLY A N 1
ATOM 2918 C CA . GLY A 1 373 ? 8.277 24.265 19.684 1.00 34.91 373 GLY A CA 1
ATOM 2919 C C . GLY A 1 373 ? 9.367 23.872 20.687 1.00 34.91 373 GLY A C 1
ATOM 2920 O O . GLY A 1 373 ? 9.368 24.369 21.810 1.00 34.91 373 GLY A O 1
ATOM 2921 N N . MET A 1 374 ? 10.284 22.977 20.309 1.00 31.70 374 MET A N 1
ATOM 2922 C CA . MET A 1 374 ? 11.526 22.725 21.041 1.00 31.70 374 MET A CA 1
ATOM 2923 C C . MET A 1 374 ? 12.711 22.974 20.111 1.00 31.70 374 MET A C 1
ATOM 2925 O O . MET A 1 374 ? 13.307 22.047 19.574 1.00 31.70 374 MET A O 1
ATOM 2929 N N . GLU A 1 375 ? 13.050 24.250 19.927 1.00 31.86 375 GLU A N 1
ATOM 2930 C CA . GLU A 1 375 ? 14.455 24.595 19.730 1.00 31.86 375 GLU A CA 1
ATOM 2931 C C . GLU A 1 375 ? 15.239 24.159 20.974 1.00 31.86 375 GLU A C 1
ATOM 2933 O O . GLU A 1 375 ? 14.755 24.282 22.103 1.00 31.86 375 GLU A O 1
ATOM 2938 N N . ASP A 1 376 ? 16.440 23.640 20.730 1.00 38.72 376 ASP A N 1
ATOM 2939 C CA . ASP A 1 376 ? 17.468 23.213 21.676 1.00 38.72 376 ASP A CA 1
ATOM 2940 C C . ASP A 1 376 ? 17.472 23.971 23.017 1.00 38.72 376 ASP A C 1
ATOM 2942 O O . ASP A 1 376 ? 18.166 24.968 23.228 1.00 38.72 376 ASP A O 1
ATOM 2946 N N . GLY A 1 377 ? 16.726 23.436 23.980 1.00 28.25 377 GLY A N 1
ATOM 2947 C CA . GLY A 1 377 ? 16.691 23.891 25.361 1.00 28.25 377 GLY A CA 1
ATOM 2948 C C . GLY A 1 377 ? 17.437 22.919 26.260 1.00 28.25 377 GLY A C 1
ATOM 2949 O O . GLY A 1 377 ? 16.810 22.136 26.963 1.00 28.25 377 GLY A O 1
ATOM 2950 N N . VAL A 1 378 ? 18.771 22.959 26.203 1.00 31.75 378 VAL A N 1
ATOM 2951 C CA . VAL A 1 378 ? 19.727 22.568 27.256 1.00 31.75 378 VAL A CA 1
ATOM 2952 C C . VAL A 1 378 ? 19.083 21.841 28.451 1.00 31.75 378 VAL A C 1
ATOM 2954 O O . VAL A 1 378 ? 18.701 22.466 29.443 1.00 31.75 378 VAL A O 1
ATOM 2957 N N . LEU A 1 379 ? 19.052 20.505 28.420 1.00 30.72 379 LEU A N 1
ATOM 2958 C CA . LEU A 1 379 ? 18.937 19.712 29.646 1.00 30.72 379 LEU A CA 1
ATOM 2959 C C . LEU A 1 379 ? 20.277 19.793 30.385 1.00 30.72 379 LEU A C 1
ATOM 2961 O O . LEU A 1 379 ? 21.106 18.885 30.356 1.00 30.72 379 LEU A O 1
ATOM 2965 N N . LYS A 1 380 ? 20.504 20.932 31.047 1.00 29.62 380 LYS A N 1
ATOM 2966 C CA . LYS A 1 380 ? 21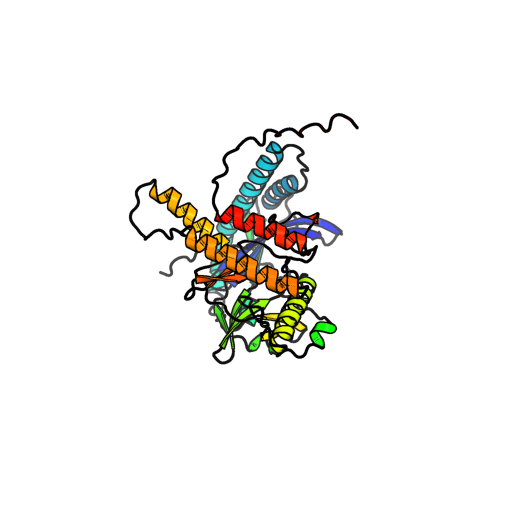.452 21.013 32.153 1.00 29.62 380 LYS A CA 1
ATOM 2967 C C . LYS A 1 380 ? 20.890 20.146 33.269 1.00 29.62 380 LYS A C 1
ATOM 2969 O O . LYS A 1 380 ? 19.836 20.432 33.827 1.00 29.62 380 LYS A O 1
ATOM 2974 N N . SER A 1 381 ? 21.636 19.091 33.562 1.00 30.97 381 SER A N 1
ATOM 2975 C CA . SER A 1 381 ? 21.618 18.326 34.799 1.00 30.97 381 SER A CA 1
ATOM 2976 C C . SER A 1 381 ? 21.265 19.197 36.009 1.00 30.97 381 SER A C 1
ATOM 2978 O O . SER A 1 381 ? 22.091 19.987 36.470 1.00 30.97 381 SER A O 1
ATOM 2980 N N . THR A 1 382 ? 20.064 19.034 36.552 1.00 28.28 382 THR A N 1
ATOM 2981 C CA . THR A 1 382 ? 19.767 19.466 37.917 1.00 28.28 382 THR A CA 1
ATOM 2982 C C . THR A 1 382 ? 20.087 18.315 38.858 1.00 28.28 382 THR A C 1
ATOM 2984 O O . THR A 1 382 ? 19.322 17.368 39.008 1.00 28.28 382 THR A O 1
ATOM 2987 N N . GLU A 1 383 ? 21.307 18.402 39.376 1.00 27.80 383 GLU A N 1
ATOM 2988 C CA . GLU A 1 383 ? 21.778 18.008 40.703 1.00 27.80 383 GLU A CA 1
ATOM 2989 C C . GLU A 1 383 ? 20.825 17.171 41.576 1.00 27.80 383 GLU A C 1
ATOM 2991 O O . GLU A 1 383 ? 19.797 17.626 42.075 1.00 27.80 383 GLU A O 1
ATOM 2996 N N . THR A 1 384 ? 21.278 15.952 41.865 1.00 28.80 384 THR A N 1
ATOM 2997 C CA . THR A 1 384 ? 20.955 15.189 43.074 1.00 28.80 384 THR A CA 1
ATOM 2998 C C . THR A 1 384 ? 21.287 15.990 44.341 1.00 28.80 384 THR A C 1
ATOM 3000 O O . THR A 1 384 ? 22.456 16.343 44.525 1.00 28.80 384 THR A O 1
ATOM 3003 N N . PRO A 1 385 ? 20.343 16.197 45.277 1.00 29.36 385 PRO A N 1
ATOM 3004 C CA . PRO A 1 385 ? 20.674 16.649 46.621 1.00 29.36 385 PRO A CA 1
ATOM 3005 C C . PRO A 1 385 ? 21.242 15.475 47.421 1.00 29.36 385 PRO A C 1
ATOM 3007 O O . PRO A 1 385 ? 20.619 14.419 47.543 1.00 29.36 385 PRO A O 1
ATOM 3010 N N . GLY A 1 386 ? 22.447 15.664 47.953 1.00 26.14 386 GLY A N 1
ATOM 3011 C CA . GLY A 1 386 ? 23.152 14.673 48.751 1.00 26.14 386 GLY A CA 1
ATOM 3012 C C . GLY A 1 386 ? 22.391 14.260 50.012 1.00 26.14 386 GLY A C 1
ATOM 3013 O O . GLY A 1 386 ? 22.008 15.089 50.834 1.00 26.14 386 GLY A O 1
ATOM 3014 N N . LEU A 1 387 ? 22.269 12.948 50.199 1.00 29.86 387 LEU A N 1
ATOM 3015 C CA . LEU A 1 387 ? 22.080 12.332 51.505 1.00 29.86 387 LEU A CA 1
ATOM 3016 C C . LEU A 1 387 ? 23.446 12.241 52.187 1.00 29.86 387 LEU A C 1
ATOM 3018 O O . LEU A 1 387 ? 24.232 11.323 51.963 1.00 29.86 387 LEU A O 1
ATOM 3022 N N . SER A 1 388 ? 23.737 13.238 53.016 1.00 27.94 388 SER A N 1
ATOM 3023 C CA . SER A 1 388 ? 24.775 13.159 54.034 1.00 27.94 388 SER A CA 1
ATOM 3024 C C . SER A 1 388 ? 24.227 12.476 55.290 1.00 27.94 388 SER A C 1
ATOM 3026 O O . SER A 1 388 ? 23.242 12.951 55.845 1.00 27.94 388 SER A O 1
ATOM 3028 N N . LYS A 1 389 ? 24.959 11.468 55.779 1.00 33.16 389 LYS A N 1
ATOM 3029 C CA . LYS A 1 389 ? 25.031 11.024 57.186 1.00 33.16 389 LYS A CA 1
ATOM 3030 C C . LYS A 1 389 ? 23.721 10.562 57.849 1.00 33.16 389 LYS A C 1
ATOM 3032 O O . LYS A 1 389 ? 23.053 11.356 58.504 1.00 33.16 389 LYS A O 1
ATOM 3037 N N . LEU A 1 390 ? 23.473 9.252 57.819 1.00 31.02 390 LEU A N 1
ATOM 3038 C CA . LEU A 1 390 ? 23.518 8.333 58.976 1.00 31.02 390 LEU A CA 1
ATOM 3039 C C . LEU A 1 390 ? 23.192 6.909 58.527 1.00 31.02 390 LEU A C 1
ATOM 3041 O O . LEU A 1 390 ? 22.271 6.764 57.695 1.00 31.02 390 LEU A O 1
#

Nearest PDB structures (foldseek):
  7ajs-assembly2_B  TM=7.235E-01  e=4.882E-04  Homo sapiens
  6mwe-assembly2_B  TM=6.066E-01  e=9.759E-05  Homo sapiens
  6mwe-assembly1_A  TM=6.107E-01  e=2.183E-04  Homo sapiens
  4x3j-assembly1_A  TM=6.177E-01  e=3.869E-03  Homo sapiens
  6q2a-assembly1_A  TM=6.019E-01  e=1.936E-02  Trypanosoma brucei brucei TREU927

Radius of gyration: 25.12 Å; Cα contacts (8 Å, |Δi|>4): 593; chains: 1; bounding box: 55×60×93 Å

pLDDT: mean 78.52, std 18.15, range [23.84, 97.88]

Foldseek 3Di:
DDPDDDWDWDKDWDWDADPVRDIWTKIWIWTDDQQEIETEIQTQDDPPQFNDPPKPSVVLRVQLVVLVPDPDPDPVVVVVSVVSNVVSVVVVNVQCCVQCVVVVVVVCVPDDRQPPQFFQVCLQQPHYWYWYWTDDPNDIHIDTDPPDDDDRFQDADDDPVQVPDPADEDESRQWTFPARPLDSQWTFTDHPNATKIWGFATVPRVVLQVQVVVLLVLQVVVVVVVDHLPQEWHFRGFYDYPVHTGTTITHDFAFDPHFQVVVLVQLVVVVVCVVVDDDDDDRPNCDLVLLVQALVQLVSSQVVCVVSVHHQLPQDSNQWGQHPPPRYIHGHDSSNLDLPHDDPPLFPNVCGNHSVRNVSSSVSSSDVSNPPPDDDDDPDDDDDDDDDDD